Protein AF-0000000073469372 (afdb_homodimer)

InterPro domains:
  IPR003814 Formylmethanofuran dehydrogenase, subunit E domain [PF02663] (22-157)
  IPR026328 Formylmethanofuran dehydrogenase, subunit E [PIRSF006578] (5-205)
  IPR053194 S-adenosyl-L-methionine-binding protein AF_0433 [PTHR39418] (11-203)

Nearest PDB structures (foldseek):
  2gvi-assembly1_A  TM=7.669E-01  e=9.117E-14  Thermoplasma acidophilum
  2glz-assembly1_B  TM=8.021E-01  e=1.774E-10  Desulfitobacterium hafniense DCB-2
  3d00-assembly1_A-2  TM=6.981E-01  e=3.861E-08  Syntrophus aciditrophicus SB
  2gvi-assembly1_A  TM=7.668E-01  e=1.411E-13  Thermoplasma acidophilum
  2glz-assembly1_B  TM=8.148E-01  e=1.664E-10  Desulfitobacterium hafniense DCB-2

Organism: Methanocorpusculum labreanum (strain ATCC 43576 / DSM 4855 / Z) (NCBI:txid410358)

Foldseek 3Di:
DPPPPPPPPVVQWDDLVQLCVQLVHDFQLSLLLLLVLVVCCVVVVAAADPAQQKAKEFQAPDSSVSNCCRGRVHDPPRQRYHYHHNVFGKMKMAGPVPGDIKMKGFDPVLPDDDPLLVVLVVCVVVVNDDPVSVVVNVVSRVVSSVVSNPDNSCNGIDIGHDDDDDDDGDDDFDWDAAPPPRDIDGPVQFDADPNGTHHPVRVVD/DPPPDPPPPVVQWDDLVQLCVQLVHDFQLSLLLLLVLVVCCVVVVAAADPAQQKAKEAQAPDSSVSNCCRGRVHDPPRQRYHYHHNVFGKMKMAGPVPGDIKMKGFDPVLPDDDPLLVVLVVCVVVVNDDPVSVVVNVVSRVVSSVVSNPDNSCNGIDIGHDDDDRDDGDDDFDWDAAPPPRDIDGPVQFDADPNGTHHPVRVVD

Structure (mmCIF, N/CA/C/O backbone):
data_AF-0000000073469372-model_v1
#
loop_
_entity.id
_entity.type
_entity.pdbx_description
1 polymer 'Formylmethanofuran dehydrogenase, subunit E region'
#
loop_
_atom_site.group_PDB
_atom_site.id
_atom_site.type_symbol
_atom_site.label_atom_id
_atom_site.label_alt_id
_atom_site.label_comp_id
_atom_site.label_asym_id
_atom_site.label_entity_id
_atom_site.label_seq_id
_atom_site.pdbx_PDB_ins_code
_atom_site.Cartn_x
_atom_site.Cartn_y
_atom_site.Cartn_z
_atom_site.occupancy
_atom_site.B_iso_or_equiv
_atom_site.auth_seq_id
_atom_site.auth_comp_id
_atom_site.auth_asym_id
_atom_site.auth_atom_id
_atom_site.pdbx_PDB_model_num
ATOM 1 N N . MET A 1 1 ? -26.547 -15.867 -37.781 1 22.36 1 MET A N 1
ATOM 2 C CA . MET A 1 1 ? -25.219 -16.234 -37.312 1 22.36 1 MET A CA 1
ATOM 3 C C . MET A 1 1 ? -24.719 -15.258 -36.25 1 22.36 1 MET A C 1
ATOM 5 O O . MET A 1 1 ? -24.281 -14.156 -36.594 1 22.36 1 MET A O 1
ATOM 9 N N . ILE A 1 2 ? -25.312 -14.969 -35.062 1 24.33 2 ILE A N 1
ATOM 10 C CA . ILE A 1 2 ? -25.156 -13.875 -34.094 1 24.33 2 ILE A CA 1
ATOM 11 C C . ILE A 1 2 ? -23.766 -13.961 -33.469 1 24.33 2 ILE A C 1
ATOM 13 O O . ILE A 1 2 ? -23.391 -14.992 -32.906 1 24.33 2 ILE A O 1
ATOM 17 N N . ILE A 1 3 ? -22.766 -13.234 -33.906 1 29.8 3 ILE A N 1
ATOM 18 C CA . ILE A 1 3 ? -21.391 -13.172 -33.438 1 29.8 3 ILE A CA 1
ATOM 19 C C . ILE A 1 3 ? -21.375 -13.016 -31.922 1 29.8 3 ILE A C 1
ATOM 21 O O . ILE A 1 3 ? -22.141 -12.219 -31.375 1 29.8 3 ILE A O 1
ATOM 25 N N . ILE A 1 4 ? -21.125 -13.977 -31.141 1 31.56 4 ILE A N 1
ATOM 26 C CA . ILE A 1 4 ? -21 -14.133 -29.703 1 31.56 4 ILE A CA 1
ATOM 27 C C . ILE A 1 4 ? -20.141 -13.008 -29.125 1 31.56 4 ILE A C 1
ATOM 29 O O . ILE A 1 4 ? -18.953 -12.922 -29.422 1 31.56 4 ILE A O 1
ATOM 33 N N . SER A 1 5 ? -20.578 -11.734 -29 1 31.14 5 SER A N 1
ATOM 34 C CA . SER A 1 5 ? -20.375 -10.32 -28.719 1 31.14 5 SER A CA 1
ATOM 35 C C . SER A 1 5 ? -19.656 -10.133 -27.375 1 31.14 5 SER A C 1
ATOM 37 O O . SER A 1 5 ? -18.828 -9.227 -27.234 1 31.14 5 SER A O 1
ATOM 39 N N . ASP A 1 6 ? -20.125 -10.742 -26.156 1 30.8 6 ASP A N 1
ATOM 40 C CA . ASP A 1 6 ? -20.406 -10.07 -24.891 1 30.8 6 ASP A CA 1
ATOM 41 C C . ASP A 1 6 ? -19.141 -10 -24.031 1 30.8 6 ASP A C 1
ATOM 43 O O . ASP A 1 6 ? -19.031 -10.727 -23.047 1 30.8 6 ASP A O 1
ATOM 47 N N . LYS A 1 7 ? -18.031 -10.188 -24.406 1 36.12 7 LYS A N 1
ATOM 48 C CA . LYS A 1 7 ? -17 -9.82 -23.438 1 36.12 7 LYS A CA 1
ATOM 49 C C . LYS A 1 7 ? -17.359 -8.523 -22.719 1 36.12 7 LYS A C 1
ATOM 51 O O . LYS A 1 7 ? -17.266 -7.441 -23.297 1 36.12 7 LYS A O 1
ATOM 56 N N . ALA A 1 8 ? -18.234 -8.508 -21.766 1 35 8 ALA A N 1
ATOM 57 C CA . ALA A 1 8 ? -18.625 -7.402 -20.906 1 35 8 ALA A CA 1
ATOM 58 C C . ALA A 1 8 ? -17.406 -6.727 -20.297 1 35 8 ALA A C 1
ATOM 60 O O . ALA A 1 8 ? -16.859 -7.195 -19.281 1 35 8 ALA A O 1
ATOM 61 N N . TYR A 1 9 ? -16.328 -6.426 -20.922 1 46.25 9 TYR A N 1
ATOM 62 C CA . TYR A 1 9 ? -15.383 -5.449 -20.391 1 46.25 9 TYR A CA 1
ATOM 63 C C . TYR A 1 9 ? -16.094 -4.379 -19.578 1 46.25 9 TYR A C 1
ATOM 65 O O . TYR A 1 9 ? -17.078 -3.789 -20.031 1 46.25 9 TYR A O 1
ATOM 73 N N . ASN A 1 10 ? -16.234 -4.648 -18.328 1 52.06 10 ASN A N 1
ATOM 74 C CA . ASN A 1 10 ? -16.781 -3.564 -17.531 1 52.06 10 ASN A CA 1
ATOM 75 C C . ASN A 1 10 ? -16.219 -2.209 -17.938 1 52.06 10 ASN A C 1
ATOM 77 O O . ASN A 1 10 ? -15.016 -1.966 -17.812 1 52.06 10 ASN A O 1
ATOM 81 N N . ILE A 1 11 ? -16.75 -1.482 -18.984 1 55.84 11 ILE A N 1
ATOM 82 C CA . ILE A 1 11 ? -16.453 -0.198 -19.594 1 55.84 11 ILE A CA 1
ATOM 83 C C . ILE A 1 11 ? -15.812 0.735 -18.562 1 55.84 11 ILE A C 1
ATOM 85 O O . ILE A 1 11 ? -14.969 1.562 -18.906 1 55.84 11 ILE A O 1
ATOM 89 N N . ASN A 1 12 ? -15.953 0.415 -17.234 1 76.81 12 ASN A N 1
ATOM 90 C CA . ASN A 1 12 ? -15.508 1.462 -16.312 1 76.81 12 ASN A CA 1
ATOM 91 C C . ASN A 1 12 ? -14.289 1.025 -15.508 1 76.81 12 ASN A C 1
ATOM 93 O O . ASN A 1 12 ? -13.82 1.755 -14.633 1 76.81 12 ASN A O 1
ATOM 97 N N . MET A 1 13 ? -13.633 -0.166 -15.992 1 90.81 13 MET A N 1
ATOM 98 C CA . MET A 1 13 ? -12.453 -0.628 -15.266 1 90.81 13 MET A CA 1
ATOM 99 C C . MET A 1 13 ? -11.172 -0.114 -15.906 1 90.81 13 MET A C 1
ATOM 101 O O . MET A 1 13 ? -11.055 -0.106 -17.141 1 90.81 13 MET A O 1
ATOM 105 N N . LYS A 1 14 ? -10.227 0.303 -15.133 1 96 14 LYS A N 1
ATOM 106 C CA . LYS A 1 14 ? -8.945 0.786 -15.633 1 96 14 LYS A CA 1
ATOM 107 C C . LYS A 1 14 ? -8.227 -0.297 -16.438 1 96 14 LYS A C 1
ATOM 109 O O . LYS A 1 14 ? -8.336 -1.484 -16.125 1 96 14 LYS A O 1
ATOM 114 N N . ASP A 1 15 ? -7.457 0.13 -17.391 1 96.75 15 ASP A N 1
ATOM 115 C CA . ASP A 1 15 ? -6.688 -0.78 -18.234 1 96.75 15 ASP A CA 1
ATOM 116 C C . ASP A 1 15 ? -5.547 -1.424 -17.453 1 96.75 15 ASP A C 1
ATOM 118 O O . ASP A 1 15 ? -4.941 -0.786 -16.594 1 96.75 15 ASP A O 1
ATOM 122 N N . PHE A 1 16 ? -5.273 -2.676 -17.891 1 97.88 16 PHE A N 1
ATOM 123 C CA . PHE A 1 16 ? -4.184 -3.41 -17.266 1 97.88 16 PHE A CA 1
ATOM 124 C C . PHE A 1 16 ? -2.889 -2.609 -17.312 1 97.88 16 PHE A C 1
ATOM 126 O O . PHE A 1 16 ? -2.092 -2.643 -16.375 1 97.88 16 PHE A O 1
ATOM 133 N N . ASN A 1 17 ? -2.672 -1.831 -18.344 1 97.88 17 ASN A N 1
ATOM 134 C CA . ASN A 1 17 ? -1.448 -1.06 -18.531 1 97.88 17 ASN A CA 1
ATOM 135 C C . ASN A 1 17 ? -1.296 0.02 -17.469 1 97.88 17 ASN A C 1
ATOM 137 O O . ASN A 1 17 ? -0.178 0.431 -17.141 1 97.88 17 ASN A O 1
ATOM 141 N N . GLU A 1 18 ? -2.357 0.509 -16.922 1 98.06 18 GLU A N 1
ATOM 142 C CA . GLU A 1 18 ? -2.273 1.472 -15.828 1 98.06 18 GLU A CA 1
ATOM 143 C C . GLU A 1 18 ? -1.677 0.833 -14.578 1 98.06 18 GLU A C 1
ATOM 145 O O . GLU A 1 18 ? -0.912 1.473 -13.852 1 98.06 18 GLU A O 1
ATOM 150 N N . ALA A 1 19 ? -2.057 -0.463 -14.352 1 98.38 19 ALA A N 1
ATOM 151 C CA . ALA A 1 19 ? -1.463 -1.199 -13.242 1 98.38 19 ALA A CA 1
ATOM 152 C C . ALA A 1 19 ? 0.025 -1.443 -13.477 1 98.38 19 ALA A C 1
ATOM 154 O O . ALA A 1 19 ? 0.832 -1.348 -12.555 1 98.38 19 ALA A O 1
ATOM 155 N N . VAL A 1 20 ? 0.378 -1.722 -14.711 1 98.25 20 VAL A N 1
ATOM 156 C CA . VAL A 1 20 ? 1.772 -1.962 -15.062 1 98.25 20 VAL A CA 1
ATOM 157 C C . VAL A 1 20 ? 2.594 -0.697 -14.828 1 98.25 20 VAL A C 1
ATOM 159 O O . VAL A 1 20 ? 3.682 -0.757 -14.25 1 98.25 20 VAL A O 1
ATOM 162 N N . ALA A 1 21 ? 2.096 0.437 -15.234 1 97.75 21 ALA A N 1
ATOM 163 C CA . ALA A 1 21 ? 2.793 1.71 -15.07 1 97.75 21 ALA A CA 1
ATOM 164 C C . ALA A 1 21 ? 3.025 2.023 -13.594 1 97.75 21 ALA A C 1
ATOM 166 O O . ALA A 1 21 ? 4.09 2.52 -13.219 1 97.75 21 ALA A O 1
ATOM 167 N N . PHE A 1 22 ? 2.1 1.714 -12.82 1 98.44 22 PHE A N 1
ATOM 168 C CA . PHE A 1 22 ? 2.189 1.95 -11.383 1 98.44 22 PHE A CA 1
ATOM 169 C C . PHE A 1 22 ? 3.16 0.97 -10.734 1 98.44 22 PHE A C 1
ATOM 171 O O . PHE A 1 22 ? 4.023 1.37 -9.945 1 98.44 22 PHE A O 1
ATOM 178 N N . HIS A 1 23 ? 3.037 -0.298 -11.055 1 98.31 23 HIS A N 1
ATOM 179 C CA . HIS A 1 23 ? 3.836 -1.369 -10.469 1 98.31 23 HIS A CA 1
ATOM 180 C C . HIS A 1 23 ? 5.277 -1.314 -10.961 1 98.31 23 HIS A C 1
ATOM 182 O O . HIS A 1 23 ? 6.199 -1.712 -10.242 1 98.31 23 HIS A O 1
ATOM 188 N N . GLY A 1 24 ? 5.438 -0.924 -12.211 1 97.12 24 GLY A N 1
ATOM 189 C CA . GLY A 1 24 ? 6.777 -0.751 -12.75 1 97.12 24 GLY A CA 1
ATOM 190 C C . GLY A 1 24 ? 7.168 -1.842 -13.727 1 97.12 24 GLY A C 1
ATOM 191 O O . GLY A 1 24 ? 8.102 -1.669 -14.516 1 97.12 24 GLY A O 1
ATOM 192 N N . HIS A 1 25 ? 6.488 -3.008 -13.75 1 95.62 25 HIS A N 1
ATOM 193 C CA . HIS A 1 25 ? 6.77 -4.09 -14.68 1 95.62 25 HIS A CA 1
ATOM 194 C C . HIS A 1 25 ? 5.562 -5.012 -14.836 1 95.62 25 HIS A C 1
ATOM 196 O O . HIS A 1 25 ? 4.656 -5.004 -14 1 95.62 25 HIS A O 1
ATOM 202 N N . THR A 1 26 ? 5.562 -5.711 -15.961 1 95.81 26 THR A N 1
ATOM 203 C CA . THR A 1 26 ? 4.523 -6.707 -16.188 1 95.81 26 THR A CA 1
ATOM 204 C C . THR A 1 26 ? 4.91 -8.047 -15.57 1 95.81 26 THR A C 1
ATOM 206 O O . THR A 1 26 ? 6.059 -8.477 -15.688 1 95.81 26 THR A O 1
ATOM 209 N N . CYS A 1 27 ? 3.99 -8.656 -14.844 1 94.25 27 CYS A N 1
ATOM 210 C CA . CYS A 1 27 ? 4.254 -9.961 -14.242 1 94.25 27 CYS A CA 1
ATOM 211 C C . CYS A 1 27 ? 2.955 -10.719 -13.992 1 94.25 27 CYS A C 1
ATOM 213 O O . CYS A 1 27 ? 1.869 -10.141 -14.07 1 94.25 27 CYS A O 1
ATOM 215 N N . GLY A 1 28 ? 3.035 -11.977 -13.742 1 93.5 28 GLY A N 1
ATOM 216 C CA . GLY A 1 28 ? 1.872 -12.812 -13.5 1 93.5 28 GLY A CA 1
ATOM 217 C C . GLY A 1 28 ? 1.071 -12.398 -12.281 1 93.5 28 GLY A C 1
ATOM 218 O O . GLY A 1 28 ? -0.161 -12.422 -12.305 1 93.5 28 GLY A O 1
ATOM 219 N N . GLY A 1 29 ? 1.746 -12.023 -11.188 1 95 29 GLY A N 1
ATOM 220 C CA . GLY A 1 29 ? 1.057 -11.562 -9.992 1 95 29 GLY A CA 1
ATOM 221 C C . GLY A 1 29 ? 0.155 -10.367 -10.242 1 95 29 GLY A C 1
ATOM 222 O O . GLY A 1 29 ? -0.988 -10.344 -9.781 1 95 29 GLY A O 1
ATOM 223 N N . LEU A 1 30 ? 0.723 -9.445 -10.977 1 98.06 30 LEU A N 1
ATOM 224 C CA . LEU A 1 30 ? -0.065 -8.266 -11.32 1 98.06 30 LEU A CA 1
ATOM 225 C C . LEU A 1 30 ? -1.291 -8.656 -12.141 1 98.06 30 LEU A C 1
ATOM 227 O O . LEU A 1 30 ? -2.393 -8.156 -11.891 1 98.06 30 LEU A O 1
ATOM 231 N N . ALA A 1 31 ? -1.098 -9.523 -13.102 1 97.44 31 ALA A N 1
ATOM 232 C CA . ALA A 1 31 ? -2.199 -9.992 -13.938 1 97.44 31 ALA A CA 1
ATOM 233 C C . ALA A 1 31 ? -3.264 -10.695 -13.094 1 97.44 31 ALA A C 1
ATOM 235 O O . ALA A 1 31 ? -4.461 -10.477 -13.289 1 97.44 31 ALA A O 1
ATOM 236 N N . MET A 1 32 ? -2.846 -11.469 -12.188 1 96.88 32 MET A N 1
ATOM 237 C CA . MET A 1 32 ? -3.783 -12.164 -11.312 1 96.88 32 MET A CA 1
ATOM 238 C C . MET A 1 32 ? -4.59 -11.172 -10.484 1 96.88 32 MET A C 1
ATOM 240 O O . MET A 1 32 ? -5.809 -11.312 -10.344 1 96.88 32 MET A O 1
ATOM 244 N N . GLY A 1 33 ? -3.891 -10.211 -9.93 1 98.44 33 GLY A N 1
ATOM 245 C CA . GLY A 1 33 ? -4.594 -9.172 -9.195 1 98.44 33 GLY A CA 1
ATOM 246 C C . GLY A 1 33 ? -5.641 -8.453 -10.023 1 98.44 33 GLY A C 1
ATOM 247 O O . GLY A 1 33 ? -6.719 -8.125 -9.531 1 98.44 33 GLY A O 1
ATOM 248 N N . TYR A 1 34 ? -5.27 -8.188 -11.227 1 98.5 34 TYR A N 1
ATOM 249 C CA . TYR A 1 34 ? -6.191 -7.531 -12.148 1 98.5 34 TYR A CA 1
ATOM 250 C C . TYR A 1 34 ? -7.449 -8.367 -12.344 1 98.5 34 TYR A C 1
ATOM 252 O O . TYR A 1 34 ? -8.562 -7.832 -12.336 1 98.5 34 TYR A O 1
ATOM 260 N N . LYS A 1 35 ? -7.297 -9.625 -12.492 1 97.81 35 LYS A N 1
ATOM 261 C CA . LYS A 1 35 ? -8.422 -10.539 -12.664 1 97.81 35 LYS A CA 1
ATOM 262 C C . LYS A 1 35 ? -9.266 -10.617 -11.391 1 97.81 35 LYS A C 1
ATOM 264 O O . LYS A 1 35 ? -10.484 -10.758 -11.461 1 97.81 35 LYS A O 1
ATOM 269 N N . ALA A 1 36 ? -8.617 -10.609 -10.242 1 98.31 36 ALA A N 1
ATOM 270 C CA . ALA A 1 36 ? -9.367 -10.547 -8.992 1 98.31 36 ALA A CA 1
ATOM 271 C C . ALA A 1 36 ? -10.289 -9.336 -8.961 1 98.31 36 ALA A C 1
ATOM 273 O O . ALA A 1 36 ? -11.445 -9.438 -8.539 1 98.31 36 ALA A O 1
ATOM 274 N N . CYS A 1 37 ? -9.781 -8.188 -9.383 1 98.5 37 CYS A N 1
ATOM 275 C CA . CYS A 1 37 ? -10.578 -6.969 -9.438 1 98.5 37 CYS A CA 1
ATOM 276 C C . CYS A 1 37 ? -11.766 -7.137 -10.375 1 98.5 37 CYS A C 1
ATOM 278 O O . CYS A 1 37 ? -12.883 -6.727 -10.039 1 98.5 37 CYS A O 1
ATOM 280 N N . GLU A 1 38 ? -11.492 -7.754 -11.516 1 97.75 38 GLU A N 1
ATOM 281 C CA . GLU A 1 38 ? -12.57 -8 -12.469 1 97.75 38 GLU A CA 1
ATOM 282 C C . GLU A 1 38 ? -13.711 -8.781 -11.828 1 97.75 38 GLU A C 1
ATOM 284 O O . GLU A 1 38 ? -14.875 -8.398 -11.953 1 97.75 38 GLU A O 1
ATOM 289 N N . LEU A 1 39 ? -13.375 -9.789 -11.156 1 97.94 39 LEU A N 1
ATOM 290 C CA . LEU A 1 39 ? -14.391 -10.633 -10.531 1 97.94 39 LEU A CA 1
ATOM 291 C C . LEU A 1 39 ? -15.094 -9.891 -9.398 1 97.94 39 LEU A C 1
ATOM 293 O O . LEU A 1 39 ? -16.312 -9.977 -9.266 1 97.94 39 LEU A O 1
ATOM 297 N N . ALA A 1 40 ? -14.328 -9.203 -8.578 1 97.88 40 ALA A N 1
ATOM 298 C CA . ALA A 1 40 ? -14.906 -8.43 -7.484 1 97.88 40 ALA A CA 1
ATOM 299 C C . ALA A 1 40 ? -15.914 -7.406 -8.008 1 97.88 40 ALA A C 1
ATOM 301 O O . ALA A 1 40 ? -16.984 -7.223 -7.426 1 97.88 40 ALA A O 1
ATOM 302 N N . ILE A 1 41 ? -15.57 -6.707 -9.047 1 97.38 41 ILE A N 1
ATOM 303 C CA . ILE A 1 41 ? -16.453 -5.723 -9.672 1 97.38 41 ILE A CA 1
ATOM 304 C C . ILE A 1 41 ? -17.734 -6.402 -10.148 1 97.38 41 ILE A C 1
ATOM 306 O O . ILE A 1 41 ? -18.828 -5.898 -9.914 1 97.38 41 ILE A O 1
ATOM 310 N N . GLU A 1 42 ? -17.562 -7.52 -10.781 1 95.88 42 GLU A N 1
ATOM 311 C CA . GLU A 1 42 ? -18.703 -8.258 -11.305 1 95.88 42 GLU A CA 1
ATOM 312 C C . GLU A 1 42 ? -19.625 -8.719 -10.188 1 95.88 42 GLU A C 1
ATOM 314 O O . GLU A 1 42 ? -20.844 -8.547 -10.273 1 95.88 42 GLU A O 1
ATOM 319 N N . LYS A 1 43 ? -19.094 -9.18 -9.148 1 96.62 43 LYS A N 1
ATOM 320 C CA . LYS A 1 43 ? -19.891 -9.836 -8.109 1 96.62 43 LYS A CA 1
ATOM 321 C C . LYS A 1 43 ? -20.484 -8.812 -7.145 1 96.62 43 LYS A C 1
ATOM 323 O O . LYS A 1 43 ? -21.594 -9 -6.637 1 96.62 43 LYS A O 1
ATOM 328 N N . LEU A 1 44 ? -19.766 -7.703 -6.887 1 96.06 44 LEU A N 1
ATOM 329 C CA . LEU A 1 44 ? -20.188 -6.762 -5.859 1 96.06 44 LEU A CA 1
ATOM 330 C C . LEU A 1 44 ? -20.641 -5.445 -6.48 1 96.06 44 LEU A C 1
ATOM 332 O O . LEU A 1 44 ? -21.141 -4.562 -5.777 1 96.06 44 LEU A O 1
ATOM 336 N N . GLY A 1 45 ? -20.438 -5.289 -7.793 1 94.31 45 GLY A N 1
ATOM 337 C CA . GLY A 1 45 ? -20.781 -4.027 -8.43 1 94.31 45 GLY A CA 1
ATOM 338 C C . GLY A 1 45 ? -19.891 -2.877 -7.98 1 94.31 45 GLY A C 1
ATOM 339 O O . GLY A 1 45 ? -20.391 -1.78 -7.711 1 94.31 45 GLY A O 1
ATOM 340 N N . LEU A 1 46 ? -18.625 -3.201 -7.867 1 94.12 46 LEU A N 1
ATOM 341 C CA . LEU A 1 46 ? -17.703 -2.203 -7.332 1 94.12 46 LEU A CA 1
ATOM 342 C C . LEU A 1 46 ? -17.375 -1.152 -8.383 1 94.12 46 LEU A C 1
ATOM 344 O O . LEU A 1 46 ? -17.375 -1.445 -9.586 1 94.12 46 LEU A O 1
ATOM 348 N N . SER A 1 47 ? -17.125 0.04 -7.953 1 92.25 47 SER A N 1
ATOM 349 C CA . SER A 1 47 ? -16.484 1.123 -8.695 1 92.25 47 SER A CA 1
ATOM 350 C C . SER A 1 47 ? -15.242 1.634 -7.984 1 92.25 47 SER A C 1
ATOM 352 O O . SER A 1 47 ? -14.961 1.237 -6.852 1 92.25 47 SER A O 1
ATOM 354 N N . PHE A 1 48 ? -14.484 2.398 -8.711 1 94.5 48 PHE A N 1
ATOM 355 C CA . PHE A 1 48 ? -13.297 2.992 -8.117 1 94.5 48 PHE A CA 1
ATOM 356 C C . PHE A 1 48 ? -13.648 3.742 -6.836 1 94.5 48 PHE A C 1
ATOM 358 O O . PHE A 1 48 ? -14.602 4.52 -6.805 1 94.5 48 PHE A O 1
ATOM 365 N N . SER A 1 49 ? -12.875 3.539 -5.809 1 93.62 49 SER A N 1
ATOM 366 C CA . SER A 1 49 ? -13.117 4.133 -4.5 1 93.62 49 SER A CA 1
ATOM 367 C C . SER A 1 49 ? -12.43 5.488 -4.371 1 93.62 49 SER A C 1
ATOM 369 O O . SER A 1 49 ? -11.227 5.555 -4.121 1 93.62 49 SER A O 1
ATOM 371 N N . GLU A 1 50 ? -13.133 6.578 -4.371 1 92.75 50 GLU A N 1
ATOM 372 C CA . GLU A 1 50 ? -12.562 7.918 -4.25 1 92.75 50 GLU A CA 1
ATOM 373 C C . GLU A 1 50 ? -12.109 8.195 -2.822 1 92.75 50 GLU A C 1
ATOM 375 O O . GLU A 1 50 ? -11.18 8.977 -2.604 1 92.75 50 GLU A O 1
ATOM 380 N N . ASP A 1 51 ? -12.797 7.629 -1.943 1 92.5 51 ASP A N 1
ATOM 381 C CA . ASP A 1 51 ? -12.445 7.68 -0.527 1 92.5 51 ASP A CA 1
ATOM 382 C C . ASP A 1 51 ? -12.422 6.281 0.084 1 92.5 51 ASP A C 1
ATOM 384 O O . ASP A 1 51 ? -11.633 5.426 -0.328 1 92.5 51 ASP A O 1
ATOM 388 N N . GLU A 1 52 ? -13.281 5.953 1.035 1 94.19 52 GLU A N 1
ATOM 389 C CA . GLU A 1 52 ? -13.211 4.66 1.714 1 94.19 52 GLU A CA 1
ATOM 390 C C . GLU A 1 52 ? -14.469 3.838 1.469 1 94.19 52 GLU A C 1
ATOM 392 O O . GLU A 1 52 ? -14.883 3.059 2.328 1 94.19 52 GLU A O 1
ATOM 397 N N . GLU A 1 53 ? -15.078 3.957 0.257 1 95.06 53 GLU A N 1
ATOM 398 C CA . GLU A 1 53 ? -16.328 3.262 -0.065 1 95.06 53 GLU A CA 1
ATOM 399 C C . GLU A 1 53 ? -16.094 1.761 -0.213 1 95.06 53 GLU A C 1
ATOM 401 O O . GLU A 1 53 ? -16.953 0.956 0.152 1 95.06 53 GLU A O 1
ATOM 406 N N . VAL A 1 54 ? -15.016 1.39 -0.805 1 97.62 54 VAL A N 1
ATOM 407 C CA . VAL A 1 54 ? -14.602 0.002 -0.985 1 97.62 54 VAL A CA 1
ATOM 408 C C . VAL A 1 54 ? -13.398 -0.299 -0.09 1 97.62 54 VAL A C 1
ATOM 410 O O . VAL A 1 54 ? -12.477 0.51 0.01 1 97.62 54 VAL A O 1
ATOM 413 N N . VAL A 1 55 ? -13.453 -1.377 0.63 1 98.44 55 VAL A N 1
ATOM 414 C CA . VAL A 1 55 ? -12.352 -1.817 1.485 1 98.44 55 VAL A CA 1
ATOM 415 C C . VAL A 1 55 ? -11.836 -3.172 1.007 1 98.44 55 VAL A C 1
ATOM 417 O O . VAL A 1 55 ? -12.625 -4.043 0.62 1 98.44 55 VAL A O 1
ATOM 420 N N . CYS A 1 56 ? -10.555 -3.334 1.004 1 98.75 56 CYS A N 1
ATOM 421 C CA . CYS A 1 56 ? -9.945 -4.617 0.67 1 98.75 56 CYS A CA 1
ATOM 422 C C . CYS A 1 56 ? -9.023 -5.09 1.788 1 98.75 56 CYS A C 1
ATOM 424 O O . CYS A 1 56 ? -8.211 -4.316 2.295 1 98.75 56 CYS A O 1
ATOM 426 N N . ILE A 1 57 ? -9.172 -6.289 2.199 1 98.75 57 ILE A N 1
ATOM 427 C CA . ILE A 1 57 ? -8.242 -7 3.072 1 98.75 57 ILE A CA 1
ATOM 428 C C . ILE A 1 57 ? -7.527 -8.094 2.281 1 98.75 57 ILE A C 1
ATOM 430 O O . ILE A 1 57 ? -8.164 -9.031 1.796 1 98.75 57 ILE A O 1
ATOM 434 N N . THR A 1 58 ? -6.27 -7.977 2.162 1 98.69 58 THR A N 1
ATOM 435 C CA . THR A 1 58 ? -5.512 -8.977 1.413 1 98.69 58 THR A CA 1
ATOM 436 C C . THR A 1 58 ? -4.84 -9.969 2.359 1 98.69 58 THR A C 1
ATOM 438 O O . THR A 1 58 ? -4.562 -9.641 3.516 1 98.69 58 THR A O 1
ATOM 441 N N . GLU A 1 59 ? -4.57 -11.102 1.848 1 98.38 59 GLU A N 1
ATOM 442 C CA . GLU A 1 59 ? -3.883 -12.133 2.615 1 98.38 59 GLU A CA 1
ATOM 443 C C . GLU A 1 59 ? -2.496 -12.422 2.043 1 98.38 59 GLU A C 1
ATOM 445 O O . GLU A 1 59 ? -1.97 -13.523 2.193 1 98.38 59 GLU A O 1
ATOM 450 N N . THR A 1 60 ? -1.947 -11.422 1.305 1 97.38 60 THR A N 1
ATOM 451 C CA . THR A 1 60 ? -0.618 -11.422 0.703 1 97.38 60 THR A CA 1
ATOM 452 C C . THR A 1 60 ? -0.136 -9.992 0.463 1 97.38 60 THR A C 1
ATOM 454 O O . THR A 1 60 ? -0.929 -9.047 0.499 1 97.38 60 THR A O 1
ATOM 457 N N . ASP A 1 61 ? 1.109 -9.828 0.328 1 97.19 61 ASP A N 1
ATOM 458 C CA . ASP A 1 61 ? 1.685 -8.547 -0.076 1 97.19 61 ASP A CA 1
ATOM 459 C C . ASP A 1 61 ? 2.299 -8.633 -1.472 1 97.19 61 ASP A C 1
ATOM 461 O O . ASP A 1 61 ? 3.246 -7.91 -1.786 1 97.19 61 ASP A O 1
ATOM 465 N N . SER A 1 62 ? 1.812 -9.539 -2.289 1 96.06 62 SER A N 1
ATOM 466 C CA . SER A 1 62 ? 2.332 -9.789 -3.629 1 96.06 62 SER A CA 1
ATOM 467 C C . SER A 1 62 ? 1.932 -8.68 -4.598 1 96.06 62 SER A C 1
ATOM 469 O O . SER A 1 62 ? 1.195 -7.766 -4.227 1 96.06 62 SER A O 1
ATOM 471 N N . CYS A 1 63 ? 2.385 -8.828 -5.812 1 97.44 63 CYS A N 1
ATOM 472 C CA . CYS A 1 63 ? 2.123 -7.895 -6.902 1 97.44 63 CYS A CA 1
ATOM 473 C C . CYS A 1 63 ? 0.625 -7.727 -7.129 1 97.44 63 CYS A C 1
ATOM 475 O O . CYS A 1 63 ? 0.19 -6.738 -7.723 1 97.44 63 CYS A O 1
ATOM 477 N N . THR A 1 64 ? -0.2 -8.688 -6.691 1 98.5 64 THR A N 1
ATOM 478 C CA . THR A 1 64 ? -1.646 -8.602 -6.855 1 98.5 64 THR A CA 1
ATOM 479 C C . THR A 1 64 ? -2.193 -7.344 -6.191 1 98.5 64 THR A C 1
ATOM 481 O O . THR A 1 64 ? -3.131 -6.723 -6.703 1 98.5 64 THR A O 1
ATOM 484 N N . VAL A 1 65 ? -1.585 -6.957 -5.129 1 98.81 65 VAL A N 1
ATOM 485 C CA . VAL A 1 65 ? -2.031 -5.832 -4.312 1 98.81 65 VAL A CA 1
ATOM 486 C C . VAL A 1 65 ? -1.98 -4.543 -5.129 1 98.81 65 VAL A C 1
ATOM 488 O O . VAL A 1 65 ? -2.861 -3.689 -5.004 1 98.81 65 VAL A O 1
ATOM 491 N N . ASP A 1 66 ? -0.969 -4.445 -5.957 1 98.88 66 ASP A N 1
ATOM 492 C CA . ASP A 1 66 ? -0.817 -3.219 -6.734 1 98.88 66 ASP A CA 1
ATOM 493 C C . ASP A 1 66 ? -1.92 -3.092 -7.781 1 98.88 66 ASP A C 1
ATOM 495 O O . ASP A 1 66 ? -2.375 -1.987 -8.078 1 98.88 66 ASP A O 1
ATOM 499 N N . ALA A 1 67 ? -2.371 -4.184 -8.383 1 98.81 67 ALA A N 1
ATOM 500 C CA . ALA A 1 67 ? -3.52 -4.137 -9.281 1 98.81 67 ALA A CA 1
ATOM 501 C C . ALA A 1 67 ? -4.773 -3.668 -8.555 1 98.81 67 ALA A C 1
ATOM 503 O O . ALA A 1 67 ? -5.535 -2.848 -9.07 1 98.81 67 ALA A O 1
ATOM 504 N N . ILE A 1 68 ? -4.973 -4.129 -7.367 1 98.81 68 ILE A N 1
ATOM 505 C CA . ILE A 1 68 ? -6.137 -3.791 -6.562 1 98.81 68 ILE A CA 1
ATOM 506 C C . ILE A 1 68 ? -6.125 -2.303 -6.227 1 98.81 68 ILE A C 1
ATOM 508 O O . ILE A 1 68 ? -7.156 -1.63 -6.312 1 98.81 68 ILE A O 1
ATOM 512 N N . GLN A 1 69 ? -4.957 -1.825 -5.852 1 98.88 69 GLN A N 1
ATOM 513 C CA . GLN A 1 69 ? -4.848 -0.402 -5.547 1 98.88 69 GLN A CA 1
ATOM 514 C C . GLN A 1 69 ? -5.262 0.448 -6.746 1 98.88 69 GLN A C 1
ATOM 516 O O . GLN A 1 69 ? -6.055 1.382 -6.605 1 98.88 69 GLN A O 1
ATOM 521 N N . VAL A 1 70 ? -4.75 0.109 -7.93 1 98.75 70 VAL A N 1
ATOM 522 C CA . VAL A 1 70 ? -4.949 0.927 -9.117 1 98.75 70 VAL A CA 1
ATOM 523 C C . VAL A 1 70 ? -6.391 0.802 -9.594 1 98.75 70 VAL A C 1
ATOM 525 O O . VAL A 1 70 ? -7.047 1.808 -9.883 1 98.75 70 VAL A O 1
ATOM 528 N N . VAL A 1 71 ? -6.926 -0.358 -9.633 1 98.5 71 VAL A N 1
ATOM 529 C CA . VAL A 1 71 ? -8.203 -0.617 -10.289 1 98.5 71 VAL A CA 1
ATOM 530 C C . VAL A 1 71 ? -9.352 -0.204 -9.367 1 98.5 71 VAL A C 1
ATOM 532 O O . VAL A 1 71 ? -10.328 0.398 -9.82 1 98.5 71 VAL A O 1
ATOM 535 N N . LEU A 1 72 ? -9.211 -0.482 -8.078 1 98.44 72 LEU A N 1
ATOM 536 C CA . LEU A 1 72 ? -10.359 -0.323 -7.195 1 98.44 72 LEU A CA 1
ATOM 537 C C . LEU A 1 72 ? -10.195 0.897 -6.297 1 98.44 72 LEU A C 1
ATOM 539 O O . LEU A 1 72 ? -11.133 1.303 -5.609 1 98.44 72 LEU A O 1
ATOM 543 N N . GLY A 1 73 ? -9.008 1.456 -6.238 1 98.25 73 GLY A N 1
ATOM 544 C CA . GLY A 1 73 ? -8.781 2.623 -5.402 1 98.25 73 GLY A CA 1
ATOM 545 C C . GLY A 1 73 ? -8.656 2.285 -3.928 1 98.25 73 GLY A C 1
ATOM 546 O O . GLY A 1 73 ? -8.891 3.137 -3.068 1 98.25 73 GLY A O 1
ATOM 547 N N . CYS A 1 74 ? -8.469 1.024 -3.635 1 98.56 74 CYS A N 1
ATOM 548 C CA . CYS A 1 74 ? -8.055 0.642 -2.291 1 98.56 74 CYS A CA 1
ATOM 549 C C . CYS A 1 74 ? -6.547 0.782 -2.125 1 98.56 74 CYS A C 1
ATOM 551 O O . CYS A 1 74 ? -5.785 -0.092 -2.549 1 98.56 74 CYS A O 1
ATOM 553 N N . THR A 1 75 ? -6.145 1.848 -1.459 1 98.62 75 THR A N 1
ATOM 554 C CA . THR A 1 75 ? -4.719 2.156 -1.463 1 98.62 75 THR A CA 1
ATOM 555 C C . THR A 1 75 ? -4.152 2.107 -0.047 1 98.62 75 THR A C 1
ATOM 557 O O . THR A 1 75 ? -4.891 2.229 0.93 1 98.62 75 THR A O 1
ATOM 560 N N . ALA A 1 76 ? -2.857 1.946 0.024 1 98.25 76 ALA A N 1
ATOM 561 C CA . ALA A 1 76 ? -2.168 1.792 1.304 1 98.25 76 ALA A CA 1
ATOM 562 C C . ALA A 1 76 ? -2.207 3.09 2.107 1 98.25 76 ALA A C 1
ATOM 564 O O . ALA A 1 76 ? -2.102 3.07 3.334 1 98.25 76 ALA A O 1
ATOM 565 N N . GLY A 1 77 ? -2.441 4.191 1.479 1 97.81 77 GLY A N 1
ATOM 566 C CA . GLY A 1 77 ? -2.393 5.477 2.158 1 97.81 77 GLY A CA 1
ATOM 567 C C . GLY A 1 77 ? -3.766 6.07 2.414 1 97.81 77 GLY A C 1
ATOM 568 O O . GLY A 1 77 ? -3.881 7.207 2.877 1 97.81 77 GLY A O 1
ATOM 569 N N . LYS A 1 78 ? -4.828 5.371 2.168 1 96.5 78 LYS A N 1
ATOM 570 C CA . LYS A 1 78 ? -6.164 5.957 2.221 1 96.5 78 LYS A CA 1
ATOM 571 C C . LYS A 1 78 ? -6.996 5.336 3.338 1 96.5 78 LYS A C 1
ATOM 573 O O . LYS A 1 78 ? -8.133 5.738 3.57 1 96.5 78 LYS A O 1
ATOM 578 N N . GLY A 1 79 ? -6.516 4.262 3.936 1 95.25 79 GLY A N 1
ATOM 579 C CA . GLY A 1 79 ? -7.219 3.643 5.047 1 95.25 79 GLY A CA 1
ATOM 580 C C . GLY A 1 79 ? -8.211 2.584 4.609 1 95.25 79 GLY A C 1
ATOM 581 O O . GLY A 1 79 ? -9.062 2.16 5.395 1 95.25 79 GLY A O 1
ATOM 582 N N . ASN A 1 80 ? -8.188 2.188 3.357 1 97.88 80 ASN A N 1
ATOM 583 C CA . ASN A 1 80 ? -9.164 1.208 2.885 1 97.88 80 ASN A CA 1
ATOM 584 C C . ASN A 1 80 ? -8.477 -0.014 2.277 1 97.88 80 ASN A C 1
ATOM 586 O O . ASN A 1 80 ? -9.117 -0.793 1.564 1 97.88 80 ASN A O 1
ATOM 590 N N . LEU A 1 81 ? -7.195 -0.194 2.451 1 98.44 81 LEU A N 1
ATOM 591 C CA . LEU A 1 81 ? -6.43 -1.395 2.131 1 98.44 81 LEU A CA 1
ATOM 592 C C . LEU A 1 81 ? -5.711 -1.927 3.365 1 98.44 81 LEU A C 1
ATOM 594 O O . LEU A 1 81 ? -4.945 -1.2 4.004 1 98.44 81 LEU A O 1
ATOM 598 N N . PHE A 1 82 ? -5.953 -3.127 3.65 1 97.88 82 PHE A N 1
ATOM 599 C CA . PHE A 1 82 ? -5.324 -3.805 4.777 1 97.88 82 PHE A CA 1
ATOM 600 C C . PHE A 1 82 ? -4.598 -5.062 4.316 1 97.88 82 PHE A C 1
ATOM 602 O O . PHE A 1 82 ? -5.211 -5.965 3.742 1 97.88 82 PHE A O 1
ATOM 609 N N . ILE A 1 83 ? -3.312 -5.098 4.609 1 97.94 83 ILE A N 1
ATOM 610 C CA . ILE A 1 83 ? -2.488 -6.172 4.062 1 97.94 83 ILE A CA 1
ATOM 611 C C . ILE A 1 83 ? -2.062 -7.117 5.184 1 97.94 83 ILE A C 1
ATOM 613 O O . ILE A 1 83 ? -1.372 -6.711 6.121 1 97.94 83 ILE A O 1
ATOM 617 N N . ASN A 1 84 ? -2.49 -8.305 5.098 1 96.69 84 ASN A N 1
ATOM 618 C CA . ASN A 1 84 ? -2 -9.406 5.922 1 96.69 84 ASN A CA 1
ATOM 619 C C . ASN A 1 84 ? -1.078 -10.328 5.129 1 96.69 84 ASN A C 1
ATOM 621 O O . ASN A 1 84 ? -1.517 -10.992 4.191 1 96.69 84 ASN A O 1
ATOM 625 N N . ASN A 1 85 ? 0.118 -10.359 5.523 1 95.75 85 ASN A N 1
ATOM 626 C CA . ASN A 1 85 ? 1.062 -11.211 4.805 1 95.75 85 ASN A CA 1
ATOM 627 C C . ASN A 1 85 ? 0.991 -12.656 5.285 1 95.75 85 ASN A C 1
ATOM 629 O O . ASN A 1 85 ? 1.953 -13.172 5.855 1 95.75 85 ASN A O 1
ATOM 633 N N . TRP A 1 86 ? -0.079 -13.32 4.91 1 97.12 86 TRP A N 1
ATOM 634 C CA . TRP A 1 86 ? -0.321 -14.695 5.336 1 97.12 86 TRP A CA 1
ATOM 635 C C . TRP A 1 86 ? 0.078 -15.68 4.238 1 97.12 86 TRP A C 1
ATOM 637 O O . TRP A 1 86 ? -0.096 -16.891 4.395 1 97.12 86 TRP A O 1
ATOM 647 N N . GLY A 1 87 ? 0.54 -15.195 3.135 1 96.5 87 GLY A N 1
ATOM 648 C CA . GLY A 1 87 ? 1.05 -16.047 2.07 1 96.5 87 GLY A CA 1
ATOM 649 C C . GLY A 1 87 ? -0.044 -16.641 1.206 1 96.5 87 GLY A C 1
ATOM 650 O O . GLY A 1 87 ? 0.182 -17.625 0.5 1 96.5 87 GLY A O 1
ATOM 651 N N . LYS A 1 88 ? -1.203 -16.125 1.28 1 97.19 88 LYS A N 1
ATOM 652 C CA . LYS A 1 88 ? -2.338 -16.641 0.526 1 97.19 88 LYS A CA 1
ATOM 653 C C . LYS A 1 88 ? -2.771 -15.664 -0.562 1 97.19 88 LYS A C 1
ATOM 655 O O . LYS A 1 88 ? -2.965 -14.477 -0.296 1 97.19 88 LYS A O 1
ATOM 660 N N . ASN A 1 89 ? -2.891 -16.172 -1.769 1 96.5 89 ASN A N 1
ATOM 661 C CA . ASN A 1 89 ? -3.49 -15.359 -2.82 1 96.5 89 ASN A CA 1
ATOM 662 C C . ASN A 1 89 ? -5.004 -15.266 -2.66 1 96.5 89 ASN A C 1
ATOM 664 O O . ASN A 1 89 ? -5.75 -15.945 -3.363 1 96.5 89 ASN A O 1
ATOM 668 N N . ALA A 1 90 ? -5.375 -14.445 -1.757 1 98.5 90 ALA A N 1
ATOM 669 C CA . ALA A 1 90 ? -6.781 -14.273 -1.398 1 98.5 90 ALA A CA 1
ATOM 670 C C . ALA A 1 90 ? -7.07 -12.844 -0.955 1 98.5 90 ALA A C 1
ATOM 672 O O . ALA A 1 90 ? -6.188 -12.164 -0.421 1 98.5 90 ALA A O 1
ATOM 673 N N . PHE A 1 91 ? -8.297 -12.43 -1.12 1 98.69 91 PHE A N 1
ATOM 674 C CA . PHE A 1 91 ? -8.703 -11.047 -0.91 1 98.69 91 PHE A CA 1
ATOM 675 C C . PHE A 1 91 ? -10.164 -10.969 -0.477 1 98.69 91 PHE A C 1
ATOM 677 O O . PHE A 1 91 ? -11.023 -11.625 -1.064 1 98.69 91 PHE A O 1
ATOM 684 N N . SER A 1 92 ? -10.375 -10.164 0.493 1 98.81 92 SER A N 1
ATOM 685 C CA . SER A 1 92 ? -11.75 -9.836 0.858 1 98.81 92 SER A CA 1
ATOM 686 C C . SER A 1 92 ? -12.109 -8.406 0.467 1 98.81 92 SER A C 1
ATOM 688 O O . SER A 1 92 ? -11.352 -7.477 0.745 1 98.81 92 SER A O 1
ATOM 690 N N . PHE A 1 93 ? -13.203 -8.289 -0.176 1 98.75 93 PHE A N 1
ATOM 691 C CA . PHE A 1 93 ? -13.703 -6.992 -0.607 1 98.75 93 PHE A CA 1
ATOM 692 C C . PHE A 1 93 ? -15 -6.645 0.106 1 98.75 93 PHE A C 1
ATOM 694 O O . PHE A 1 93 ? -15.867 -7.504 0.286 1 98.75 93 PHE A O 1
ATOM 701 N N . TYR A 1 94 ? -15.07 -5.398 0.517 1 98.19 94 TYR A N 1
ATOM 702 C CA . TYR A 1 94 ? -16.234 -4.91 1.232 1 98.19 94 TYR A CA 1
ATOM 703 C C . TYR A 1 94 ? -16.766 -3.631 0.598 1 98.19 94 TYR A C 1
ATOM 705 O O . TYR A 1 94 ? -15.992 -2.76 0.195 1 98.19 94 TYR A O 1
ATOM 713 N N . ARG A 1 95 ? -18.062 -3.543 0.55 1 95.81 95 ARG A N 1
ATOM 714 C CA . ARG A 1 95 ? -18.75 -2.289 0.25 1 95.81 95 ARG A CA 1
ATOM 715 C C . ARG A 1 95 ? -19.328 -1.666 1.516 1 95.81 95 ARG A C 1
ATOM 717 O O . ARG A 1 95 ? -20.141 -2.293 2.209 1 95.81 95 ARG A O 1
ATOM 724 N N . ARG A 1 96 ? -18.938 -0.44 1.732 1 94.19 96 ARG A N 1
ATOM 725 C CA . ARG A 1 96 ? -19.406 0.198 2.959 1 94.19 96 ARG A CA 1
ATOM 726 C C . ARG A 1 96 ? -20.859 0.669 2.816 1 94.19 96 ARG A C 1
ATOM 728 O O . ARG A 1 96 ? -21.594 0.739 3.803 1 94.19 96 ARG A O 1
ATOM 735 N N . ASP A 1 97 ? -21.344 0.958 1.659 1 91.12 97 ASP A N 1
ATOM 736 C CA . ASP A 1 97 ? -22.641 1.599 1.467 1 91.12 97 ASP A CA 1
ATOM 737 C C . ASP A 1 97 ? -23.781 0.589 1.604 1 91.12 97 ASP A C 1
ATOM 739 O O . ASP A 1 97 ? -24.922 0.961 1.908 1 91.12 97 ASP A O 1
ATOM 743 N N . ASN A 1 98 ? -23.5 -0.766 1.378 1 92.06 98 ASN A N 1
ATOM 744 C CA . ASN A 1 98 ? -24.594 -1.715 1.458 1 92.06 98 ASN A CA 1
ATOM 745 C C . ASN A 1 98 ? -24.203 -2.973 2.225 1 92.06 98 ASN A C 1
ATOM 747 O O . ASN A 1 98 ? -24.875 -4.004 2.125 1 92.06 98 ASN A O 1
ATOM 751 N N . ASP A 1 99 ? -23.062 -3.035 2.822 1 91.38 99 ASP A N 1
ATOM 752 C CA . ASP A 1 99 ? -22.594 -4.055 3.76 1 91.38 99 ASP A CA 1
ATOM 753 C C . ASP A 1 99 ? -22.438 -5.406 3.062 1 91.38 99 ASP A C 1
ATOM 755 O O . ASP A 1 99 ? -22.594 -6.453 3.688 1 91.38 99 ASP A O 1
ATOM 759 N N . THR A 1 100 ? -22.266 -5.422 1.771 1 96.5 100 THR A N 1
ATOM 760 C CA . THR A 1 100 ? -21.953 -6.66 1.071 1 96.5 100 THR A CA 1
ATOM 761 C C . THR A 1 100 ? -20.438 -6.883 1.009 1 96.5 100 THR A C 1
ATOM 763 O O . THR A 1 100 ? -19.672 -5.93 1.085 1 96.5 100 THR A O 1
ATOM 766 N N . SER A 1 101 ? -20.141 -8.133 0.984 1 98.31 101 SER A N 1
ATOM 767 C CA . SER A 1 101 ? -18.719 -8.508 0.926 1 98.31 101 SER A CA 1
ATOM 768 C C . SER A 1 101 ? -18.547 -9.875 0.289 1 98.31 101 SER A C 1
ATOM 770 O O . SER A 1 101 ? -19.484 -10.672 0.22 1 98.31 101 SER A O 1
ATOM 772 N N . ILE A 1 102 ? -17.344 -10.125 -0.252 1 98.44 102 ILE A N 1
ATOM 773 C CA . ILE A 1 102 ? -16.953 -11.438 -0.77 1 98.44 102 ILE A CA 1
ATOM 774 C C . ILE A 1 102 ? -15.461 -11.672 -0.503 1 98.44 102 ILE A C 1
ATOM 776 O O . ILE A 1 102 ? -14.695 -10.727 -0.311 1 98.44 102 ILE A O 1
ATOM 780 N N . ARG A 1 103 ? -15.102 -12.875 -0.386 1 98.69 103 ARG A N 1
ATOM 781 C CA . ARG A 1 103 ? -13.711 -13.312 -0.372 1 98.69 103 ARG A CA 1
ATOM 782 C C . ARG A 1 103 ? -13.375 -14.102 -1.632 1 98.69 103 ARG A C 1
ATOM 784 O O . ARG A 1 103 ? -14.109 -15.016 -2.016 1 98.69 103 ARG A O 1
ATOM 791 N N . LEU A 1 104 ? -12.367 -13.703 -2.318 1 98.69 104 LEU A N 1
ATOM 792 C CA . LEU A 1 104 ? -11.844 -14.422 -3.475 1 98.69 104 LEU A CA 1
ATOM 793 C C . LEU A 1 104 ? -10.57 -15.18 -3.117 1 98.69 104 LEU A C 1
ATOM 795 O O . LEU A 1 104 ? -9.641 -14.609 -2.543 1 98.69 104 LEU A O 1
ATOM 799 N N . VAL A 1 105 ? -10.5 -16.422 -3.445 1 98.12 105 VAL A N 1
ATOM 800 C CA . VAL A 1 105 ? -9.344 -17.266 -3.195 1 98.12 105 VAL A CA 1
ATOM 801 C C . VAL A 1 105 ? -8.867 -17.891 -4.508 1 98.12 105 VAL A C 1
ATOM 803 O O . VAL A 1 105 ? -9.672 -18.422 -5.273 1 98.12 105 VAL A O 1
ATOM 806 N N . ALA A 1 106 ? -7.547 -17.75 -4.738 1 96.06 106 ALA A N 1
ATOM 807 C CA . ALA A 1 106 ? -7.012 -18.344 -5.957 1 96.06 106 ALA A CA 1
ATOM 808 C C . ALA A 1 106 ? -7.336 -19.844 -6.027 1 96.06 106 ALA A C 1
ATOM 810 O O . ALA A 1 106 ? -7.199 -20.562 -5.035 1 96.06 106 ALA A O 1
ATOM 811 N N . ASN A 1 107 ? -7.777 -20.203 -7.199 1 94.25 107 ASN A N 1
ATOM 812 C CA . ASN A 1 107 ? -8.102 -21.594 -7.465 1 94.25 107 ASN A CA 1
ATOM 813 C C . ASN A 1 107 ? -6.844 -22.453 -7.625 1 94.25 107 ASN A C 1
ATOM 815 O O . ASN A 1 107 ? -6.07 -22.25 -8.562 1 94.25 107 ASN A O 1
ATOM 819 N N . PRO A 1 108 ? -6.641 -23.406 -6.742 1 88.31 108 PRO A N 1
ATOM 820 C CA . PRO A 1 108 ? -5.426 -24.219 -6.828 1 88.31 108 PRO A CA 1
ATOM 821 C C . PRO A 1 108 ? -5.281 -24.938 -8.172 1 88.31 108 PRO A C 1
ATOM 823 O O . PRO A 1 108 ? -4.164 -25.234 -8.602 1 88.31 108 PRO A O 1
ATOM 826 N N . GLU A 1 109 ? -6.273 -25.188 -8.844 1 84.19 109 GLU A N 1
ATOM 827 C CA . GLU A 1 109 ? -6.25 -25.891 -10.125 1 84.19 109 GLU A CA 1
ATOM 828 C C . GLU A 1 109 ? -5.609 -25.031 -11.211 1 84.19 109 GLU A C 1
ATOM 830 O O . GLU A 1 109 ? -5.105 -25.562 -12.211 1 84.19 109 GLU A O 1
ATOM 835 N N . PHE A 1 110 ? -5.582 -23.766 -10.945 1 79.75 110 PHE A N 1
ATOM 836 C CA . PHE A 1 110 ? -5.082 -22.859 -11.969 1 79.75 110 PHE A CA 1
ATOM 837 C C . PHE A 1 110 ? -3.723 -22.297 -11.578 1 79.75 110 PHE A C 1
ATOM 839 O O . PHE A 1 110 ? -3.078 -21.609 -12.367 1 79.75 110 PHE A O 1
ATOM 846 N N . MET A 1 111 ? -3.326 -22.516 -10.453 1 72.75 111 MET A N 1
ATOM 847 C CA . MET A 1 111 ? -2.072 -21.938 -9.977 1 72.75 111 MET A CA 1
ATOM 848 C C . MET A 1 111 ? -0.893 -22.844 -10.32 1 72.75 111 MET A C 1
ATOM 850 O O . MET A 1 111 ? 0.232 -22.594 -9.883 1 72.75 111 MET A O 1
ATOM 854 N N . ASN A 1 112 ? -1.108 -23.578 -11.266 1 68.81 112 ASN A N 1
ATOM 855 C CA . ASN A 1 112 ? -0.002 -24.469 -11.609 1 68.81 112 ASN A CA 1
ATOM 856 C C . ASN A 1 112 ? 1.088 -23.734 -12.383 1 68.81 112 ASN A C 1
ATOM 858 O O . ASN A 1 112 ? 0.811 -23.094 -13.398 1 68.81 112 ASN A O 1
ATOM 862 N N . VAL A 1 113 ? 2.182 -23.734 -11.766 1 69.75 113 VAL A N 1
ATOM 863 C CA . VAL A 1 113 ? 3.342 -23.078 -12.367 1 69.75 113 VAL A CA 1
ATOM 864 C C . VAL A 1 113 ? 3.934 -24 -13.445 1 69.75 113 VAL A C 1
ATOM 866 O O . VAL A 1 113 ? 4.023 -25.203 -13.258 1 69.75 113 VAL A O 1
ATOM 869 N N . ASN A 1 114 ? 4.215 -23.312 -14.555 1 80.81 114 ASN A N 1
ATOM 870 C CA . ASN A 1 114 ? 4.98 -24.016 -15.57 1 80.81 114 ASN A CA 1
ATOM 871 C C . ASN A 1 114 ? 6.309 -24.531 -15.023 1 80.81 114 ASN A C 1
ATOM 873 O O . ASN A 1 114 ? 7.117 -23.75 -14.516 1 80.81 114 ASN A O 1
ATOM 877 N N . PRO A 1 115 ? 6.504 -25.859 -15.078 1 84.88 115 PRO A N 1
ATOM 878 C CA . PRO A 1 115 ? 7.723 -26.422 -14.492 1 84.88 115 PRO A CA 1
ATOM 879 C C . PRO A 1 115 ? 8.992 -25.781 -15.047 1 84.88 115 PRO A C 1
ATOM 881 O O . PRO A 1 115 ? 9.977 -25.625 -14.32 1 84.88 115 PRO A O 1
ATOM 884 N N . GLU A 1 116 ? 8.945 -25.5 -16.312 1 90.81 116 GLU A N 1
ATOM 885 C CA . GLU A 1 116 ? 10.117 -24.859 -16.906 1 90.81 116 GLU A CA 1
ATOM 886 C C . GLU A 1 116 ? 10.375 -23.484 -16.281 1 90.81 116 GLU A C 1
ATOM 888 O O . GLU A 1 116 ? 11.523 -23.125 -16.016 1 90.81 116 GLU A O 1
ATOM 893 N N . MET A 1 117 ? 9.344 -22.797 -16.031 1 87.19 117 MET A N 1
ATOM 894 C CA . MET A 1 117 ? 9.477 -21.484 -15.406 1 87.19 117 MET A CA 1
ATOM 895 C C . MET A 1 117 ? 10.008 -21.609 -13.984 1 87.19 117 MET A C 1
ATOM 897 O O . MET A 1 117 ? 10.844 -20.828 -13.555 1 87.19 117 MET A O 1
ATOM 901 N N . ALA A 1 118 ? 9.508 -22.594 -13.352 1 82.56 118 ALA A N 1
ATOM 902 C CA . ALA A 1 118 ? 9.922 -22.828 -11.969 1 82.56 118 ALA A CA 1
ATOM 903 C C . ALA A 1 118 ? 11.414 -23.125 -11.891 1 82.56 118 ALA A C 1
ATOM 905 O O . ALA A 1 118 ? 12.078 -22.719 -10.93 1 82.56 118 ALA A O 1
ATOM 906 N N . GLU A 1 119 ? 11.898 -23.75 -12.852 1 87.94 119 GLU A N 1
ATOM 907 C CA . GLU A 1 119 ? 13.312 -24.109 -12.891 1 87.94 119 GLU A CA 1
ATOM 908 C C . GLU A 1 119 ? 14.172 -22.906 -13.266 1 87.94 119 GLU A C 1
ATOM 910 O O . GLU A 1 119 ? 15.281 -22.75 -12.742 1 87.94 119 GLU A O 1
ATOM 915 N N . LEU A 1 120 ? 13.695 -22.109 -14.117 1 91.56 120 LEU A N 1
ATOM 916 C CA . LEU A 1 120 ? 14.469 -21 -14.656 1 91.56 120 LEU A CA 1
ATOM 917 C C . LEU A 1 120 ? 14.477 -19.828 -13.695 1 91.56 120 LEU A C 1
ATOM 919 O O . LEU A 1 120 ? 15.43 -19.047 -13.664 1 91.56 120 LEU A O 1
ATOM 923 N N . ARG A 1 121 ? 13.453 -19.703 -12.883 1 86.12 121 ARG A N 1
ATOM 924 C CA . ARG A 1 121 ? 13.227 -18.516 -12.062 1 86.12 121 ARG A CA 1
ATOM 925 C C . ARG A 1 121 ? 14.398 -18.266 -11.125 1 86.12 121 ARG A C 1
ATOM 927 O O . ARG A 1 121 ? 14.977 -17.172 -11.125 1 86.12 121 ARG A O 1
ATOM 934 N N . PRO A 1 122 ? 14.828 -19.25 -10.359 1 84.06 122 PRO A N 1
ATOM 935 C CA . PRO A 1 122 ? 15.953 -19 -9.461 1 84.06 122 PRO A CA 1
ATOM 936 C C . PRO A 1 122 ? 17.234 -18.609 -10.203 1 84.06 122 PRO A C 1
ATOM 938 O O . PRO A 1 122 ? 18.016 -17.812 -9.711 1 84.06 122 PRO A O 1
ATOM 941 N N . LYS A 1 123 ? 17.438 -19.125 -11.359 1 90.12 123 LYS A N 1
ATOM 942 C CA . LYS A 1 123 ? 18.609 -18.797 -12.156 1 90.12 123 LYS A CA 1
ATOM 943 C C . LYS A 1 123 ? 18.578 -17.359 -12.641 1 90.12 123 LYS A C 1
ATOM 945 O O . LYS A 1 123 ? 19.578 -16.641 -12.586 1 90.12 123 LYS A O 1
ATOM 950 N N . VAL A 1 124 ? 17.469 -17 -13.078 1 88.38 124 VAL A N 1
ATOM 951 C CA . VAL A 1 124 ? 17.281 -15.656 -13.633 1 88.38 124 VAL A CA 1
ATOM 952 C C . VAL A 1 124 ? 17.406 -14.617 -12.516 1 88.38 124 VAL A C 1
ATOM 954 O O . VAL A 1 124 ? 18.109 -13.617 -12.672 1 88.38 124 VAL A O 1
ATOM 957 N N . PHE A 1 125 ? 16.859 -14.875 -11.344 1 81.31 125 PHE A N 1
ATOM 958 C CA . PHE A 1 125 ? 16.797 -13.891 -10.266 1 81.31 125 PHE A CA 1
ATOM 959 C C . PHE A 1 125 ? 18.125 -13.82 -9.516 1 81.31 125 PHE A C 1
ATOM 961 O O . PHE A 1 125 ? 18.469 -12.789 -8.93 1 81.31 125 PHE A O 1
ATOM 968 N N . SER A 1 126 ? 18.891 -14.875 -9.641 1 83.31 126 SER A N 1
ATOM 969 C CA . SER A 1 126 ? 20.203 -14.875 -9 1 83.31 126 SER A CA 1
ATOM 970 C C . SER A 1 126 ? 21.266 -14.258 -9.906 1 83.31 126 SER A C 1
ATOM 972 O O . SER A 1 126 ? 22.391 -13.984 -9.469 1 83.31 126 SER A O 1
ATOM 974 N N . GLY A 1 127 ? 20.875 -14.086 -11.141 1 86.62 127 GLY A N 1
ATOM 975 C CA . GLY A 1 127 ? 21.828 -13.555 -12.094 1 86.62 127 GLY A CA 1
ATOM 976 C C . GLY A 1 127 ? 22.703 -14.633 -12.719 1 86.62 127 GLY A C 1
ATOM 977 O O . GLY A 1 127 ? 23.625 -14.328 -13.469 1 86.62 127 GLY A O 1
ATOM 978 N N . ALA A 1 128 ? 22.406 -15.836 -12.469 1 91.44 128 ALA A N 1
ATOM 979 C CA . ALA A 1 128 ? 23.234 -16.953 -12.93 1 91.44 128 ALA A CA 1
ATOM 980 C C . ALA A 1 128 ? 22.75 -17.453 -14.289 1 91.44 128 ALA A C 1
ATOM 982 O O . ALA A 1 128 ? 23.391 -18.312 -14.906 1 91.44 128 ALA A O 1
ATOM 983 N N . ALA A 1 129 ? 21.703 -17 -14.781 1 94.5 129 ALA A N 1
ATOM 984 C CA . ALA A 1 129 ? 21.109 -17.5 -16.016 1 94.5 129 ALA A CA 1
ATOM 985 C C . ALA A 1 129 ? 21.875 -17.016 -17.234 1 94.5 129 ALA A C 1
ATOM 987 O O . ALA A 1 129 ? 22.438 -15.922 -17.234 1 94.5 129 ALA A O 1
ATOM 988 N N . THR A 1 130 ? 21.906 -17.891 -18.234 1 95.81 130 THR A N 1
ATOM 989 C CA . THR A 1 130 ? 22.391 -17.469 -19.531 1 95.81 130 THR A CA 1
ATOM 990 C C . THR A 1 130 ? 21.391 -16.531 -20.203 1 95.81 130 THR A C 1
ATOM 992 O O . THR A 1 130 ? 20.234 -16.453 -19.797 1 95.81 130 THR A O 1
ATOM 995 N N . GLN A 1 131 ? 21.922 -15.867 -21.203 1 95.25 131 GLN A N 1
ATOM 996 C CA . GLN A 1 131 ? 21.016 -15 -21.953 1 95.25 131 GLN A CA 1
ATOM 997 C C . GLN A 1 131 ? 19.875 -15.797 -22.562 1 95.25 131 GLN A C 1
ATOM 999 O O . GLN A 1 131 ? 18.734 -15.336 -22.594 1 95.25 131 GLN A O 1
ATOM 1004 N N . GLU A 1 132 ? 20.203 -16.938 -23 1 96.44 132 GLU A N 1
ATOM 1005 C CA . GLU A 1 132 ? 19.172 -17.797 -23.578 1 96.44 132 GLU A CA 1
ATOM 1006 C C . GLU A 1 132 ? 18.125 -18.172 -22.547 1 96.44 132 GLU A C 1
ATOM 1008 O O . GLU A 1 132 ? 16.938 -18.188 -22.844 1 96.44 132 GLU A O 1
ATOM 1013 N N . GLU A 1 133 ? 18.562 -18.469 -21.359 1 95.44 133 GLU A N 1
ATOM 1014 C CA . GLU A 1 133 ? 17.656 -18.828 -20.266 1 95.44 133 GLU A CA 1
ATOM 1015 C C . GLU A 1 133 ? 16.797 -17.625 -19.859 1 95.44 133 GLU A C 1
ATOM 1017 O O . GLU A 1 133 ? 15.617 -17.781 -19.562 1 95.44 133 GLU A O 1
ATOM 1022 N N . ILE A 1 134 ? 17.391 -16.531 -19.859 1 94.31 134 ILE A N 1
ATOM 1023 C CA . ILE A 1 134 ? 16.672 -15.297 -19.516 1 94.31 134 ILE A CA 1
ATOM 1024 C C . ILE A 1 134 ? 15.586 -15.039 -20.547 1 94.31 134 ILE A C 1
ATOM 1026 O O . ILE A 1 134 ? 14.438 -14.758 -20.188 1 94.31 134 ILE A O 1
ATOM 1030 N N . ASP A 1 135 ? 15.961 -15.18 -21.766 1 95.44 135 ASP A N 1
ATOM 1031 C CA . ASP A 1 135 ? 15.008 -14.961 -22.859 1 95.44 135 ASP A CA 1
ATOM 1032 C C . ASP A 1 135 ? 13.859 -15.961 -22.781 1 95.44 135 ASP A C 1
ATOM 1034 O O . ASP A 1 135 ? 12.695 -15.602 -23 1 95.44 135 ASP A O 1
ATOM 1038 N N . ARG A 1 136 ? 14.242 -17.172 -22.547 1 95.12 136 ARG A N 1
ATOM 1039 C CA . ARG A 1 136 ? 13.227 -18.219 -22.438 1 95.12 136 ARG A CA 1
ATOM 1040 C C . ARG A 1 136 ? 12.289 -17.938 -21.266 1 95.12 136 ARG A C 1
ATOM 1042 O O . ARG A 1 136 ? 11.07 -18.078 -21.391 1 95.12 136 ARG A O 1
ATOM 1049 N N . PHE A 1 137 ? 12.828 -17.547 -20.188 1 93.56 137 PHE A N 1
ATOM 1050 C CA . PHE A 1 137 ? 12.039 -17.203 -19.016 1 93.56 137 PHE A CA 1
ATOM 1051 C C . PHE A 1 137 ? 11.07 -16.078 -19.328 1 93.56 137 PHE A C 1
ATOM 1053 O O . PHE A 1 137 ? 9.898 -16.125 -18.953 1 93.56 137 PHE A O 1
ATOM 1060 N N . HIS A 1 138 ? 11.555 -15.047 -20 1 93.12 138 HIS A N 1
ATOM 1061 C CA . HIS A 1 138 ? 10.719 -13.906 -20.375 1 93.12 138 HIS A CA 1
ATOM 1062 C C . HIS A 1 138 ? 9.586 -14.336 -21.297 1 93.12 138 HIS A C 1
ATOM 1064 O O . HIS A 1 138 ? 8.453 -13.867 -21.156 1 93.12 138 HIS A O 1
ATOM 1070 N N . THR A 1 139 ? 9.93 -15.195 -22.203 1 95.06 139 THR A N 1
ATOM 1071 C CA . THR A 1 139 ? 8.914 -15.703 -23.125 1 95.06 139 THR A CA 1
ATOM 1072 C C . THR A 1 139 ? 7.828 -16.469 -22.375 1 95.06 139 THR A C 1
ATOM 1074 O O . THR A 1 139 ? 6.637 -16.219 -22.578 1 95.06 139 THR A O 1
ATOM 1077 N N . LEU A 1 140 ? 8.234 -17.344 -21.531 1 93.75 140 LEU A N 1
ATOM 1078 C CA . LEU A 1 140 ? 7.285 -18.125 -20.75 1 93.75 140 LEU A CA 1
ATOM 1079 C C . LEU A 1 140 ? 6.453 -17.234 -19.844 1 93.75 140 LEU A C 1
ATOM 1081 O O . LEU A 1 140 ? 5.25 -17.453 -19.688 1 93.75 140 LEU A O 1
ATOM 1085 N N . SER A 1 141 ? 7.09 -16.266 -19.297 1 92.38 141 SER A N 1
ATOM 1086 C CA . SER A 1 141 ? 6.41 -15.32 -18.422 1 92.38 141 SER A CA 1
ATOM 1087 C C . SER A 1 141 ? 5.332 -14.547 -19.172 1 92.38 141 SER A C 1
ATOM 1089 O O . SER A 1 141 ? 4.211 -14.398 -18.688 1 92.38 141 SER A O 1
ATOM 1091 N N . HIS A 1 142 ? 5.652 -14.109 -20.328 1 94.62 142 HIS A N 1
ATOM 1092 C CA . HIS A 1 142 ? 4.699 -13.359 -21.156 1 94.62 142 HIS A CA 1
ATOM 1093 C C . HIS A 1 142 ? 3.525 -14.234 -21.562 1 94.62 142 HIS A C 1
ATOM 1095 O O . HIS A 1 142 ? 2.379 -13.781 -21.578 1 94.62 142 HIS A O 1
ATOM 1101 N N . MET A 1 143 ? 3.834 -15.43 -21.891 1 94.06 143 MET A N 1
ATOM 1102 C CA . MET A 1 143 ? 2.775 -16.375 -22.25 1 94.06 143 MET A CA 1
ATOM 1103 C C . MET A 1 143 ? 1.83 -16.609 -21.078 1 94.06 143 MET A C 1
ATOM 1105 O O . MET A 1 143 ? 0.612 -16.641 -21.266 1 94.06 143 MET A O 1
ATOM 1109 N N . TRP A 1 144 ? 2.424 -16.719 -19.938 1 92.25 144 TRP A N 1
ATOM 1110 C CA . TRP A 1 144 ? 1.623 -16.938 -18.75 1 92.25 144 TRP A CA 1
ATOM 1111 C C . TRP A 1 144 ? 0.728 -15.734 -18.469 1 92.25 144 TRP A C 1
ATOM 1113 O O . TRP A 1 144 ? -0.457 -15.891 -18.156 1 92.25 144 TRP A O 1
ATOM 1123 N N . ILE A 1 145 ? 1.278 -14.586 -18.578 1 95.19 145 ILE A N 1
ATOM 1124 C CA . ILE A 1 145 ? 0.54 -13.344 -18.359 1 95.19 145 ILE A CA 1
ATOM 1125 C C . ILE A 1 145 ? -0.628 -13.258 -19.344 1 95.19 145 ILE A C 1
ATOM 1127 O O . ILE A 1 145 ? -1.754 -12.945 -18.953 1 95.19 145 ILE A O 1
ATOM 1131 N N . ASP A 1 146 ? -0.372 -13.57 -20.578 1 95.5 146 ASP A N 1
ATOM 1132 C CA . ASP A 1 146 ? -1.413 -13.555 -21.609 1 95.5 146 ASP A CA 1
ATOM 1133 C C . ASP A 1 146 ? -2.512 -14.57 -21.281 1 95.5 146 ASP A C 1
ATOM 1135 O O . ASP A 1 146 ? -3.697 -14.281 -21.453 1 95.5 146 ASP A O 1
ATOM 1139 N N . GLU A 1 147 ? -2.125 -15.688 -20.859 1 93.69 147 GLU A N 1
ATOM 1140 C CA . GLU A 1 147 ? -3.09 -16.719 -20.484 1 93.69 147 GLU A CA 1
ATOM 1141 C C . GLU A 1 147 ? -3.986 -16.234 -19.344 1 93.69 147 GLU A C 1
ATOM 1143 O O . GLU A 1 147 ? -5.207 -16.391 -19.406 1 93.69 147 GLU A O 1
ATOM 1148 N N . ILE A 1 148 ? -3.373 -15.641 -18.344 1 95 148 ILE A N 1
ATOM 1149 C CA . ILE A 1 148 ? -4.125 -15.125 -17.203 1 95 148 ILE A CA 1
ATOM 1150 C C . ILE A 1 148 ? -5.133 -14.078 -17.672 1 95 148 ILE A C 1
ATOM 1152 O O . ILE A 1 148 ? -6.32 -14.164 -17.359 1 95 148 ILE A O 1
ATOM 1156 N N . LEU A 1 149 ? -4.641 -13.141 -18.5 1 96.38 149 LEU A N 1
ATOM 1157 C CA . LEU A 1 149 ? -5.461 -12 -18.891 1 96.38 149 LEU A CA 1
ATOM 1158 C C . LEU A 1 149 ? -6.617 -12.453 -19.781 1 96.38 149 LEU A C 1
ATOM 1160 O O . LEU A 1 149 ? -7.648 -11.773 -19.859 1 96.38 149 LEU A O 1
ATOM 1164 N N . ASN A 1 150 ? -6.488 -13.609 -20.375 1 95.25 150 ASN A N 1
ATOM 1165 C CA . ASN A 1 150 ? -7.52 -14.094 -21.281 1 95.25 150 ASN A CA 1
ATOM 1166 C C . ASN A 1 150 ? -8.406 -15.141 -20.609 1 95.25 150 ASN A C 1
ATOM 1168 O O . ASN A 1 150 ? -9.406 -15.578 -21.188 1 95.25 150 ASN A O 1
ATOM 1172 N N . MET A 1 151 ? -8.094 -15.547 -19.5 1 93.88 151 MET A N 1
ATOM 1173 C CA . MET A 1 151 ? -8.883 -16.516 -18.734 1 93.88 151 MET A CA 1
ATOM 1174 C C . MET A 1 151 ? -10.039 -15.828 -18.016 1 93.88 151 MET A C 1
ATOM 1176 O O . MET A 1 151 ? -9.875 -14.727 -17.484 1 93.88 151 MET A O 1
ATOM 1180 N N . PRO A 1 152 ? -11.266 -16.484 -18.031 1 95.56 152 PRO A N 1
ATOM 1181 C CA . PRO A 1 152 ? -12.344 -15.938 -17.203 1 95.56 152 PRO A CA 1
ATOM 1182 C C . PRO A 1 152 ? -11.977 -15.875 -15.727 1 95.56 152 PRO A C 1
ATOM 1184 O O . PRO A 1 152 ? -11.43 -16.828 -15.18 1 95.56 152 PRO A O 1
ATOM 1187 N N . ALA A 1 153 ? -12.242 -14.773 -15.078 1 96.12 153 ALA A N 1
ATOM 1188 C CA . ALA A 1 153 ? -11.883 -14.539 -13.68 1 96.12 153 ALA A CA 1
ATOM 1189 C C . ALA A 1 153 ? -12.484 -15.609 -12.773 1 96.12 153 ALA A C 1
ATOM 1191 O O . ALA A 1 153 ? -11.875 -16 -11.781 1 96.12 153 ALA A O 1
ATOM 1192 N N . GLU A 1 154 ? -13.625 -16.141 -13.156 1 95.88 154 GLU A N 1
ATOM 1193 C CA . GLU A 1 154 ? -14.344 -17.125 -12.352 1 95.88 154 GLU A CA 1
ATOM 1194 C C . GLU A 1 154 ? -13.594 -18.453 -12.305 1 95.88 154 GLU A C 1
ATOM 1196 O O . GLU A 1 154 ? -13.805 -19.266 -11.406 1 95.88 154 GLU A O 1
ATOM 1201 N N . LYS A 1 155 ? -12.812 -18.656 -13.312 1 94.62 155 LYS A N 1
ATOM 1202 C CA . LYS A 1 155 ? -12 -19.859 -13.328 1 94.62 155 LYS A CA 1
ATOM 1203 C C . LYS A 1 155 ? -10.773 -19.719 -12.43 1 94.62 155 LYS A C 1
ATOM 1205 O O . LYS A 1 155 ? -10.289 -20.688 -11.867 1 94.62 155 LYS A O 1
ATOM 1210 N N . MET A 1 156 ? -10.367 -18.562 -12.203 1 95.25 156 MET A N 1
ATOM 1211 C CA . MET A 1 156 ? -9.117 -18.297 -11.5 1 95.25 156 MET A CA 1
ATOM 1212 C C . MET A 1 156 ? -9.352 -18.188 -9.992 1 95.25 156 MET A C 1
ATOM 1214 O O . MET A 1 156 ? -8.461 -18.5 -9.203 1 95.25 156 MET A O 1
ATOM 1218 N N . TYR A 1 157 ? -10.547 -17.734 -9.672 1 97.56 157 TYR A N 1
ATOM 1219 C CA . TYR A 1 157 ? -10.797 -17.484 -8.258 1 97.56 157 TYR A CA 1
ATOM 1220 C C . TYR A 1 157 ? -12.078 -18.188 -7.805 1 97.56 157 TYR A C 1
ATOM 1222 O O . TYR A 1 157 ? -13.07 -18.203 -8.539 1 97.56 157 TYR A O 1
ATOM 1230 N N . LEU A 1 158 ? -12 -18.688 -6.652 1 97.56 158 LEU A N 1
ATOM 1231 C CA . LEU A 1 158 ? -13.188 -19.172 -5.957 1 97.56 158 LEU A CA 1
ATOM 1232 C C . LEU A 1 158 ? -13.828 -18.062 -5.133 1 97.56 158 LEU A C 1
ATOM 1234 O O . LEU A 1 158 ? -13.117 -17.297 -4.473 1 97.56 158 LEU A O 1
ATOM 1238 N N . VAL A 1 159 ? -15.148 -18 -5.18 1 98.19 159 VAL A N 1
ATOM 1239 C CA . VAL A 1 159 ? -15.891 -17.016 -4.406 1 98.19 159 VAL A CA 1
ATOM 1240 C C . VAL A 1 159 ? -16.344 -17.625 -3.08 1 98.19 159 VAL A C 1
ATOM 1242 O O . VAL A 1 159 ? -17 -18.672 -3.061 1 98.19 159 VAL A O 1
ATOM 1245 N N . LYS A 1 160 ? -15.914 -16.969 -2.059 1 97.94 160 LYS A N 1
ATOM 1246 C CA . LYS A 1 160 ? -16.266 -17.422 -0.713 1 97.94 160 LYS A CA 1
ATOM 1247 C C . LYS A 1 160 ? -16.812 -16.266 0.119 1 97.94 160 LYS A C 1
ATOM 1249 O O . LYS A 1 160 ? -16.797 -15.109 -0.326 1 97.94 160 LYS A O 1
ATOM 1254 N N . GLU A 1 161 ? -17.359 -16.625 1.32 1 96.88 161 GLU A N 1
ATOM 1255 C CA . GLU A 1 161 ? -17.812 -15.602 2.256 1 96.88 161 GLU A CA 1
ATOM 1256 C C . GLU A 1 161 ? -16.625 -14.93 2.945 1 96.88 161 GLU A C 1
ATOM 1258 O O . GLU A 1 161 ? -15.672 -15.602 3.363 1 96.88 161 GLU A O 1
ATOM 1263 N N . ALA A 1 162 ? -16.703 -13.555 2.982 1 97.06 162 ALA A N 1
ATOM 1264 C CA . ALA A 1 162 ? -15.68 -12.836 3.744 1 97.06 162 ALA A CA 1
ATOM 1265 C C . ALA A 1 162 ? -15.859 -13.055 5.242 1 97.06 162 ALA A C 1
ATOM 1267 O O . ALA A 1 162 ? -16.969 -12.93 5.766 1 97.06 162 ALA A O 1
ATOM 1268 N N . THR A 1 163 ? -14.75 -13.375 5.906 1 92.25 163 THR A N 1
ATOM 1269 C CA . THR A 1 163 ? -14.875 -13.727 7.316 1 92.25 163 THR A CA 1
ATOM 1270 C C . THR A 1 163 ? -14.266 -12.641 8.203 1 92.25 163 THR A C 1
ATOM 1272 O O . THR A 1 163 ? -14.617 -12.523 9.375 1 92.25 163 THR A O 1
ATOM 1275 N N . GLU A 1 164 ? -13.336 -11.859 7.738 1 94.19 164 GLU A N 1
ATOM 1276 C CA . GLU A 1 164 ? -12.75 -10.773 8.516 1 94.19 164 GLU A CA 1
ATOM 1277 C C . GLU A 1 164 ? -13.758 -9.648 8.742 1 94.19 164 GLU A C 1
ATOM 1279 O O . GLU A 1 164 ? -14.523 -9.312 7.836 1 94.19 164 GLU A O 1
ATOM 1284 N N . PRO A 1 165 ? -13.773 -9.133 9.906 1 93.88 165 PRO A N 1
ATOM 1285 C CA . PRO A 1 165 ? -14.656 -7.98 10.117 1 93.88 165 PRO A CA 1
ATOM 1286 C C . PRO A 1 165 ? -14.234 -6.754 9.312 1 93.88 165 PRO A C 1
ATOM 1288 O O . PRO A 1 165 ? -13.039 -6.52 9.125 1 93.88 165 PRO A O 1
ATOM 1291 N N . LEU A 1 166 ? -15.242 -6.035 8.828 1 94.19 166 LEU A N 1
ATOM 1292 C CA . LEU A 1 166 ? -14.969 -4.77 8.156 1 94.19 166 LEU A CA 1
ATOM 1293 C C . LEU A 1 166 ? -14.273 -3.793 9.094 1 94.19 166 LEU A C 1
ATOM 1295 O O . LEU A 1 166 ? -14.805 -3.461 10.156 1 94.19 166 LEU A O 1
ATOM 1299 N N . PRO A 1 167 ? -13.094 -3.355 8.734 1 93.06 167 PRO A N 1
ATOM 1300 C CA . PRO A 1 167 ? -12.414 -2.381 9.586 1 93.06 167 PRO A CA 1
ATOM 1301 C C . PRO A 1 167 ? -13.141 -1.041 9.656 1 93.06 167 PRO A C 1
ATOM 1303 O O . PRO A 1 167 ? -13.852 -0.672 8.719 1 93.06 167 PRO A O 1
ATOM 1306 N N . GLY A 1 168 ? -12.961 -0.36 10.789 1 90.19 168 GLY A N 1
ATOM 1307 C CA . GLY A 1 168 ? -13.492 0.986 10.898 1 90.19 168 GLY A CA 1
ATOM 1308 C C . GLY A 1 168 ? -12.797 1.984 9.992 1 90.19 168 GLY A C 1
ATOM 1309 O O . GLY A 1 168 ? -11.82 1.644 9.32 1 90.19 168 GLY A O 1
ATOM 1310 N N . HIS A 1 169 ? -13.383 3.215 9.898 1 87.44 169 HIS A N 1
ATOM 1311 C CA . HIS A 1 169 ? -12.742 4.285 9.141 1 87.44 169 HIS A CA 1
ATOM 1312 C C . HIS A 1 169 ? -11.438 4.715 9.797 1 87.44 169 HIS A C 1
ATOM 1314 O O . HIS A 1 169 ? -11.25 4.523 11 1 87.44 169 HIS A O 1
ATOM 1320 N N . ALA A 1 170 ? -10.617 5.277 8.984 1 81.12 170 ALA A N 1
ATOM 1321 C CA . ALA A 1 170 ? -9.367 5.816 9.508 1 81.12 170 ALA A CA 1
ATOM 1322 C C . ALA A 1 170 ? -9.625 6.898 10.555 1 81.12 170 ALA A C 1
ATOM 1324 O O . ALA A 1 170 ? -10.516 7.734 10.383 1 81.12 170 ALA A O 1
ATOM 1325 N N . ARG A 1 171 ? -8.859 6.785 11.602 1 79.38 171 ARG A N 1
ATOM 1326 C CA . ARG A 1 171 ? -8.984 7.77 12.672 1 79.38 171 ARG A CA 1
ATOM 1327 C C . ARG A 1 171 ? -8.031 8.938 12.453 1 79.38 171 ARG A C 1
ATOM 1329 O O . ARG A 1 171 ? -6.891 8.742 12.016 1 79.38 171 ARG A O 1
ATOM 1336 N N . ILE A 1 172 ? -8.555 10.039 12.734 1 79.38 172 ILE A N 1
ATOM 1337 C CA . ILE A 1 172 ? -7.73 11.242 12.664 1 79.38 172 ILE A CA 1
ATOM 1338 C C . ILE A 1 172 ? -7.32 11.672 14.07 1 79.38 172 ILE A C 1
ATOM 1340 O O . ILE A 1 172 ? -8.164 11.766 14.969 1 79.38 172 ILE A O 1
ATOM 1344 N N . TYR A 1 173 ? -6.027 11.836 14.25 1 83.69 173 TYR A N 1
ATOM 1345 C CA . TYR A 1 173 ? -5.496 12.219 15.547 1 83.69 173 TYR A CA 1
ATOM 1346 C C . TYR A 1 173 ? -4.852 13.602 15.484 1 83.69 173 TYR A C 1
ATOM 1348 O O . TYR A 1 173 ? -4.328 14 14.445 1 83.69 173 TYR A O 1
ATOM 1356 N N . ASN A 1 174 ? -4.965 14.227 16.641 1 84.12 174 ASN A N 1
ATOM 1357 C CA . ASN A 1 174 ? -4.09 15.383 16.812 1 84.12 174 ASN A CA 1
ATOM 1358 C C . ASN A 1 174 ? -2.631 14.961 16.969 1 84.12 174 ASN A C 1
ATOM 1360 O O . ASN A 1 174 ? -2.346 13.812 17.297 1 84.12 174 ASN A O 1
ATOM 1364 N N . ASN A 1 175 ? -1.798 15.914 16.641 1 90.25 175 ASN A N 1
ATOM 1365 C CA . ASN A 1 175 ? -0.378 15.641 16.828 1 90.25 175 ASN A CA 1
ATOM 1366 C C . ASN A 1 175 ? 0.115 16.156 18.172 1 90.25 175 ASN A C 1
ATOM 1368 O O . ASN A 1 175 ? -0.339 17.203 18.656 1 90.25 175 ASN A O 1
ATOM 1372 N N . VAL A 1 176 ? 0.956 15.438 18.766 1 93.62 176 VAL A N 1
ATOM 1373 C CA . VAL A 1 176 ? 1.673 15.836 19.969 1 93.62 176 VAL A CA 1
ATOM 1374 C C . VAL A 1 176 ? 3.176 15.68 19.75 1 93.62 176 VAL A C 1
ATOM 1376 O O . VAL A 1 176 ? 3.611 15.156 18.719 1 93.62 176 VAL A O 1
ATOM 1379 N N . THR A 1 177 ? 3.92 16.219 20.734 1 94.81 177 THR A N 1
ATOM 1380 C CA . THR A 1 177 ? 5.375 16.141 20.641 1 94.81 177 THR A CA 1
ATOM 1381 C C . THR A 1 177 ? 5.914 15.016 21.531 1 94.81 177 THR A C 1
ATOM 1383 O O . THR A 1 177 ? 5.566 14.93 22.703 1 94.81 177 THR A O 1
ATOM 1386 N N . CYS A 1 178 ? 6.664 14.125 20.969 1 97.19 178 CYS A N 1
ATOM 1387 C CA . CYS A 1 178 ? 7.336 13.094 21.75 1 97.19 178 CYS A CA 1
ATOM 1388 C C . CYS A 1 178 ? 8.336 13.711 22.719 1 97.19 178 CYS A C 1
ATOM 1390 O O . CYS A 1 178 ? 9.188 14.5 22.312 1 97.19 178 CYS A O 1
ATOM 1392 N N . SER A 1 179 ? 8.336 13.328 23.938 1 97.44 179 SER A N 1
ATOM 1393 C CA . SER A 1 179 ? 9.164 13.945 24.969 1 97.44 179 SER A CA 1
ATOM 1394 C C . SER A 1 179 ? 10.609 13.469 24.875 1 97.44 179 SER A C 1
ATOM 1396 O O . SER A 1 179 ? 11.5 14.047 25.484 1 97.44 179 SER A O 1
ATOM 1398 N N . VAL A 1 180 ? 10.898 12.484 24.062 1 97.19 180 VAL A N 1
ATOM 1399 C CA . VAL A 1 180 ? 12.234 11.906 23.969 1 97.19 180 VAL A CA 1
ATOM 1400 C C . VAL A 1 180 ? 12.938 12.453 22.734 1 97.19 180 VAL A C 1
ATOM 1402 O O . VAL A 1 180 ? 13.977 13.117 22.828 1 97.19 180 VAL A O 1
ATOM 1405 N N . CYS A 1 181 ? 12.336 12.352 21.594 1 96.19 181 CYS A N 1
ATOM 1406 C CA . CYS A 1 181 ? 13.031 12.727 20.359 1 96.19 181 CYS A CA 1
ATOM 1407 C C . CYS A 1 181 ? 12.625 14.117 19.906 1 96.19 181 CYS A C 1
ATOM 1409 O O . CYS A 1 181 ? 13.258 14.703 19.016 1 96.19 181 CYS A O 1
ATOM 1411 N N . GLY A 1 182 ? 11.484 14.617 20.359 1 95.19 182 GLY A N 1
ATOM 1412 C CA . GLY A 1 182 ? 11.039 15.953 20 1 95.19 182 GLY A CA 1
ATOM 1413 C C . GLY A 1 182 ? 10.266 16 18.703 1 95.19 182 GLY A C 1
ATOM 1414 O O . GLY A 1 182 ? 9.891 17.078 18.234 1 95.19 182 GLY A O 1
ATOM 1415 N N . GLU A 1 183 ? 10 14.898 18.125 1 95.69 183 GLU A N 1
ATOM 1416 C CA . GLU A 1 183 ? 9.266 14.852 16.859 1 95.69 183 GLU A CA 1
ATOM 1417 C C . GLU A 1 183 ? 7.758 14.781 17.109 1 95.69 183 GLU A C 1
ATOM 1419 O O . GLU A 1 183 ? 7.32 14.367 18.188 1 95.69 183 GLU A O 1
ATOM 1424 N N . GLN A 1 184 ? 7.016 15.188 16.047 1 94.5 184 GLN A N 1
ATOM 1425 C CA . GLN A 1 184 ? 5.562 15.094 16.156 1 94.5 184 GLN A CA 1
ATOM 1426 C C . GLN A 1 184 ? 5.09 13.656 15.945 1 94.5 184 GLN A C 1
ATOM 1428 O O . GLN A 1 184 ? 5.652 12.922 15.125 1 94.5 184 GLN A O 1
ATOM 1433 N N . VAL A 1 185 ? 4.047 13.305 16.703 1 96.19 185 VAL A N 1
ATOM 1434 C CA . VAL A 1 185 ? 3.453 11.977 16.641 1 96.19 185 VAL A CA 1
ATOM 1435 C C . VAL A 1 185 ? 1.955 12.062 16.922 1 96.19 185 VAL A C 1
ATOM 1437 O O . VAL A 1 185 ? 1.512 12.891 17.719 1 96.19 185 VAL A O 1
ATOM 1440 N N . ALA A 1 186 ? 1.221 11.234 16.172 1 94.38 186 ALA A N 1
ATOM 1441 C CA . ALA A 1 186 ? -0.214 11.172 16.438 1 94.38 186 ALA A CA 1
ATOM 1442 C C . ALA A 1 186 ? -0.484 10.797 17.891 1 94.38 186 ALA A C 1
ATOM 1444 O O . ALA A 1 186 ? 0.037 9.797 18.391 1 94.38 186 ALA A O 1
ATOM 1445 N N . GLU A 1 187 ? -1.345 11.578 18.5 1 94.31 187 GLU A N 1
ATOM 1446 C CA . GLU A 1 187 ? -1.617 11.438 19.922 1 94.31 187 GLU A CA 1
ATOM 1447 C C . GLU A 1 187 ? -2.137 10.039 20.25 1 94.31 187 GLU A C 1
ATOM 1449 O O . GLU A 1 187 ? -1.724 9.43 21.234 1 94.31 187 GLU A O 1
ATOM 1454 N N . GLY A 1 188 ? -2.965 9.477 19.391 1 94.56 188 GLY A N 1
ATOM 1455 C CA . GLY A 1 188 ? -3.584 8.18 19.625 1 94.56 188 GLY A CA 1
ATOM 1456 C C . GLY A 1 188 ? -2.607 7.027 19.5 1 94.56 188 GLY A C 1
ATOM 1457 O O . GLY A 1 188 ? -2.918 5.902 19.891 1 94.56 188 GLY A O 1
ATOM 1458 N N . LEU A 1 189 ? -1.415 7.301 19.047 1 95.88 189 LEU A N 1
ATOM 1459 C CA . LEU A 1 189 ? -0.409 6.262 18.844 1 95.88 189 LEU A CA 1
ATOM 1460 C C . LEU A 1 189 ? 0.82 6.527 19.703 1 95.88 189 LEU A C 1
ATOM 1462 O O . LEU A 1 189 ? 1.866 5.906 19.516 1 95.88 189 LEU A O 1
ATOM 1466 N N . ALA A 1 190 ? 0.68 7.488 20.625 1 97.38 190 ALA A N 1
ATOM 1467 C CA . ALA A 1 190 ? 1.756 7.832 21.547 1 97.38 190 ALA A CA 1
ATOM 1468 C C . ALA A 1 190 ? 1.346 7.562 22.984 1 97.38 190 ALA A C 1
ATOM 1470 O O . ALA A 1 190 ? 0.582 8.336 23.578 1 97.38 190 ALA A O 1
ATOM 1471 N N . PRO A 1 191 ? 1.881 6.488 23.547 1 96.69 191 PRO A N 1
ATOM 1472 C CA . PRO A 1 191 ? 1.579 6.254 24.953 1 96.69 191 PRO A CA 1
ATOM 1473 C C . PRO A 1 191 ? 2.084 7.375 25.859 1 96.69 191 PRO A C 1
ATOM 1475 O O . PRO A 1 191 ? 3.002 8.109 25.484 1 96.69 191 PRO A O 1
ATOM 1478 N N . VAL A 1 192 ? 1.425 7.492 27.016 1 96.94 192 VAL A N 1
ATOM 1479 C CA . VAL A 1 192 ? 1.836 8.469 28.016 1 96.94 192 VAL A CA 1
ATOM 1480 C C . VAL A 1 192 ? 2.633 7.773 29.125 1 96.94 192 VAL A C 1
ATOM 1482 O O . VAL A 1 192 ? 2.129 6.859 29.781 1 96.94 192 VAL A O 1
ATOM 1485 N N . ILE A 1 193 ? 3.865 8.164 29.266 1 95.75 193 ILE A N 1
ATOM 1486 C CA . ILE A 1 193 ? 4.762 7.672 30.297 1 95.75 193 ILE A CA 1
ATOM 1487 C C . ILE A 1 193 ? 5.16 8.82 31.219 1 95.75 193 ILE A C 1
ATOM 1489 O O . ILE A 1 193 ? 5.762 9.805 30.781 1 95.75 193 ILE A O 1
ATOM 1493 N N . ASP A 1 194 ? 4.777 8.633 32.594 1 95.69 194 ASP A N 1
ATOM 1494 C CA . ASP A 1 194 ? 5.074 9.68 33.562 1 95.69 194 ASP A CA 1
ATOM 1495 C C . ASP A 1 194 ? 4.5 11.023 33.125 1 95.69 194 ASP A C 1
ATOM 1497 O O . ASP A 1 194 ? 5.199 12.039 33.125 1 95.69 194 ASP A O 1
ATOM 1501 N N . GLY A 1 195 ? 3.398 11 32.469 1 96.88 195 GLY A N 1
ATOM 1502 C CA . GLY A 1 195 ? 2.652 12.195 32.094 1 96.88 195 GLY A CA 1
ATOM 1503 C C . GLY A 1 195 ? 3.104 12.797 30.797 1 96.88 195 GLY A C 1
ATOM 1504 O O . GLY A 1 195 ? 2.611 13.859 30.391 1 96.88 195 GLY A O 1
ATOM 1505 N N . LYS A 1 196 ? 4.004 12.133 30.156 1 98 196 LYS A N 1
ATOM 1506 C CA . LYS A 1 196 ? 4.535 12.664 28.906 1 98 196 LYS A CA 1
ATOM 1507 C C . LYS A 1 196 ? 4.301 11.695 27.75 1 98 196 LYS A C 1
ATOM 1509 O O . LYS A 1 196 ? 4.41 10.477 27.922 1 98 196 LYS A O 1
ATOM 1514 N N . HIS A 1 197 ? 4.027 12.242 26.547 1 97.88 197 HIS A N 1
ATOM 1515 C CA . HIS A 1 197 ? 3.842 11.414 25.359 1 97.88 197 HIS A CA 1
ATOM 1516 C C . HIS A 1 197 ? 5.176 10.898 24.844 1 97.88 197 HIS A C 1
ATOM 1518 O O . HIS A 1 197 ? 6.137 11.664 24.719 1 97.88 197 HIS A O 1
ATOM 1524 N N . VAL A 1 198 ? 5.184 9.609 24.484 1 98.25 198 VAL A N 1
ATOM 1525 C CA . VAL A 1 198 ? 6.383 8.977 23.938 1 98.25 198 VAL A CA 1
ATOM 1526 C C . VAL A 1 198 ? 6.016 8.156 22.703 1 98.25 198 VAL A C 1
ATOM 1528 O O . VAL A 1 198 ? 5.09 7.344 22.75 1 98.25 198 VAL A O 1
ATOM 1531 N N . CYS A 1 199 ? 6.715 8.414 21.609 1 97.81 199 CYS A N 1
ATOM 1532 C CA . CYS A 1 199 ? 6.414 7.676 20.391 1 97.81 199 CYS A CA 1
ATOM 1533 C C . CYS A 1 199 ? 6.883 6.227 20.5 1 97.81 199 CYS A C 1
ATOM 1535 O O . CYS A 1 199 ? 7.73 5.906 21.328 1 97.81 199 CYS A O 1
ATOM 1537 N N . ILE A 1 200 ? 6.379 5.367 19.625 1 96.94 200 ILE A N 1
ATOM 1538 C CA . ILE A 1 200 ? 6.613 3.926 19.672 1 96.94 200 ILE A CA 1
ATOM 1539 C C . ILE A 1 200 ? 8.094 3.639 19.453 1 96.94 200 ILE A C 1
ATOM 1541 O O . ILE A 1 200 ? 8.703 2.879 20.203 1 96.94 200 ILE A O 1
ATOM 1545 N N . PRO A 1 201 ? 8.734 4.266 18.438 1 96.19 201 PRO A N 1
ATOM 1546 C CA . PRO A 1 201 ? 10.164 3.973 18.266 1 96.19 201 PRO A CA 1
ATOM 1547 C C . PRO A 1 201 ? 10.992 4.332 19.5 1 96.19 201 PRO A C 1
ATOM 1549 O O . PRO A 1 201 ? 11.938 3.617 19.844 1 96.19 201 PRO A O 1
ATOM 1552 N N . CYS A 1 202 ? 10.664 5.418 20.188 1 97 202 CYS A N 1
ATOM 1553 C CA . CYS A 1 202 ? 11.406 5.832 21.359 1 97 202 CYS A CA 1
ATOM 1554 C C . CYS A 1 202 ? 11.109 4.906 22.547 1 97 202 CYS A C 1
ATOM 1556 O O . CYS A 1 202 ? 11.969 4.703 23.406 1 97 202 CYS A O 1
ATOM 1558 N N . LEU A 1 203 ? 9.906 4.316 22.578 1 95.38 203 LEU A N 1
ATOM 1559 C CA . LEU A 1 203 ? 9.547 3.363 23.625 1 95.38 203 LEU A CA 1
ATOM 1560 C C . LEU A 1 203 ? 10.359 2.078 23.484 1 95.38 203 LEU A C 1
ATOM 1562 O O . LEU A 1 203 ? 10.633 1.404 24.484 1 95.38 203 LEU A O 1
ATOM 1566 N N . ARG A 1 204 ? 10.703 1.67 22.312 1 91.94 204 ARG A N 1
ATOM 1567 C CA . ARG A 1 204 ? 11.391 0.413 22.031 1 91.94 204 ARG A CA 1
ATOM 1568 C C . ARG A 1 204 ? 12.891 0.542 22.266 1 91.94 204 ARG A C 1
ATOM 1570 O O . ARG A 1 204 ? 13.617 -0.45 22.219 1 91.94 204 ARG A O 1
ATOM 1577 N N . LYS A 1 205 ? 13.445 1.688 22.438 1 85.12 205 LYS A N 1
ATOM 1578 C CA . LYS A 1 205 ? 14.852 1.9 22.766 1 85.12 205 LYS A CA 1
ATOM 1579 C C . LYS A 1 205 ? 15.109 1.658 24.25 1 85.12 205 LYS A C 1
ATOM 1581 O O . LYS A 1 205 ? 14.242 1.913 25.078 1 85.12 205 LYS A O 1
ATOM 1586 N N . MET B 1 1 ? 18.562 42.656 -16.188 1 21.69 1 MET B N 1
ATOM 1587 C CA . MET B 1 1 ? 17.281 42.219 -15.633 1 21.69 1 MET B CA 1
ATOM 1588 C C . MET B 1 1 ? 17.219 40.719 -15.477 1 21.69 1 MET B C 1
ATOM 1590 O O . MET B 1 1 ? 17.109 40 -16.453 1 21.69 1 MET B O 1
ATOM 1594 N N . ILE B 1 2 ? 17.984 39.938 -14.688 1 23.55 2 ILE B N 1
ATOM 1595 C CA . ILE B 1 2 ? 18.344 38.531 -14.641 1 23.55 2 ILE B CA 1
ATOM 1596 C C . ILE B 1 2 ? 17.109 37.688 -14.273 1 23.55 2 ILE B C 1
ATOM 1598 O O . ILE B 1 2 ? 16.469 37.969 -13.25 1 23.55 2 ILE B O 1
ATOM 1602 N N . ILE B 1 3 ? 16.359 37.062 -15.242 1 28.5 3 ILE B N 1
ATOM 1603 C CA . ILE B 1 3 ? 15.125 36.312 -15.047 1 28.5 3 ILE B CA 1
ATOM 1604 C C . ILE B 1 3 ? 15.312 35.281 -13.93 1 28.5 3 ILE B C 1
ATOM 1606 O O . ILE B 1 3 ? 16.312 34.562 -13.914 1 28.5 3 ILE B O 1
ATOM 1610 N N . ILE B 1 4 ? 15.039 35.469 -12.773 1 32.06 4 ILE B N 1
ATOM 1611 C CA . ILE B 1 4 ? 15.094 34.625 -11.594 1 32.06 4 ILE B CA 1
ATOM 1612 C C . ILE B 1 4 ? 14.594 33.219 -11.945 1 32.06 4 ILE B C 1
ATOM 1614 O O . ILE B 1 4 ? 13.414 33.031 -12.266 1 32.06 4 ILE B O 1
ATOM 1618 N N . SER B 1 5 ? 15.32 32.281 -12.711 1 30.16 5 SER B N 1
ATOM 1619 C CA . SER B 1 5 ? 15.336 31.109 -13.578 1 30.16 5 SER B CA 1
ATOM 1620 C C . SER B 1 5 ? 14.711 29.906 -12.891 1 30.16 5 SER B C 1
ATOM 1622 O O . SER B 1 5 ? 13.836 29.234 -13.453 1 30.16 5 SER B O 1
ATOM 1624 N N . ASP B 1 6 ? 15.445 29.125 -11.844 1 29.52 6 ASP B N 1
ATOM 1625 C CA . ASP B 1 6 ? 15.812 27.719 -11.758 1 29.52 6 ASP B CA 1
ATOM 1626 C C . ASP B 1 6 ? 14.789 26.938 -10.938 1 29.52 6 ASP B C 1
ATOM 1628 O O . ASP B 1 6 ? 15.008 26.672 -9.758 1 29.52 6 ASP B O 1
ATOM 1632 N N . LYS B 1 7 ? 13.688 27.219 -10.688 1 34.78 7 LYS B N 1
ATOM 1633 C CA . LYS B 1 7 ? 12.844 26.188 -10.094 1 34.78 7 LYS B CA 1
ATOM 1634 C C . LYS B 1 7 ? 13.117 24.812 -10.727 1 34.78 7 LYS B C 1
ATOM 1636 O O . LYS B 1 7 ? 12.805 24.594 -11.898 1 34.78 7 LYS B O 1
ATOM 1641 N N . ALA B 1 8 ? 14.141 24.125 -10.383 1 34.97 8 ALA B N 1
ATOM 1642 C CA . ALA B 1 8 ? 14.578 22.797 -10.82 1 34.97 8 ALA B CA 1
ATOM 1643 C C . ALA B 1 8 ? 13.438 21.781 -10.727 1 34.97 8 ALA B C 1
ATOM 1645 O O . ALA B 1 8 ? 13.164 21.25 -9.656 1 34.97 8 ALA B O 1
ATOM 1646 N N . TYR B 1 9 ? 12.227 22 -11.102 1 45.69 9 TYR B N 1
ATOM 1647 C CA . TYR B 1 9 ? 11.289 20.906 -11.352 1 45.69 9 TYR B CA 1
ATOM 1648 C C . TYR B 1 9 ? 12.008 19.672 -11.883 1 45.69 9 TYR B C 1
ATOM 1650 O O . TYR B 1 9 ? 12.789 19.766 -12.836 1 45.69 9 TYR B O 1
ATOM 1658 N N . ASN B 1 10 ? 12.477 18.875 -10.984 1 51.75 10 ASN B N 1
ATOM 1659 C CA . ASN B 1 10 ? 13.031 17.641 -11.5 1 51.75 10 ASN B CA 1
ATOM 1660 C C . ASN B 1 10 ? 12.211 17.078 -12.656 1 51.75 10 ASN B C 1
ATOM 1662 O O . ASN B 1 10 ? 11.055 16.703 -12.477 1 51.75 10 ASN B O 1
ATOM 1666 N N . ILE B 1 11 ? 12.367 17.531 -13.953 1 55.62 11 ILE B N 1
ATOM 1667 C CA . ILE B 1 11 ? 11.766 17.188 -15.234 1 55.62 11 ILE B CA 1
ATOM 1668 C C . ILE B 1 11 ? 11.281 15.75 -15.227 1 55.62 11 ILE B C 1
ATOM 1670 O O . ILE B 1 11 ? 10.281 15.414 -15.867 1 55.62 11 ILE B O 1
ATOM 1674 N N . ASN B 1 12 ? 11.766 14.914 -14.234 1 76.81 12 ASN B N 1
ATOM 1675 C CA . ASN B 1 12 ? 11.422 13.508 -14.414 1 76.81 12 ASN B CA 1
ATOM 1676 C C . ASN B 1 12 ? 10.484 13.008 -13.32 1 76.81 12 ASN B C 1
ATOM 1678 O O . ASN B 1 12 ? 10.156 11.828 -13.273 1 76.81 12 ASN B O 1
ATOM 1682 N N . MET B 1 13 ? 9.898 14.055 -12.508 1 90.94 13 MET B N 1
ATOM 1683 C CA . MET B 1 13 ? 8.992 13.625 -11.438 1 90.94 13 MET B CA 1
ATOM 1684 C C . MET B 1 13 ? 7.539 13.664 -11.906 1 90.94 13 MET B C 1
ATOM 1686 O O . MET B 1 13 ? 7.133 14.602 -12.602 1 90.94 13 MET B O 1
ATOM 1690 N N . LYS B 1 14 ? 6.762 12.703 -11.547 1 96.06 14 LYS B N 1
ATOM 1691 C CA . LYS B 1 14 ? 5.348 12.641 -11.906 1 96.06 14 LYS B CA 1
ATOM 1692 C C . LYS B 1 14 ? 4.59 13.844 -11.352 1 96.06 14 LYS B C 1
ATOM 1694 O O . LYS B 1 14 ? 4.914 14.352 -10.273 1 96.06 14 LYS B O 1
ATOM 1699 N N . ASP B 1 15 ? 3.576 14.25 -12.055 1 96.81 15 ASP B N 1
ATOM 1700 C CA . ASP B 1 15 ? 2.744 15.375 -11.656 1 96.81 15 ASP B CA 1
ATOM 1701 C C . ASP B 1 15 ? 1.901 15.031 -10.43 1 96.81 15 ASP B C 1
ATOM 1703 O O . ASP B 1 15 ? 1.45 13.891 -10.281 1 96.81 15 ASP B O 1
ATOM 1707 N N . PHE B 1 16 ? 1.682 16.094 -9.641 1 97.88 16 PHE B N 1
ATOM 1708 C CA . PHE B 1 16 ? 0.866 15.93 -8.445 1 97.88 16 PHE B CA 1
ATOM 1709 C C . PHE B 1 16 ? -0.492 15.336 -8.789 1 97.88 16 PHE B C 1
ATOM 1711 O O . PHE B 1 16 ? -1.035 14.531 -8.031 1 97.88 16 PHE B O 1
ATOM 1718 N N . ASN B 1 17 ? -1.034 15.641 -9.945 1 97.88 17 ASN B N 1
ATOM 1719 C CA . ASN B 1 17 ? -2.352 15.172 -10.367 1 97.88 17 ASN B CA 1
ATOM 1720 C C . ASN B 1 17 ? -2.373 13.656 -10.555 1 97.88 17 ASN B C 1
ATOM 1722 O O . ASN B 1 17 ? -3.424 13.023 -10.43 1 97.88 17 ASN B O 1
ATOM 1726 N N . GLU B 1 18 ? -1.279 13.055 -10.875 1 98.06 18 GLU B N 1
ATOM 1727 C CA . GLU B 1 18 ? -1.213 11.602 -10.977 1 98.06 18 GLU B CA 1
ATOM 1728 C C . GLU B 1 18 ? -1.414 10.945 -9.609 1 98.06 18 GLU B C 1
ATOM 1730 O O . GLU B 1 18 ? -2.055 9.898 -9.508 1 98.06 18 GLU B O 1
ATOM 1735 N N . ALA B 1 19 ? -0.84 11.609 -8.562 1 98.38 19 ALA B N 1
ATOM 1736 C CA . ALA B 1 19 ? -1.062 11.117 -7.203 1 98.38 19 ALA B CA 1
ATOM 1737 C C . ALA B 1 19 ? -2.523 11.273 -6.793 1 98.38 19 ALA B C 1
ATOM 1739 O O . ALA B 1 1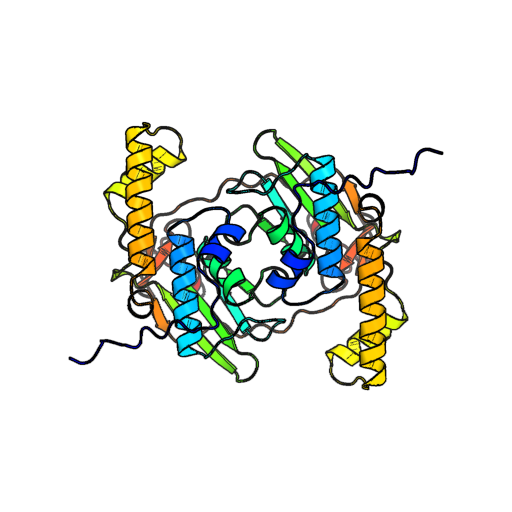9 ? -3.092 10.398 -6.141 1 98.38 19 ALA B O 1
ATOM 1740 N N . VAL B 1 20 ? -3.125 12.375 -7.203 1 98.25 20 VAL B N 1
ATOM 1741 C CA . VAL B 1 20 ? -4.523 12.641 -6.887 1 98.25 20 VAL B CA 1
ATOM 1742 C C . VAL B 1 20 ? -5.406 11.578 -7.539 1 98.25 20 VAL B C 1
ATOM 1744 O O . VAL B 1 20 ? -6.312 11.031 -6.902 1 98.25 20 VAL B O 1
ATOM 1747 N N . ALA B 1 21 ? -5.16 11.258 -8.781 1 97.75 21 ALA B N 1
ATOM 1748 C CA . ALA B 1 21 ? -5.941 10.266 -9.516 1 97.75 21 ALA B CA 1
ATOM 1749 C C . ALA B 1 21 ? -5.848 8.891 -8.852 1 97.75 21 ALA B C 1
ATOM 1751 O O . ALA B 1 21 ? -6.84 8.164 -8.773 1 97.75 21 ALA B O 1
ATOM 1752 N N . PHE B 1 22 ? -4.73 8.578 -8.375 1 98.44 22 PHE B N 1
ATOM 1753 C CA . PHE B 1 22 ? -4.504 7.305 -7.707 1 98.44 22 PHE B CA 1
ATOM 1754 C C . PHE B 1 22 ? -5.168 7.285 -6.336 1 98.44 22 PHE B C 1
ATOM 1756 O O . PHE B 1 22 ? -5.859 6.324 -5.988 1 98.44 22 PHE B O 1
ATOM 1763 N N . HIS B 1 23 ? -4.977 8.32 -5.566 1 98.31 23 HIS B N 1
ATOM 1764 C CA . HIS B 1 23 ? -5.48 8.43 -4.203 1 98.31 23 HIS B CA 1
ATOM 1765 C C . HIS B 1 23 ? -6.996 8.609 -4.188 1 98.31 23 HIS B C 1
ATOM 1767 O O . HIS B 1 23 ? -7.664 8.188 -3.242 1 98.31 23 HIS B O 1
ATOM 1773 N N . GLY B 1 24 ? -7.492 9.328 -5.168 1 97.12 24 GLY B N 1
ATOM 1774 C CA . GLY B 1 24 ? -8.93 9.484 -5.297 1 97.12 24 GLY B CA 1
ATOM 1775 C C . GLY B 1 24 ? -9.414 10.867 -4.922 1 97.12 24 GLY B C 1
ATOM 1776 O O . GLY B 1 24 ? -10.523 11.266 -5.289 1 97.12 24 GLY B O 1
ATOM 1777 N N . HIS B 1 25 ? -8.633 11.688 -4.184 1 95.62 25 HIS B N 1
ATOM 1778 C CA . HIS B 1 25 ? -9 13.047 -3.811 1 95.62 25 HIS B CA 1
ATOM 1779 C C . HIS B 1 25 ? -7.766 13.875 -3.465 1 95.62 25 HIS B C 1
ATOM 1781 O O . HIS B 1 25 ? -6.691 13.32 -3.211 1 95.62 25 HIS B O 1
ATOM 1787 N N . THR B 1 26 ? -7.949 15.18 -3.564 1 95.75 26 THR B N 1
ATOM 1788 C CA . THR B 1 26 ? -6.887 16.094 -3.166 1 95.75 26 THR B CA 1
ATOM 1789 C C . THR B 1 26 ? -6.953 16.391 -1.669 1 95.75 26 THR B C 1
ATOM 1791 O O . THR B 1 26 ? -8.039 16.594 -1.117 1 95.75 26 THR B O 1
ATOM 1794 N N . CYS B 1 27 ? -5.816 16.312 -0.995 1 94.25 27 CYS B N 1
ATOM 1795 C CA . CYS B 1 27 ? -5.773 16.609 0.433 1 94.25 27 CYS B CA 1
ATOM 1796 C C . CYS B 1 27 ? -4.371 17.031 0.858 1 94.25 27 CYS B C 1
ATOM 1798 O O . CYS B 1 27 ? -3.414 16.875 0.1 1 94.25 27 CYS B O 1
ATOM 1800 N N . GLY B 1 28 ? -4.246 17.594 2.002 1 93.5 28 GLY B N 1
ATOM 1801 C CA . GLY B 1 28 ? -2.969 18.062 2.516 1 93.5 28 GLY B CA 1
ATOM 1802 C C . GLY B 1 28 ? -1.955 16.953 2.699 1 93.5 28 GLY B C 1
ATOM 1803 O O . GLY B 1 28 ? -0.77 17.125 2.408 1 93.5 28 GLY B O 1
ATOM 1804 N N . GLY B 1 29 ? -2.383 15.781 3.201 1 94.94 29 GLY B N 1
ATOM 1805 C CA . GLY B 1 29 ? -1.487 14.648 3.369 1 94.94 29 GLY B CA 1
ATOM 1806 C C . GLY B 1 29 ? -0.819 14.219 2.076 1 94.94 29 GLY B C 1
ATOM 1807 O O . GLY B 1 29 ? 0.39 13.977 2.047 1 94.94 29 GLY B O 1
ATOM 1808 N N . LEU B 1 30 ? -1.646 14.148 1.07 1 98.06 30 LEU B N 1
ATOM 1809 C CA . LEU B 1 30 ? -1.107 13.781 -0.235 1 98.06 30 LEU B CA 1
ATOM 1810 C C . LEU B 1 30 ? -0.077 14.805 -0.703 1 98.06 30 LEU B C 1
ATOM 1812 O O . LEU B 1 30 ? 0.985 14.438 -1.209 1 98.06 30 LEU B O 1
ATOM 1816 N N . ALA B 1 31 ? -0.39 16.078 -0.531 1 97.44 31 ALA B N 1
ATOM 1817 C CA . ALA B 1 31 ? 0.528 17.141 -0.908 1 97.44 31 ALA B CA 1
ATOM 1818 C C . ALA B 1 31 ? 1.838 17.047 -0.131 1 97.44 31 ALA B C 1
ATOM 1820 O O . ALA B 1 31 ? 2.918 17.219 -0.702 1 97.44 31 ALA B O 1
ATOM 1821 N N . MET B 1 32 ? 1.741 16.766 1.099 1 96.94 32 MET B N 1
ATOM 1822 C CA . MET B 1 32 ? 2.938 16.625 1.922 1 96.94 32 MET B CA 1
ATOM 1823 C C . MET B 1 32 ? 3.795 15.461 1.43 1 96.94 32 MET B C 1
ATOM 1825 O O . MET B 1 32 ? 5.016 15.586 1.333 1 96.94 32 MET B O 1
ATOM 1829 N N . GLY B 1 33 ? 3.137 14.352 1.161 1 98.44 33 GLY B N 1
ATOM 1830 C CA . GLY B 1 33 ? 3.867 13.227 0.608 1 98.44 33 GLY B CA 1
ATOM 1831 C C . GLY B 1 33 ? 4.594 13.555 -0.682 1 98.44 33 GLY B C 1
ATOM 1832 O O . GLY B 1 33 ? 5.711 13.094 -0.908 1 98.44 33 GLY B O 1
ATOM 1833 N N . TYR B 1 34 ? 3.916 14.281 -1.488 1 98.5 34 TYR B N 1
ATOM 1834 C CA . TYR B 1 34 ? 4.508 14.711 -2.752 1 98.5 34 TYR B CA 1
ATOM 1835 C C . TYR B 1 34 ? 5.773 15.523 -2.516 1 98.5 34 TYR B C 1
ATOM 1837 O O . TYR B 1 34 ? 6.785 15.32 -3.191 1 98.5 34 TYR B O 1
ATOM 1845 N N . LYS B 1 35 ? 5.746 16.391 -1.58 1 97.81 35 LYS B N 1
ATOM 1846 C CA . LYS B 1 35 ? 6.898 17.219 -1.239 1 97.81 35 LYS B CA 1
ATOM 1847 C C . LYS B 1 35 ? 8.023 16.375 -0.641 1 97.81 35 LYS B C 1
ATOM 1849 O O . LYS B 1 35 ? 9.203 16.656 -0.864 1 97.81 35 LYS B O 1
ATOM 1854 N N . ALA B 1 36 ? 7.672 15.391 0.167 1 98.38 36 ALA B N 1
ATOM 1855 C CA . ALA B 1 36 ? 8.68 14.469 0.667 1 98.38 36 ALA B CA 1
ATOM 1856 C C . ALA B 1 36 ? 9.438 13.805 -0.484 1 98.38 36 ALA B C 1
ATOM 1858 O O . ALA B 1 36 ? 10.664 13.68 -0.438 1 98.38 36 ALA B O 1
ATOM 1859 N N . CYS B 1 37 ? 8.695 13.383 -1.501 1 98.5 37 CYS B N 1
ATOM 1860 C CA . CYS B 1 37 ? 9.312 12.766 -2.676 1 98.5 37 CYS B CA 1
ATOM 1861 C C . CYS B 1 37 ? 10.258 13.742 -3.365 1 98.5 37 CYS B C 1
ATOM 1863 O O . CYS B 1 37 ? 11.367 13.359 -3.76 1 98.5 37 CYS B O 1
ATOM 1865 N N . GLU B 1 38 ? 9.797 14.977 -3.484 1 97.75 38 GLU B N 1
ATOM 1866 C CA . GLU B 1 38 ? 10.641 16 -4.098 1 97.75 38 GLU B CA 1
ATOM 1867 C C . GLU B 1 38 ? 11.984 16.109 -3.391 1 97.75 38 GLU B C 1
ATOM 1869 O O . GLU B 1 38 ? 13.031 16.109 -4.039 1 97.75 38 GLU B O 1
ATOM 1874 N N . LEU B 1 39 ? 11.93 16.172 -2.133 1 98 39 LEU B N 1
ATOM 1875 C CA . LEU B 1 39 ? 13.156 16.312 -1.356 1 98 39 LEU B CA 1
ATOM 1876 C C . LEU B 1 39 ? 14.023 15.062 -1.453 1 98 39 LEU B C 1
ATOM 1878 O O . LEU B 1 39 ? 15.242 15.156 -1.592 1 98 39 LEU B O 1
ATOM 1882 N N . ALA B 1 40 ? 13.398 13.906 -1.337 1 97.94 40 ALA B N 1
ATOM 1883 C CA . ALA B 1 40 ? 14.133 12.648 -1.445 1 97.94 40 ALA B CA 1
ATOM 1884 C C . ALA B 1 40 ? 14.852 12.555 -2.787 1 97.94 40 ALA B C 1
ATOM 1886 O O . ALA B 1 40 ? 16 12.117 -2.848 1 97.94 40 ALA B O 1
ATOM 1887 N N . ILE B 1 41 ? 14.18 12.891 -3.848 1 97.38 41 ILE B N 1
ATOM 1888 C CA . ILE B 1 41 ? 14.758 12.875 -5.188 1 97.38 41 ILE B CA 1
ATOM 1889 C C . ILE B 1 41 ? 15.961 13.82 -5.238 1 97.38 41 ILE B C 1
ATOM 1891 O O . ILE B 1 41 ? 17.016 13.461 -5.758 1 97.38 41 ILE B O 1
ATOM 1895 N N . GLU B 1 42 ? 15.781 14.984 -4.684 1 95.94 42 GLU B N 1
ATOM 1896 C CA . GLU B 1 42 ? 16.844 15.984 -4.684 1 95.94 42 GLU B CA 1
ATOM 1897 C C . GLU B 1 42 ? 18.062 15.5 -3.904 1 95.94 42 GLU B C 1
ATOM 1899 O O . GLU B 1 42 ? 19.188 15.617 -4.379 1 95.94 42 GLU B O 1
ATOM 1904 N N . LYS B 1 43 ? 17.859 14.914 -2.818 1 96.69 43 LYS B N 1
ATOM 1905 C CA . LYS B 1 43 ? 18.953 14.594 -1.9 1 96.69 43 LYS B CA 1
ATOM 1906 C C . LYS B 1 43 ? 19.641 13.289 -2.287 1 96.69 43 LYS B C 1
ATOM 1908 O O . LYS B 1 43 ? 20.844 13.141 -2.109 1 96.69 43 LYS B O 1
ATOM 1913 N N . LEU B 1 44 ? 18.859 12.32 -2.826 1 96.12 44 LEU B N 1
ATOM 1914 C CA . LEU B 1 44 ? 19.406 10.992 -3.07 1 96.12 44 LEU B CA 1
ATOM 1915 C C . LEU B 1 44 ? 19.547 10.727 -4.566 1 96.12 44 LEU B C 1
ATOM 1917 O O . LEU B 1 44 ? 20.078 9.695 -4.973 1 96.12 44 LEU B O 1
ATOM 1921 N N . GLY B 1 45 ? 19 11.625 -5.402 1 94.38 45 GLY B N 1
ATOM 1922 C CA . GLY B 1 45 ? 19.031 11.391 -6.836 1 94.38 45 GLY B CA 1
ATOM 1923 C C . GLY B 1 45 ? 18.156 10.227 -7.266 1 94.38 45 GLY B C 1
ATOM 1924 O O . GLY B 1 45 ? 18.562 9.406 -8.086 1 94.38 45 GLY B O 1
ATOM 1925 N N . LEU B 1 46 ? 17 10.18 -6.648 1 94.25 46 LEU B N 1
ATOM 1926 C CA . LEU B 1 46 ? 16.125 9.039 -6.898 1 94.25 46 LEU B CA 1
ATOM 1927 C C . LEU B 1 46 ? 15.43 9.172 -8.25 1 94.25 46 LEU B C 1
ATOM 1929 O O . LEU B 1 46 ? 15.172 10.289 -8.711 1 94.25 46 LEU B O 1
ATOM 1933 N N . SER B 1 47 ? 15.156 8.07 -8.867 1 92.25 47 SER B N 1
ATOM 1934 C CA . SER B 1 47 ? 14.242 7.91 -9.992 1 92.25 47 SER B CA 1
ATOM 1935 C C . SER B 1 47 ? 13.148 6.898 -9.672 1 92.25 47 SER B C 1
ATOM 1937 O O . SER B 1 47 ? 13.188 6.23 -8.641 1 92.25 47 SER B O 1
ATOM 1939 N N . PHE B 1 48 ? 12.156 6.91 -10.516 1 94.69 48 PHE B N 1
ATOM 1940 C CA . PHE B 1 48 ? 11.078 5.945 -10.352 1 94.69 48 PHE B CA 1
ATOM 1941 C C . PHE B 1 48 ? 11.625 4.523 -10.273 1 94.69 48 PHE B C 1
ATOM 1943 O O . PHE B 1 48 ? 12.469 4.137 -11.094 1 94.69 48 PHE B O 1
ATOM 1950 N N . SER B 1 49 ? 11.141 3.756 -9.336 1 93.81 49 SER B N 1
ATOM 1951 C CA . SER B 1 49 ? 11.625 2.396 -9.102 1 93.81 49 SER B CA 1
ATOM 1952 C C . SER B 1 49 ? 10.828 1.383 -9.914 1 93.81 49 SER B C 1
ATOM 1954 O O . SER B 1 49 ? 9.719 1.008 -9.531 1 93.81 49 SER B O 1
ATOM 1956 N N . GLU B 1 50 ? 11.375 0.79 -10.938 1 92.88 50 GLU B N 1
ATOM 1957 C CA . GLU B 1 50 ? 10.695 -0.192 -11.781 1 92.88 50 GLU B CA 1
ATOM 1958 C C . GLU B 1 50 ? 10.57 -1.535 -11.07 1 92.88 50 GLU B C 1
ATOM 1960 O O . GLU B 1 50 ? 9.641 -2.301 -11.336 1 92.88 50 GLU B O 1
ATOM 1965 N N . ASP B 1 51 ? 11.5 -1.797 -10.273 1 92.56 51 ASP B N 1
ATOM 1966 C CA . ASP B 1 51 ? 11.492 -2.977 -9.406 1 92.56 51 ASP B CA 1
ATOM 1967 C C . ASP B 1 51 ? 11.773 -2.598 -7.957 1 92.56 51 ASP B C 1
ATOM 1969 O O . ASP B 1 51 ? 11 -1.869 -7.336 1 92.56 51 ASP B O 1
ATOM 1973 N N . GLU B 1 52 ? 12.883 -3.029 -7.367 1 94.25 52 GLU B N 1
ATOM 1974 C CA . GLU B 1 52 ? 13.125 -2.775 -5.953 1 94.25 52 GLU B CA 1
ATOM 1975 C C . GLU B 1 52 ? 14.383 -1.927 -5.754 1 94.25 52 GLU B C 1
ATOM 1977 O O . GLU B 1 52 ? 15.078 -2.066 -4.746 1 94.25 52 GLU B O 1
ATOM 1982 N N . GLU B 1 53 ? 14.656 -0.979 -6.684 1 95.06 53 GLU B N 1
ATOM 1983 C CA . GLU B 1 53 ? 15.859 -0.154 -6.625 1 95.06 53 GLU B CA 1
ATOM 1984 C C . GLU B 1 53 ? 15.781 0.855 -5.484 1 95.06 53 GLU B C 1
ATOM 1986 O O . GLU B 1 53 ? 16.797 1.17 -4.855 1 95.06 53 GLU B O 1
ATOM 1991 N N . VAL B 1 54 ? 14.648 1.414 -5.273 1 97.62 54 VAL B N 1
ATOM 1992 C CA . VAL B 1 54 ? 14.367 2.357 -4.195 1 97.62 54 VAL B CA 1
ATOM 1993 C C . VAL B 1 54 ? 13.469 1.703 -3.154 1 97.62 54 VAL B C 1
ATOM 1995 O O . VAL B 1 54 ? 12.5 1.017 -3.504 1 97.62 54 VAL B O 1
ATOM 1998 N N . VAL B 1 55 ? 13.82 1.818 -1.908 1 98.44 55 VAL B N 1
ATOM 1999 C CA . VAL B 1 55 ? 13.023 1.293 -0.806 1 98.44 55 VAL B CA 1
ATOM 2000 C C . VAL B 1 55 ? 12.57 2.438 0.097 1 98.44 55 VAL B C 1
ATOM 2002 O O . VAL B 1 55 ? 13.336 3.367 0.365 1 98.44 55 VAL B O 1
ATOM 2005 N N . CYS B 1 56 ? 11.352 2.383 0.516 1 98.81 56 CYS B N 1
ATOM 2006 C CA . CYS B 1 56 ? 10.836 3.357 1.47 1 98.81 56 CYS B CA 1
ATOM 2007 C C . CYS B 1 56 ? 10.273 2.668 2.705 1 98.81 56 CYS B C 1
ATOM 2009 O O . CYS B 1 56 ? 9.508 1.706 2.59 1 98.81 56 CYS B O 1
ATOM 2011 N N . ILE B 1 57 ? 10.664 3.1 3.846 1 98.75 57 ILE B N 1
ATOM 2012 C CA . ILE B 1 57 ? 10.055 2.748 5.125 1 98.75 57 ILE B CA 1
ATOM 2013 C C . ILE B 1 57 ? 9.305 3.951 5.691 1 98.75 57 ILE B C 1
ATOM 2015 O O . ILE B 1 57 ? 9.914 4.984 5.988 1 98.75 57 ILE B O 1
ATOM 2019 N N . THR B 1 58 ? 8.055 3.822 5.832 1 98.69 58 THR B N 1
ATOM 2020 C CA . THR B 1 58 ? 7.262 4.93 6.359 1 98.69 58 THR B CA 1
ATOM 2021 C C . THR B 1 58 ? 6.957 4.719 7.84 1 98.69 58 THR B C 1
ATOM 2023 O O . THR B 1 58 ? 6.93 3.582 8.32 1 98.69 58 THR B O 1
ATOM 2026 N N . GLU B 1 59 ? 6.723 5.789 8.5 1 98.38 59 GLU B N 1
ATOM 2027 C CA . GLU B 1 59 ? 6.367 5.742 9.914 1 98.38 59 GLU B CA 1
ATOM 2028 C C . GLU B 1 59 ? 4.926 6.195 10.133 1 98.38 59 GLU B C 1
ATOM 2030 O O . GLU B 1 59 ? 4.586 6.691 11.211 1 98.38 59 GLU B O 1
ATOM 2035 N N . THR B 1 60 ? 4.094 6.094 9.062 1 97.38 60 THR B N 1
ATOM 2036 C CA . THR B 1 60 ? 2.666 6.402 9.039 1 97.38 60 THR B CA 1
ATOM 2037 C C . THR B 1 60 ? 1.973 5.656 7.902 1 97.38 60 THR B C 1
ATOM 2039 O O . THR B 1 60 ? 2.631 5.141 6.996 1 97.38 60 THR B O 1
ATOM 2042 N N . ASP B 1 61 ? 0.726 5.508 7.992 1 97.12 61 ASP B N 1
ATOM 2043 C CA . ASP B 1 61 ? -0.079 4.973 6.898 1 97.12 61 ASP B CA 1
ATOM 2044 C C . ASP B 1 61 ? -0.993 6.043 6.309 1 97.12 61 ASP B C 1
ATOM 2046 O O . ASP B 1 61 ? -2.07 5.734 5.797 1 97.12 61 ASP B O 1
ATOM 2050 N N . SER B 1 62 ? -0.609 7.297 6.422 1 96.12 62 SER B N 1
ATOM 2051 C CA . SER B 1 62 ? -1.399 8.438 5.969 1 96.12 62 SER B CA 1
ATOM 2052 C C . SER B 1 62 ? -1.375 8.555 4.449 1 96.12 62 SER B C 1
ATOM 2054 O O . SER B 1 62 ? -0.69 7.789 3.771 1 96.12 62 SER B O 1
ATOM 2056 N N . CYS B 1 63 ? -2.084 9.547 3.963 1 97.44 63 CYS B N 1
ATOM 2057 C CA . CYS B 1 63 ? -2.205 9.852 2.543 1 97.44 63 CYS B CA 1
ATOM 2058 C C . CYS B 1 63 ? -0.836 10.102 1.921 1 97.44 63 CYS B C 1
ATOM 2060 O O . CYS B 1 63 ? -0.677 10.016 0.703 1 97.44 63 CYS B O 1
ATOM 2062 N N . THR B 1 64 ? 0.171 10.453 2.736 1 98.5 64 THR B N 1
ATOM 2063 C CA . THR B 1 64 ? 1.515 10.703 2.229 1 98.5 64 THR B CA 1
ATOM 2064 C C . THR B 1 64 ? 2.053 9.477 1.495 1 98.5 64 THR B C 1
ATOM 2066 O O . THR B 1 64 ? 2.76 9.609 0.494 1 98.5 64 THR B O 1
ATOM 2069 N N . VAL B 1 65 ? 1.679 8.344 1.942 1 98.81 65 VAL B N 1
ATOM 2070 C CA . VAL B 1 65 ? 2.174 7.066 1.435 1 98.81 65 VAL B CA 1
ATOM 2071 C C . VAL B 1 65 ? 1.777 6.906 -0.031 1 98.81 65 VAL B C 1
ATOM 2073 O O . VAL B 1 65 ? 2.555 6.387 -0.837 1 98.81 65 VAL B O 1
ATOM 2076 N N . ASP B 1 66 ? 0.591 7.371 -0.34 1 98.88 66 ASP B N 1
ATOM 2077 C CA . ASP B 1 66 ? 0.114 7.203 -1.709 1 98.88 66 ASP B CA 1
ATOM 2078 C C . ASP B 1 66 ? 0.911 8.07 -2.678 1 98.88 66 ASP B C 1
ATOM 2080 O O . ASP B 1 66 ? 1.146 7.684 -3.822 1 98.88 66 ASP B O 1
ATOM 2084 N N . ALA B 1 67 ? 1.329 9.266 -2.283 1 98.81 67 ALA B N 1
ATOM 2085 C CA . ALA B 1 67 ? 2.215 10.078 -3.117 1 98.81 67 ALA B CA 1
ATOM 2086 C C . ALA B 1 67 ? 3.543 9.367 -3.357 1 98.81 67 ALA B C 1
ATOM 2088 O O . ALA B 1 67 ? 4.055 9.352 -4.48 1 98.81 67 ALA B O 1
ATOM 2089 N N . ILE B 1 68 ? 4.074 8.75 -2.361 1 98.81 68 ILE B N 1
ATOM 2090 C CA . ILE B 1 68 ? 5.355 8.055 -2.436 1 98.81 68 ILE B CA 1
ATOM 2091 C C . ILE B 1 68 ? 5.246 6.875 -3.402 1 98.81 68 ILE B C 1
ATOM 2093 O O . ILE B 1 68 ? 6.141 6.648 -4.223 1 98.81 68 ILE B O 1
ATOM 2097 N N . GLN B 1 69 ? 4.148 6.148 -3.275 1 98.88 69 GLN B N 1
ATOM 2098 C CA . GLN B 1 69 ? 3.947 5.023 -4.184 1 98.88 69 GLN B CA 1
ATOM 2099 C C . GLN B 1 69 ? 3.961 5.484 -5.641 1 98.88 69 GLN B C 1
ATOM 2101 O O . GLN B 1 69 ? 4.648 4.895 -6.477 1 98.88 69 GLN B O 1
ATOM 2106 N N . VAL B 1 70 ? 3.223 6.555 -5.938 1 98.75 70 VAL B N 1
ATOM 2107 C CA . VAL B 1 70 ? 3.033 7.004 -7.312 1 98.75 70 VAL B CA 1
ATOM 2108 C C . VAL B 1 70 ? 4.328 7.621 -7.84 1 98.75 70 VAL B C 1
ATOM 2110 O O . VAL B 1 70 ? 4.773 7.301 -8.945 1 98.75 70 VAL B O 1
ATOM 2113 N N . VAL B 1 71 ? 4.969 8.438 -7.078 1 98.5 71 VAL B N 1
ATOM 2114 C CA . VAL B 1 71 ? 6.074 9.258 -7.562 1 98.5 71 VAL B CA 1
ATOM 2115 C C . VAL B 1 71 ? 7.348 8.422 -7.629 1 98.5 71 VAL B C 1
ATOM 2117 O O . VAL B 1 71 ? 8.109 8.516 -8.594 1 98.5 71 VAL B O 1
ATOM 2120 N N . LEU B 1 72 ? 7.562 7.566 -6.633 1 98.44 72 LEU B N 1
ATOM 2121 C CA . LEU B 1 72 ? 8.867 6.918 -6.52 1 98.44 72 LEU B CA 1
ATOM 2122 C C . LEU B 1 72 ? 8.773 5.445 -6.918 1 98.44 72 LEU B C 1
ATOM 2124 O O . LEU B 1 72 ? 9.797 4.773 -7.055 1 98.44 72 LEU B O 1
ATOM 2128 N N . GLY B 1 73 ? 7.574 4.922 -7.043 1 98.25 73 GLY B N 1
ATOM 2129 C CA . GLY B 1 73 ? 7.422 3.525 -7.418 1 98.25 73 GLY B CA 1
ATOM 21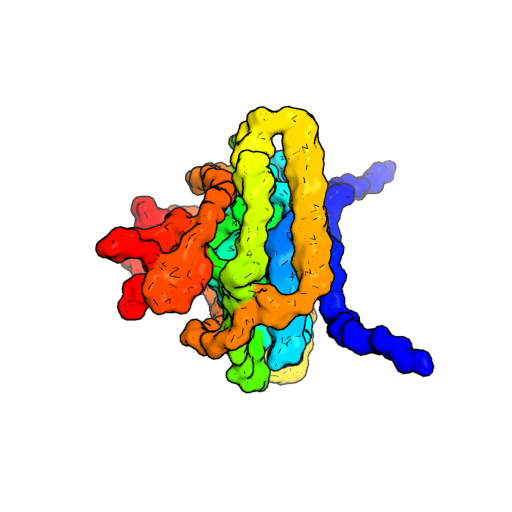30 C C . GLY B 1 73 ? 7.691 2.566 -6.273 1 98.25 73 GLY B C 1
ATOM 2131 O O . GLY B 1 73 ? 8.023 1.401 -6.496 1 98.25 73 GLY B O 1
ATOM 2132 N N . CYS B 1 74 ? 7.727 3.084 -5.074 1 98.56 74 CYS B N 1
ATOM 2133 C CA . CYS B 1 74 ? 7.695 2.219 -3.898 1 98.56 74 CYS B CA 1
ATOM 2134 C C . CYS B 1 74 ? 6.266 1.825 -3.551 1 98.56 74 CYS B C 1
ATOM 2136 O O . CYS B 1 74 ? 5.539 2.602 -2.926 1 98.56 74 CYS B O 1
ATOM 2138 N N . THR B 1 75 ? 5.91 0.61 -3.91 1 98.62 75 THR B N 1
ATOM 2139 C CA . THR B 1 75 ? 4.5 0.257 -3.811 1 98.62 75 THR B CA 1
ATOM 2140 C C . THR B 1 75 ? 4.297 -0.883 -2.816 1 98.62 75 THR B C 1
ATOM 2142 O O . THR B 1 75 ? 5.23 -1.634 -2.525 1 98.62 75 THR B O 1
ATOM 2145 N N . ALA B 1 76 ? 3.082 -0.99 -2.342 1 98.25 76 ALA B N 1
ATOM 2146 C CA . ALA B 1 76 ? 2.744 -1.975 -1.317 1 98.25 76 ALA B CA 1
ATOM 2147 C C . ALA B 1 76 ? 2.812 -3.393 -1.876 1 98.25 76 ALA B C 1
ATOM 2149 O O . ALA B 1 76 ? 2.99 -4.355 -1.125 1 98.25 76 ALA B O 1
ATOM 2150 N N . GLY B 1 77 ? 2.76 -3.555 -3.146 1 97.81 77 GLY B N 1
ATOM 2151 C CA . GLY B 1 77 ? 2.719 -4.879 -3.748 1 97.81 77 GLY B CA 1
ATOM 2152 C C . GLY B 1 77 ? 4.031 -5.281 -4.391 1 97.81 77 GLY B C 1
ATOM 2153 O O . GLY B 1 77 ? 4.113 -6.324 -5.047 1 97.81 77 GLY B O 1
ATOM 2154 N N . LYS B 1 78 ? 5.086 -4.547 -4.234 1 96.5 78 LYS B N 1
ATOM 2155 C CA . LYS B 1 78 ? 6.316 -4.793 -4.984 1 96.5 78 LYS B CA 1
ATOM 2156 C C . LYS B 1 78 ? 7.457 -5.184 -4.051 1 96.5 78 LYS B C 1
ATOM 2158 O O . LYS B 1 78 ? 8.57 -5.465 -4.504 1 96.5 78 LYS B O 1
ATOM 2163 N N . GLY B 1 79 ? 7.266 -5.047 -2.758 1 95.25 79 GLY B N 1
ATOM 2164 C CA . GLY B 1 79 ? 8.281 -5.449 -1.8 1 9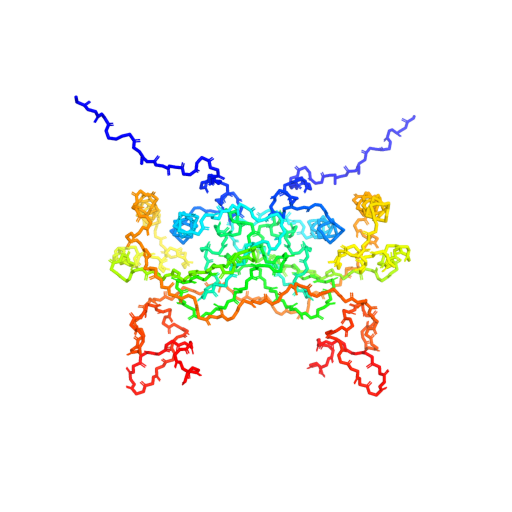5.25 79 GLY B CA 1
ATOM 2165 C C . GLY B 1 79 ? 9.258 -4.336 -1.466 1 95.25 79 GLY B C 1
ATOM 2166 O O . GLY B 1 79 ? 10.32 -4.586 -0.883 1 95.25 79 GLY B O 1
ATOM 2167 N N . ASN B 1 80 ? 8.969 -3.119 -1.87 1 97.88 80 ASN B N 1
ATOM 2168 C CA . ASN B 1 80 ? 9.914 -2.035 -1.614 1 97.88 80 ASN B CA 1
ATOM 2169 C C . ASN B 1 80 ? 9.258 -0.89 -0.848 1 97.88 80 ASN B C 1
ATOM 2171 O O . ASN B 1 80 ? 9.789 0.219 -0.802 1 97.88 80 ASN B O 1
ATOM 2175 N N . LEU B 1 81 ? 8.086 -1.072 -0.302 1 98.44 81 LEU B N 1
ATOM 2176 C CA . LEU B 1 81 ? 7.418 -0.176 0.634 1 98.44 81 LEU B CA 1
ATOM 2177 C C . LEU B 1 81 ? 7.082 -0.898 1.935 1 98.44 81 LEU B C 1
ATOM 2179 O O . LEU B 1 81 ? 6.414 -1.935 1.92 1 98.44 81 LEU B O 1
ATOM 2183 N N . PHE B 1 82 ? 7.535 -0.355 2.98 1 97.88 82 PHE B N 1
ATOM 2184 C CA . PHE B 1 82 ? 7.281 -0.897 4.309 1 97.88 82 PHE B CA 1
ATOM 2185 C C . PHE B 1 82 ? 6.621 0.146 5.203 1 97.88 82 PHE B C 1
ATOM 2187 O O . PHE B 1 82 ? 7.18 1.222 5.43 1 97.88 82 PHE B O 1
ATOM 2194 N N . ILE B 1 83 ? 5.457 -0.219 5.707 1 97.88 83 ILE B N 1
ATOM 2195 C CA . ILE B 1 83 ? 4.66 0.76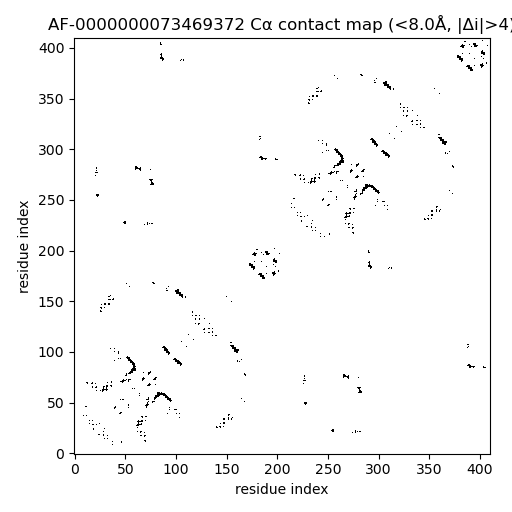8 6.426 1 97.88 83 ILE B CA 1
ATOM 2196 C C . ILE B 1 83 ? 4.633 0.427 7.914 1 97.88 83 ILE B C 1
ATOM 2198 O O . ILE B 1 83 ? 4.145 -0.635 8.305 1 97.88 83 ILE B O 1
ATOM 2202 N N . ASN B 1 84 ? 5.176 1.283 8.688 1 96.69 84 ASN B N 1
ATOM 2203 C CA . ASN B 1 84 ? 5.027 1.265 10.141 1 96.69 84 ASN B CA 1
ATOM 2204 C C . ASN B 1 84 ? 4.047 2.33 10.617 1 96.69 84 ASN B C 1
ATOM 2206 O O . ASN B 1 84 ? 4.297 3.527 10.461 1 96.69 84 ASN B O 1
ATOM 2210 N N . ASN B 1 85 ? 3.002 1.891 11.18 1 95.75 85 ASN B N 1
ATOM 2211 C CA . ASN B 1 85 ? 2.014 2.854 11.656 1 95.75 85 ASN B CA 1
ATOM 2212 C C . ASN B 1 85 ? 2.369 3.385 13.039 1 95.75 85 ASN B C 1
ATOM 2214 O O . ASN B 1 85 ? 1.643 3.145 14.008 1 95.75 85 ASN B O 1
ATOM 2218 N N . TRP B 1 86 ? 3.387 4.219 13.086 1 97.12 86 TRP B N 1
ATOM 2219 C CA . TRP B 1 86 ? 3.887 4.762 14.344 1 97.12 86 TRP B CA 1
ATOM 2220 C C . TRP B 1 86 ? 3.357 6.172 14.578 1 97.12 86 TRP B C 1
ATOM 2222 O O . TRP B 1 86 ? 3.711 6.82 15.562 1 97.12 86 TRP B O 1
ATOM 2232 N N . GLY B 1 87 ? 2.582 6.688 13.672 1 96.56 87 GLY B N 1
ATOM 2233 C CA . GLY B 1 87 ? 1.935 7.977 13.844 1 96.56 87 GLY B CA 1
ATOM 2234 C C . GLY B 1 87 ? 2.852 9.148 13.539 1 96.56 87 GLY B C 1
ATOM 2235 O O . GLY B 1 87 ? 2.58 10.281 13.953 1 96.56 87 GLY B O 1
ATOM 2236 N N . LYS B 1 88 ? 3.932 8.906 12.898 1 97.19 88 LYS B N 1
ATOM 2237 C CA . LYS B 1 88 ? 4.906 9.945 12.602 1 97.19 88 LYS B CA 1
ATOM 2238 C C . LYS B 1 88 ? 4.949 10.25 11.102 1 97.19 88 LYS B C 1
ATOM 2240 O O . LYS B 1 88 ? 5.047 9.336 10.281 1 97.19 88 LYS B O 1
ATOM 2245 N N . ASN B 1 89 ? 4.836 11.523 10.766 1 96.5 89 ASN B N 1
ATOM 2246 C CA . ASN B 1 89 ? 5.066 11.922 9.383 1 96.5 89 ASN B CA 1
ATOM 2247 C C . ASN B 1 89 ? 6.555 11.914 9.039 1 96.5 89 ASN B C 1
ATOM 2249 O O . ASN B 1 89 ? 7.184 12.969 8.984 1 96.5 89 ASN B O 1
ATOM 2253 N N . ALA B 1 90 ? 7.02 10.742 8.836 1 98.5 90 ALA B N 1
ATOM 2254 C CA . ALA B 1 90 ? 8.445 10.523 8.578 1 98.5 90 ALA B CA 1
ATOM 2255 C C . ALA B 1 90 ? 8.656 9.336 7.645 1 98.5 90 ALA B C 1
ATOM 2257 O O . ALA B 1 90 ? 7.859 8.398 7.637 1 98.5 90 ALA B O 1
ATOM 2258 N N . PHE B 1 91 ? 9.75 9.352 6.938 1 98.69 91 PHE B N 1
ATOM 2259 C CA . PHE B 1 91 ? 10.023 8.391 5.879 1 98.69 91 PHE B CA 1
ATOM 2260 C C . PHE B 1 91 ? 11.523 8.18 5.715 1 98.69 91 PHE B C 1
ATOM 2262 O O . PHE B 1 91 ? 12.289 9.141 5.68 1 98.69 91 PHE B O 1
ATOM 2269 N N . SER B 1 92 ? 11.867 6.969 5.582 1 98.81 92 SER B N 1
ATOM 2270 C CA . SER B 1 92 ? 13.242 6.648 5.211 1 98.81 92 SER B CA 1
ATOM 2271 C C . SER B 1 92 ? 13.32 6.117 3.785 1 98.81 92 SER B C 1
ATOM 2273 O O . SER B 1 92 ? 12.555 5.234 3.402 1 98.81 92 SER B O 1
ATOM 2275 N N . PHE B 1 93 ? 14.211 6.668 3.066 1 98.75 93 PHE B N 1
ATOM 2276 C CA . PHE B 1 93 ? 14.438 6.266 1.685 1 98.75 93 PHE B CA 1
ATOM 2277 C C . PHE B 1 93 ? 15.82 5.648 1.518 1 98.75 93 PHE B C 1
ATOM 2279 O O . PHE B 1 93 ? 16.797 6.141 2.086 1 98.75 93 PHE B O 1
ATOM 2286 N N . TYR B 1 94 ? 15.828 4.562 0.773 1 98.19 94 TYR B N 1
ATOM 2287 C CA . TYR B 1 94 ? 17.078 3.842 0.523 1 98.19 94 TYR B CA 1
ATOM 2288 C C . TYR B 1 94 ? 17.281 3.615 -0.97 1 98.19 94 TYR B C 1
ATOM 2290 O O . TYR B 1 94 ? 16.328 3.305 -1.695 1 98.19 94 TYR B O 1
ATOM 2298 N N . ARG B 1 95 ? 18.5 3.758 -1.376 1 95.88 95 ARG B N 1
ATOM 2299 C CA . ARG B 1 95 ? 18.938 3.301 -2.691 1 95.88 95 ARG B CA 1
ATOM 2300 C C . ARG B 1 95 ? 19.719 1.998 -2.584 1 95.88 95 ARG B C 1
ATOM 2302 O O . ARG B 1 95 ? 20.734 1.936 -1.891 1 95.88 95 ARG B O 1
ATOM 2309 N N . ARG B 1 96 ? 19.25 1.023 -3.32 1 94.12 96 ARG B N 1
ATOM 2310 C CA . ARG B 1 96 ? 19.922 -0.27 -3.221 1 94.12 96 ARG B CA 1
ATOM 2311 C C . ARG B 1 96 ? 21.219 -0.278 -4.016 1 94.12 96 ARG B C 1
ATOM 2313 O O . ARG B 1 96 ? 22.156 -1.003 -3.676 1 94.12 96 ARG B O 1
ATOM 2320 N N . ASP B 1 97 ? 21.391 0.5 -5.02 1 91.06 97 ASP B N 1
ATOM 2321 C CA . ASP B 1 97 ? 22.516 0.408 -5.945 1 91.06 97 ASP B CA 1
ATOM 2322 C C . ASP B 1 97 ? 23.766 1.057 -5.352 1 91.06 97 ASP B C 1
ATOM 2324 O O . ASP B 1 97 ? 24.891 0.73 -5.746 1 91.06 97 ASP B O 1
ATOM 2328 N N . ASN B 1 98 ? 23.594 2.029 -4.359 1 92.12 98 ASN B N 1
ATOM 2329 C CA . ASN B 1 98 ? 24.797 2.678 -3.838 1 92.12 98 ASN B CA 1
ATOM 2330 C C . ASN B 1 98 ? 24.75 2.807 -2.318 1 92.12 98 ASN B C 1
ATOM 2332 O O . ASN B 1 98 ? 25.5 3.594 -1.734 1 92.12 98 ASN B O 1
ATOM 2336 N N . ASP B 1 99 ? 23.797 2.25 -1.659 1 91.38 99 ASP B N 1
ATOM 2337 C CA . ASP B 1 99 ? 23.703 2.094 -0.211 1 91.38 99 ASP B CA 1
ATOM 2338 C C . ASP B 1 99 ? 23.531 3.447 0.478 1 91.38 99 ASP B C 1
ATOM 2340 O O . ASP B 1 99 ? 23.969 3.627 1.617 1 91.38 99 ASP B O 1
ATOM 2344 N N . THR B 1 100 ? 23.062 4.445 -0.205 1 96.56 100 THR B N 1
ATOM 2345 C CA . THR B 1 100 ? 22.734 5.715 0.434 1 96.56 100 THR B CA 1
ATOM 2346 C C . THR B 1 100 ? 21.297 5.727 0.931 1 96.56 100 THR B C 1
ATOM 2348 O O . THR B 1 100 ? 20.453 5 0.409 1 96.56 100 THR B O 1
ATOM 2351 N N . SER B 1 101 ? 21.156 6.477 1.968 1 98.38 101 SER B N 1
ATOM 2352 C CA . SER B 1 101 ? 19.812 6.586 2.559 1 98.38 101 SER B CA 1
ATOM 2353 C C . SER B 1 101 ? 19.656 7.902 3.307 1 98.38 101 SER B C 1
ATOM 2355 O O . SER B 1 101 ? 20.641 8.547 3.664 1 98.38 101 SER B O 1
ATOM 2357 N N . ILE B 1 102 ? 18.391 8.344 3.473 1 98.5 102 ILE B N 1
ATOM 2358 C CA . ILE B 1 102 ? 18.047 9.508 4.289 1 98.5 102 ILE B CA 1
ATOM 2359 C C . ILE B 1 102 ? 16.703 9.266 4.984 1 98.5 102 ILE B C 1
ATOM 2361 O O . ILE B 1 102 ? 15.906 8.438 4.535 1 98.5 102 ILE B O 1
ATOM 2365 N N . ARG B 1 103 ? 16.531 9.859 6.066 1 98.69 103 ARG B N 1
ATOM 2366 C CA . ARG B 1 103 ? 15.25 9.953 6.75 1 98.69 103 ARG B CA 1
ATOM 2367 C C . ARG B 1 103 ? 14.711 11.383 6.723 1 98.69 103 ARG B C 1
ATOM 2369 O O . ARG B 1 103 ? 15.438 12.328 7.039 1 98.69 103 ARG B O 1
ATOM 2376 N N . LEU B 1 104 ? 13.523 11.555 6.266 1 98.69 104 LEU B N 1
ATOM 2377 C CA . LEU B 1 104 ? 12.828 12.836 6.281 1 98.69 104 LEU B CA 1
ATOM 2378 C C . LEU B 1 104 ? 11.781 12.875 7.387 1 98.69 104 LEU B C 1
ATOM 2380 O O . LEU B 1 104 ? 10.953 11.969 7.496 1 98.69 104 LEU B O 1
ATOM 2384 N N . VAL B 1 105 ? 11.789 13.891 8.18 1 98.12 105 VAL B N 1
ATOM 2385 C CA . VAL B 1 105 ? 10.836 14.078 9.266 1 98.12 105 VAL B CA 1
ATOM 2386 C C . VAL B 1 105 ? 10.133 15.43 9.102 1 98.12 105 VAL B C 1
ATOM 2388 O O . VAL B 1 105 ? 10.781 16.453 8.891 1 98.12 105 VAL B O 1
ATOM 2391 N N . ALA B 1 106 ? 8.789 15.367 9.18 1 96.06 106 ALA B N 1
ATOM 2392 C CA . ALA B 1 106 ? 8.055 16.625 9.07 1 96.06 106 ALA B CA 1
ATOM 2393 C C . ALA B 1 106 ? 8.531 17.625 10.109 1 96.06 106 ALA B C 1
ATOM 2395 O O . ALA B 1 106 ? 8.719 17.281 11.281 1 96.06 106 ALA B O 1
ATOM 2396 N N . ASN B 1 107 ? 8.711 18.812 9.617 1 94.19 107 ASN B N 1
ATOM 2397 C CA . ASN B 1 107 ? 9.125 19.922 10.477 1 94.19 107 ASN B CA 1
ATOM 2398 C C . ASN B 1 107 ? 7.977 20.422 11.336 1 94.19 107 ASN B C 1
ATOM 2400 O O . ASN B 1 107 ? 6.992 20.953 10.82 1 94.19 107 ASN B O 1
ATOM 2404 N N . PRO B 1 108 ? 8.086 20.297 12.648 1 88.31 108 PRO B N 1
ATOM 2405 C CA . PRO B 1 108 ? 6.992 20.734 13.516 1 88.31 108 PRO B CA 1
ATOM 2406 C C . PRO B 1 108 ? 6.637 22.203 13.336 1 88.31 108 PRO B C 1
ATOM 2408 O O . PRO B 1 108 ? 5.492 22.594 13.578 1 88.31 108 PRO B O 1
ATOM 2411 N N . GLU B 1 109 ? 7.473 23 12.914 1 84.31 109 GLU B N 1
ATOM 2412 C CA . GLU B 1 109 ? 7.246 24.438 12.742 1 84.31 109 GLU B CA 1
ATOM 2413 C C . GLU B 1 109 ? 6.277 24.703 11.594 1 84.31 109 GLU B C 1
ATOM 2415 O O . GLU B 1 109 ? 5.633 25.75 11.547 1 84.31 109 GLU B O 1
ATOM 2420 N N . PHE B 1 110 ? 6.168 23.734 10.742 1 80.06 110 PHE B N 1
ATOM 2421 C CA . PHE B 1 110 ? 5.34 23.938 9.555 1 80.06 110 PHE B CA 1
ATOM 2422 C C . PHE B 1 110 ? 4.051 23.125 9.656 1 80.06 110 PHE B C 1
ATOM 2424 O O . PHE B 1 110 ? 3.162 23.266 8.805 1 80.06 110 PHE B O 1
ATOM 2431 N N . MET B 1 111 ? 3.965 22.328 10.555 1 72.31 111 MET B N 1
ATOM 2432 C CA . MET B 1 111 ? 2.787 21.469 10.672 1 72.31 111 MET B CA 1
ATOM 2433 C C . MET B 1 111 ? 1.691 22.156 11.477 1 72.31 111 MET B C 1
ATOM 2435 O O . MET B 1 111 ? 0.721 21.516 11.891 1 72.31 111 MET B O 1
ATOM 2439 N N . ASN B 1 112 ? 1.721 23.391 11.398 1 69.06 112 ASN B N 1
ATOM 2440 C CA . ASN B 1 112 ? 0.687 24.078 12.164 1 69.06 112 ASN B CA 1
ATOM 2441 C C . ASN B 1 112 ? -0.656 24.047 11.445 1 69.06 112 ASN B C 1
ATOM 2443 O O . ASN B 1 112 ? -0.753 24.484 10.289 1 69.06 112 ASN B O 1
ATOM 2447 N N . VAL B 1 113 ? -1.526 23.406 12.078 1 69.56 113 VAL B N 1
ATOM 2448 C CA . VAL B 1 113 ? -2.879 23.328 11.539 1 69.56 113 VAL B CA 1
ATOM 2449 C C . VAL B 1 113 ? -3.605 24.656 11.758 1 69.56 113 VAL B C 1
ATOM 2451 O O . VAL B 1 113 ? -3.496 25.266 12.828 1 69.56 113 VAL B O 1
ATOM 2454 N N . ASN B 1 114 ? -4.23 25.062 10.648 1 80.88 114 ASN B N 1
ATOM 2455 C CA . ASN B 1 114 ? -5.133 26.188 10.797 1 80.88 114 ASN B CA 1
ATOM 2456 C C . ASN B 1 114 ? -6.219 25.922 11.828 1 80.88 114 ASN B C 1
ATOM 2458 O O . ASN B 1 114 ? -6.969 24.938 11.703 1 80.88 114 ASN B O 1
ATOM 2462 N N . PRO B 1 115 ? -6.262 26.75 12.875 1 84.81 115 PRO B N 1
ATOM 2463 C CA . PRO B 1 115 ? -7.23 26.5 13.945 1 84.81 115 PRO B CA 1
ATOM 2464 C C . PRO B 1 115 ? -8.664 26.391 13.43 1 84.81 115 PRO B C 1
ATOM 2466 O O . PRO B 1 115 ? -9.453 25.609 13.953 1 84.81 115 PRO B O 1
ATOM 2469 N N . GLU B 1 116 ? -8.953 27.203 12.477 1 90.75 116 GLU B N 1
ATOM 2470 C CA . GLU B 1 116 ? -10.297 27.141 11.914 1 90.75 116 GLU B CA 1
ATOM 2471 C C . GLU B 1 116 ? -10.555 25.781 11.266 1 90.75 116 GLU B C 1
ATOM 2473 O O . GLU B 1 116 ? -11.641 25.219 11.406 1 90.75 116 GLU B O 1
ATOM 2478 N N . MET B 1 117 ? -9.586 25.281 10.625 1 87.19 117 MET B N 1
ATOM 2479 C CA . MET B 1 117 ? -9.719 23.969 10 1 87.19 117 MET B CA 1
ATOM 2480 C C . MET B 1 117 ? -9.875 22.875 11.055 1 87.19 117 MET B C 1
ATOM 2482 O O . MET B 1 117 ? -10.672 21.953 10.883 1 87.19 117 MET B O 1
ATOM 2486 N N . ALA B 1 118 ? -9.109 23.047 12.055 1 82.62 118 ALA B N 1
ATOM 2487 C CA . ALA B 1 118 ? -9.148 22.062 13.133 1 82.62 118 ALA B CA 1
ATOM 2488 C C . ALA B 1 118 ? -10.539 22 13.766 1 82.62 118 ALA B C 1
ATOM 2490 O O . ALA B 1 118 ? -11 20.938 14.164 1 82.62 118 ALA B O 1
ATOM 2491 N N . GLU B 1 119 ? -11.164 23.094 13.812 1 88 119 GLU B N 1
ATOM 2492 C CA . GLU B 1 119 ? -12.5 23.172 14.406 1 88 119 GLU B CA 1
ATOM 2493 C C . GLU B 1 119 ? -13.562 22.625 13.453 1 88 119 GLU B C 1
ATOM 2495 O O . GLU B 1 119 ? -14.516 21.984 13.891 1 88 119 GLU B O 1
ATOM 2500 N N . LEU B 1 120 ? -13.391 22.859 12.242 1 91.5 120 LEU B N 1
ATOM 2501 C CA . LEU B 1 120 ? -14.398 22.5 11.25 1 91.5 120 LEU B CA 1
ATOM 2502 C C . LEU B 1 120 ? -14.305 21.031 10.883 1 91.5 120 LEU B C 1
ATOM 2504 O O . LEU B 1 120 ? -15.312 20.406 10.523 1 91.5 120 LEU B O 1
ATOM 2508 N N . ARG B 1 121 ? -13.148 20.438 11.016 1 86.19 121 ARG B N 1
ATOM 2509 C CA . ARG B 1 121 ? -12.867 19.094 10.508 1 86.19 121 ARG B CA 1
ATOM 2510 C C . ARG B 1 121 ? -13.805 18.062 11.125 1 86.19 121 ARG B C 1
ATOM 2512 O O . ARG B 1 121 ? -14.484 17.328 10.414 1 86.19 121 ARG B O 1
ATOM 2519 N N . PRO B 1 122 ? -13.914 18.016 12.438 1 84.38 122 PRO B N 1
ATOM 2520 C CA . PRO B 1 122 ? -14.812 17.016 13.023 1 84.38 122 PRO B CA 1
ATOM 2521 C C . PRO B 1 122 ? -16.266 17.219 12.602 1 84.38 122 PRO B C 1
ATOM 2523 O O . PRO B 1 122 ? -17 16.234 12.445 1 84.38 122 PRO B O 1
ATOM 2526 N N . LYS B 1 123 ? -16.688 18.406 12.383 1 90.25 123 LYS B N 1
ATOM 2527 C CA . LYS B 1 123 ? -18.047 18.688 11.953 1 90.25 123 LYS B CA 1
ATOM 2528 C C . LYS B 1 123 ? -18.297 18.188 10.539 1 90.25 123 LYS B C 1
ATOM 2530 O O . LYS B 1 123 ? -19.328 17.578 10.258 1 90.25 123 LYS B O 1
ATOM 2535 N N . VAL B 1 124 ? -17.375 18.438 9.742 1 88.31 124 VAL B N 1
ATOM 2536 C CA . VAL B 1 124 ? -17.484 18.062 8.344 1 88.31 124 VAL B CA 1
ATOM 2537 C C . VAL B 1 124 ? -17.469 16.547 8.203 1 88.31 124 VAL B C 1
ATOM 2539 O O . VAL B 1 124 ? -18.297 15.961 7.512 1 88.31 124 VAL B O 1
ATOM 2542 N N . PHE B 1 125 ? -16.625 15.852 8.953 1 81.44 125 PHE B N 1
ATOM 2543 C CA . PHE B 1 125 ? -16.422 14.414 8.797 1 81.44 125 PHE B CA 1
ATOM 2544 C C . PHE B 1 125 ? -17.516 13.633 9.492 1 81.44 125 PHE B C 1
ATOM 2546 O O . PHE B 1 125 ? -17.828 12.5 9.109 1 81.44 125 PHE B O 1
ATOM 2553 N N . SER B 1 126 ? -18.172 14.281 10.43 1 83.5 126 SER B N 1
ATOM 2554 C CA . SER B 1 126 ? -19.281 13.625 11.117 1 83.5 126 SER B CA 1
ATOM 2555 C C . SER B 1 126 ? -20.594 13.828 10.367 1 83.5 126 SER B C 1
ATOM 2557 O O . SER B 1 126 ? -21.594 13.188 10.68 1 83.5 126 SER B O 1
ATOM 2559 N N . GLY B 1 127 ? -20.531 14.734 9.422 1 86.75 127 GLY B N 1
ATOM 2560 C CA . GLY B 1 127 ? -21.75 15.039 8.695 1 86.75 127 GLY B CA 1
ATOM 2561 C C . GLY B 1 127 ? -22.609 16.078 9.383 1 86.75 127 GLY B C 1
ATOM 2562 O O . GLY B 1 127 ? -23.734 16.359 8.945 1 86.75 127 GLY B O 1
ATOM 2563 N N . ALA B 1 128 ? -22.125 16.672 10.391 1 91.62 128 ALA B N 1
ATOM 2564 C CA . ALA B 1 128 ? -22.891 17.625 11.203 1 91.62 128 ALA B CA 1
ATOM 2565 C C . ALA B 1 128 ? -22.688 19.047 10.695 1 91.62 128 ALA B C 1
ATOM 2567 O O . ALA B 1 128 ? -23.359 19.984 11.172 1 91.62 128 ALA B O 1
ATOM 2568 N N . ALA B 1 129 ? -21.859 19.266 9.789 1 94.56 129 ALA B N 1
ATOM 2569 C CA . ALA B 1 129 ? -21.531 20.609 9.336 1 94.56 129 ALA B CA 1
ATOM 2570 C C . ALA B 1 129 ? -22.625 21.172 8.43 1 94.56 129 ALA B C 1
ATOM 2572 O O . ALA B 1 129 ? -23.281 20.422 7.711 1 94.56 129 ALA B O 1
ATOM 2573 N N . THR B 1 130 ? -22.797 22.484 8.562 1 95.88 130 THR B N 1
ATOM 2574 C CA . THR B 1 130 ? -23.641 23.172 7.594 1 95.88 13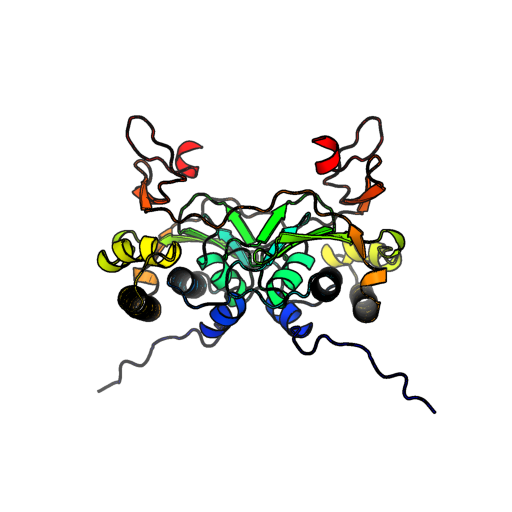0 THR B CA 1
ATOM 2575 C C . THR B 1 130 ? -22.938 23.266 6.238 1 95.88 130 THR B C 1
ATOM 2577 O O . THR B 1 130 ? -21.734 23.016 6.137 1 95.88 130 THR B O 1
ATOM 2580 N N . GLN B 1 131 ? -23.766 23.562 5.258 1 95.31 131 GLN B N 1
ATOM 2581 C CA . GLN B 1 131 ? -23.172 23.719 3.932 1 95.31 131 GLN B CA 1
ATOM 2582 C C . GLN B 1 131 ? -22.125 24.828 3.922 1 95.31 131 GLN B C 1
ATOM 2584 O O . GLN B 1 131 ? -21.094 24.703 3.273 1 95.31 131 GLN B O 1
ATOM 2589 N N . GLU B 1 132 ? -22.406 25.828 4.641 1 96.44 132 GLU B N 1
ATOM 2590 C CA . GLU B 1 132 ? -21.453 26.938 4.734 1 96.44 132 GLU B CA 1
ATOM 2591 C C . GLU B 1 132 ? -20.156 26.484 5.375 1 96.44 132 GLU B C 1
ATOM 2593 O O . GLU B 1 132 ? -19.062 26.859 4.926 1 96.44 132 GLU B O 1
ATOM 2598 N N . GLU B 1 133 ? -20.266 25.688 6.395 1 95.44 133 GLU B N 1
ATOM 2599 C CA . GLU B 1 133 ? -19.078 25.172 7.082 1 95.44 133 GLU B CA 1
ATOM 2600 C C . GLU B 1 133 ? -18.297 24.203 6.184 1 95.44 133 GLU B C 1
ATOM 2602 O O . GLU B 1 133 ? -17.062 24.219 6.191 1 95.44 133 GLU B O 1
ATOM 2607 N N . ILE B 1 134 ? -19 23.453 5.465 1 94.31 134 ILE B N 1
ATOM 2608 C CA . ILE B 1 134 ? -18.375 22.516 4.531 1 94.31 134 ILE B CA 1
ATOM 2609 C C . ILE B 1 134 ? -17.594 23.297 3.465 1 94.31 134 ILE B C 1
ATOM 2611 O O . ILE B 1 134 ? -16.438 22.984 3.178 1 94.31 134 ILE B O 1
ATOM 2615 N N . ASP B 1 135 ? -18.234 24.297 2.963 1 95.44 135 ASP B N 1
ATOM 2616 C CA . ASP B 1 135 ? -17.609 25.125 1.938 1 95.44 135 ASP B CA 1
ATOM 2617 C C . ASP B 1 135 ? -16.359 25.812 2.486 1 95.44 135 ASP B C 1
ATOM 2619 O O . ASP B 1 135 ? -15.336 25.906 1.801 1 95.44 135 ASP B O 1
ATOM 2623 N N . ARG B 1 136 ? -16.531 26.344 3.654 1 95.06 136 ARG B N 1
ATOM 2624 C CA . ARG B 1 136 ? -15.398 27 4.293 1 95.06 136 ARG B CA 1
ATOM 2625 C C . ARG B 1 136 ? -14.25 26.031 4.523 1 95.06 136 ARG B C 1
ATOM 2627 O O . ARG B 1 136 ? -13.086 26.359 4.277 1 95.06 136 ARG B O 1
ATOM 2634 N N . PHE B 1 137 ? -14.555 24.891 4.969 1 93.5 137 PHE B N 1
ATOM 2635 C CA . PHE B 1 137 ? -13.547 23.859 5.188 1 93.5 137 PHE B CA 1
ATOM 2636 C C . PHE B 1 137 ? -12.828 23.516 3.887 1 93.5 137 PHE B C 1
ATOM 2638 O O . PHE B 1 137 ? -11.602 23.406 3.867 1 93.5 137 PHE B O 1
ATOM 2645 N N . HIS B 1 138 ? -13.578 23.359 2.816 1 93.06 138 HIS B N 1
ATOM 2646 C CA . HIS B 1 138 ? -12.992 23.047 1.517 1 93.06 138 HIS B CA 1
ATOM 2647 C C . HIS B 1 138 ? -12.07 24.156 1.04 1 93.06 138 HIS B C 1
ATOM 2649 O O . HIS B 1 138 ? -11 23.891 0.49 1 93.06 138 HIS B O 1
ATOM 2655 N N . THR B 1 139 ? -12.523 25.359 1.277 1 95 139 THR B N 1
ATOM 2656 C CA . THR B 1 139 ? -11.719 26.516 0.893 1 95 139 THR B CA 1
ATOM 2657 C C . THR B 1 139 ? -10.398 26.531 1.662 1 95 139 THR B C 1
ATOM 2659 O O . THR B 1 139 ? -9.328 26.672 1.069 1 95 139 THR B O 1
ATOM 2662 N N . LEU B 1 140 ? -10.484 26.359 2.932 1 93.69 140 LEU B N 1
ATOM 2663 C CA . LEU B 1 140 ? -9.289 26.344 3.773 1 93.69 140 LEU B CA 1
ATOM 2664 C C . LEU B 1 140 ? -8.375 25.188 3.4 1 93.69 140 LEU B C 1
ATOM 2666 O O . LEU B 1 140 ? -7.148 25.344 3.375 1 93.69 140 LEU 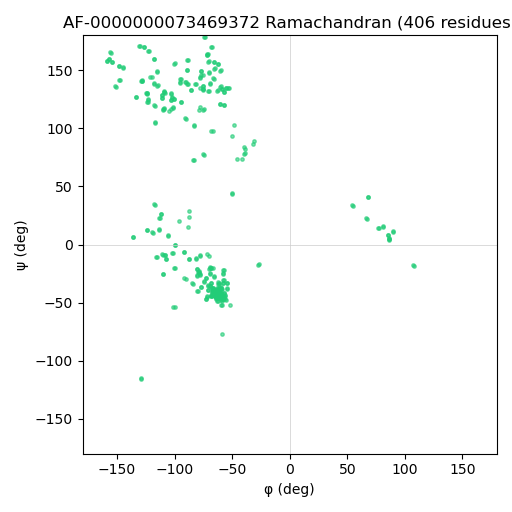B O 1
ATOM 2670 N N . SER B 1 141 ? -8.977 24.094 3.107 1 92.38 141 SER B N 1
ATOM 2671 C CA . SER B 1 141 ? -8.219 22.906 2.711 1 92.38 141 SER B CA 1
ATOM 2672 C C . SER B 1 141 ? -7.453 23.156 1.415 1 92.38 141 SER B C 1
ATOM 2674 O O . SER B 1 141 ? -6.273 22.812 1.314 1 92.38 141 SER B O 1
ATOM 2676 N N . HIS B 1 142 ? -8.094 23.75 0.48 1 94.56 142 HIS B N 1
ATOM 2677 C CA . HIS B 1 142 ? -7.457 24.031 -0.801 1 94.56 142 HIS B CA 1
ATOM 2678 C C . HIS B 1 142 ? -6.32 25.047 -0.641 1 94.56 142 HIS B C 1
ATOM 2680 O O . HIS B 1 142 ? -5.277 24.906 -1.279 1 94.56 142 HIS B O 1
ATOM 2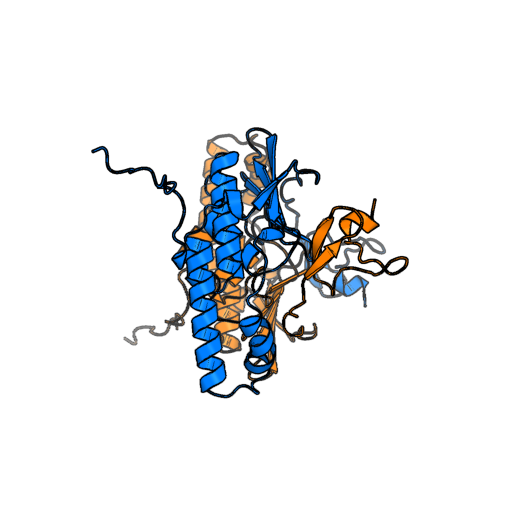686 N N . MET B 1 143 ? -6.547 25.984 0.175 1 94 143 MET B N 1
ATOM 2687 C CA . MET B 1 143 ? -5.5 26.969 0.442 1 94 143 MET B CA 1
ATOM 2688 C C . MET B 1 143 ? -4.281 26.312 1.077 1 94 143 MET B C 1
ATOM 2690 O O . MET B 1 143 ? -3.145 26.625 0.721 1 94 143 MET B O 1
ATOM 2694 N N . TRP B 1 144 ? -4.566 25.422 1.975 1 92.31 144 TRP B N 1
ATOM 2695 C CA . TRP B 1 144 ? -3.482 24.719 2.646 1 92.31 144 TRP B CA 1
ATOM 2696 C C . TRP B 1 144 ? -2.697 23.859 1.658 1 92.31 144 TRP B C 1
ATOM 2698 O O . TRP B 1 144 ? -1.464 23.859 1.674 1 92.31 144 TRP B O 1
ATOM 2708 N N . ILE B 1 145 ? -3.395 23.188 0.821 1 95.19 145 ILE B N 1
ATOM 2709 C CA . ILE B 1 145 ? -2.777 22.328 -0.192 1 95.19 145 ILE B CA 1
ATOM 2710 C C . ILE B 1 145 ? -1.896 23.188 -1.107 1 95.19 145 ILE B C 1
ATOM 2712 O O . ILE B 1 145 ? -0.754 22.812 -1.395 1 95.19 145 ILE B O 1
ATOM 2716 N N . ASP B 1 146 ? -2.402 24.312 -1.522 1 95.44 146 ASP B N 1
ATOM 2717 C CA . ASP B 1 146 ? -1.644 25.234 -2.373 1 95.44 146 ASP B CA 1
ATOM 2718 C C . ASP B 1 146 ? -0.387 25.719 -1.66 1 95.44 146 ASP B C 1
ATOM 2720 O O . ASP B 1 146 ? 0.679 25.828 -2.27 1 95.44 146 ASP B O 1
ATOM 2724 N N . GLU B 1 147 ? -0.523 26.047 -0.457 1 93.69 147 GLU B N 1
ATOM 2725 C CA . GLU B 1 147 ? 0.618 26.484 0.336 1 93.69 147 GLU B CA 1
ATOM 2726 C C . GLU B 1 147 ? 1.698 25.406 0.404 1 93.69 147 GLU B C 1
ATOM 2728 O O . GLU B 1 147 ? 2.881 25.703 0.209 1 93.69 147 GLU B O 1
ATOM 2733 N N . ILE B 1 148 ? 1.275 24.203 0.672 1 95.06 148 ILE B N 1
ATOM 2734 C CA . ILE B 1 148 ? 2.211 23.078 0.751 1 95.06 148 ILE B CA 1
ATOM 2735 C C . ILE B 1 148 ? 2.947 22.922 -0.578 1 95.06 148 ILE B C 1
ATOM 2737 O O . ILE B 1 148 ? 4.18 22.875 -0.609 1 95.06 148 ILE B O 1
ATOM 2741 N N . LEU B 1 149 ? 2.164 22.922 -1.665 1 96.38 149 LEU B N 1
ATOM 2742 C CA . LEU B 1 149 ? 2.727 22.641 -2.98 1 96.38 149 LEU B CA 1
ATOM 2743 C C . LEU B 1 149 ? 3.68 23.734 -3.42 1 96.38 149 LEU B C 1
ATOM 2745 O O . LEU B 1 149 ? 4.578 23.5 -4.234 1 96.38 149 LEU B O 1
ATOM 2749 N N . ASN B 1 150 ? 3.549 24.891 -2.826 1 95.25 150 ASN B N 1
ATOM 2750 C CA . ASN B 1 150 ? 4.383 26.016 -3.217 1 95.25 150 ASN B CA 1
ATOM 2751 C C . ASN B 1 150 ? 5.523 26.25 -2.227 1 95.25 150 ASN B C 1
ATOM 2753 O O . ASN B 1 150 ? 6.398 27.078 -2.459 1 95.25 150 ASN B O 1
ATOM 2757 N N . MET B 1 151 ? 5.539 25.594 -1.194 1 93.81 151 MET B N 1
ATOM 2758 C CA . MET B 1 151 ? 6.594 25.688 -0.189 1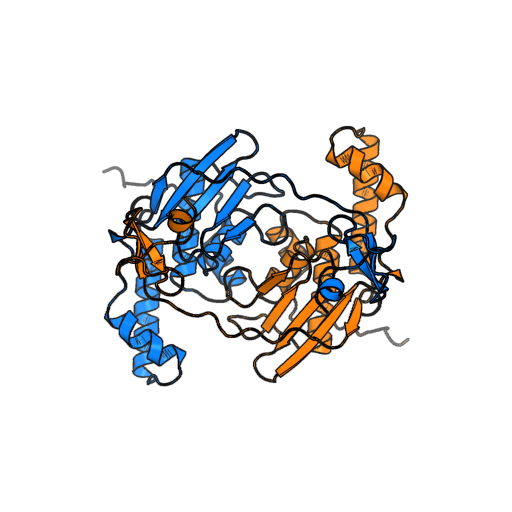 93.81 151 MET B CA 1
ATOM 2759 C C . MET B 1 151 ? 7.797 24.828 -0.584 1 93.81 151 MET B C 1
ATOM 2761 O O . MET B 1 151 ? 7.637 23.719 -1.101 1 93.81 151 MET B O 1
ATOM 2765 N N . PRO B 1 152 ? 9.047 25.391 -0.372 1 95.56 152 PRO B N 1
ATOM 2766 C CA . PRO B 1 152 ? 10.219 24.547 -0.585 1 95.56 152 PRO B CA 1
ATOM 2767 C C . PRO B 1 152 ? 10.211 23.297 0.308 1 95.56 152 PRO B C 1
ATOM 2769 O O . PRO B 1 152 ? 9.93 23.406 1.505 1 95.56 152 PRO B O 1
ATOM 2772 N N . ALA B 1 153 ? 10.492 22.156 -0.242 1 96.12 153 ALA B N 1
ATOM 2773 C CA . ALA B 1 153 ? 10.445 20.875 0.467 1 96.12 153 ALA B CA 1
ATOM 2774 C C . ALA B 1 153 ? 11.375 20.891 1.683 1 96.12 153 ALA B C 1
ATOM 2776 O O . ALA B 1 153 ? 11.062 20.297 2.713 1 96.12 153 ALA B O 1
ATOM 2777 N N . GLU B 1 154 ? 12.445 21.641 1.607 1 95.94 154 GLU B N 1
ATOM 2778 C CA . GLU B 1 154 ? 13.445 21.703 2.672 1 95.94 154 GLU B CA 1
ATOM 2779 C C . GLU B 1 154 ? 12.891 22.406 3.91 1 95.94 154 GLU B C 1
ATOM 2781 O O . GLU B 1 154 ? 13.406 22.219 5.016 1 95.94 154 GLU B O 1
ATOM 2786 N N . LYS B 1 155 ? 11.914 23.234 3.674 1 94.69 155 LYS B N 1
ATOM 2787 C CA . LYS B 1 155 ? 11.273 23.891 4.805 1 94.69 155 LYS B CA 1
ATOM 2788 C C . LYS B 1 155 ? 10.281 22.953 5.5 1 94.69 155 LYS B C 1
ATOM 2790 O O . LYS B 1 155 ? 10.062 23.062 6.707 1 94.69 155 LYS B O 1
ATOM 2795 N N . MET B 1 156 ? 9.828 22.016 4.832 1 95.25 156 MET B N 1
ATOM 2796 C CA . MET B 1 156 ? 8.758 21.156 5.328 1 95.25 156 MET B CA 1
ATOM 2797 C C . MET B 1 156 ? 9.32 19.938 6.051 1 95.25 156 MET B C 1
ATOM 2799 O O . MET B 1 156 ? 8.688 19.406 6.957 1 95.25 156 MET B O 1
ATOM 2803 N N . TYR B 1 157 ? 10.5 19.562 5.602 1 97.56 157 TYR B N 1
ATOM 2804 C CA . TYR B 1 157 ? 11.055 18.344 6.172 1 97.56 157 TYR B CA 1
ATOM 2805 C C . TYR B 1 157 ? 12.484 18.562 6.668 1 97.56 157 TYR B C 1
ATOM 2807 O O . TYR B 1 157 ? 13.266 19.266 6.027 1 97.56 157 TYR B O 1
ATOM 2815 N N . LEU B 1 158 ? 12.734 17.969 7.754 1 97.56 158 LEU B N 1
ATOM 2816 C CA . LEU B 1 158 ? 14.102 17.859 8.25 1 97.56 158 LEU B CA 1
ATOM 2817 C C . LEU B 1 158 ? 14.781 16.609 7.703 1 97.56 158 LEU B C 1
ATOM 2819 O O . LEU B 1 158 ? 14.172 15.539 7.664 1 97.56 158 LEU B O 1
ATOM 2823 N N . VAL B 1 159 ? 16.047 16.766 7.309 1 98.19 159 VAL B N 1
ATOM 2824 C CA . VAL B 1 159 ? 16.828 15.641 6.805 1 98.19 159 VAL B CA 1
ATOM 2825 C C . VAL B 1 159 ? 17.641 15.031 7.938 1 98.19 159 VAL B C 1
ATOM 2827 O O . VAL B 1 159 ? 18.406 15.734 8.609 1 98.19 159 VAL B O 1
ATOM 2830 N N . LYS B 1 160 ? 17.406 13.797 8.117 1 98 160 LYS B N 1
ATOM 2831 C CA . LYS B 1 160 ? 18.125 13.055 9.156 1 98 160 LYS B CA 1
ATOM 2832 C C . LYS B 1 160 ? 18.703 11.758 8.602 1 98 160 LYS B C 1
ATOM 2834 O O . LYS B 1 160 ? 18.453 11.398 7.445 1 98 160 LYS B O 1
ATOM 2839 N N . GLU B 1 161 ? 19.547 11.109 9.453 1 96.88 161 GLU B N 1
ATOM 2840 C CA . GLU B 1 161 ? 20.094 9.797 9.086 1 96.88 161 GLU B CA 1
ATOM 2841 C C . GLU B 1 161 ? 19.031 8.711 9.242 1 96.88 161 GLU B C 1
ATOM 2843 O O . GLU B 1 161 ? 18.297 8.688 10.227 1 96.88 161 GLU B O 1
ATOM 2848 N N . ALA B 1 162 ? 18.969 7.84 8.164 1 97.12 162 ALA B N 1
ATOM 2849 C CA . ALA B 1 162 ? 18.078 6.688 8.289 1 97.12 162 ALA B CA 1
ATOM 2850 C C . ALA B 1 162 ? 18.625 5.672 9.281 1 97.12 162 ALA B C 1
ATOM 2852 O O . ALA B 1 162 ? 19.812 5.316 9.227 1 97.12 162 ALA B O 1
ATOM 2853 N N . THR B 1 163 ? 17.75 5.219 10.195 1 92.31 163 THR B N 1
ATOM 2854 C CA . THR B 1 163 ? 18.25 4.352 11.258 1 92.31 163 THR B CA 1
ATOM 2855 C C . THR B 1 163 ? 17.75 2.922 11.07 1 92.31 163 THR B C 1
ATOM 2857 O O . THR B 1 163 ? 18.359 1.976 11.578 1 92.31 163 THR B O 1
ATOM 2860 N N . GLU B 1 164 ? 16.641 2.688 10.406 1 94.19 164 GLU B N 1
ATOM 2861 C CA . GLU B 1 164 ? 16.141 1.342 10.148 1 94.19 164 GLU B CA 1
ATOM 2862 C C . GLU B 1 164 ? 17.031 0.598 9.156 1 94.19 164 GLU B C 1
ATOM 2864 O O . GLU B 1 164 ? 17.516 1.186 8.188 1 94.19 164 GLU B O 1
ATOM 2869 N N . PRO B 1 165 ? 17.25 -0.628 9.422 1 93.94 165 PRO B N 1
ATOM 2870 C CA . PRO B 1 165 ? 18.031 -1.391 8.438 1 93.94 165 PRO B CA 1
ATOM 2871 C C . PRO B 1 165 ? 17.281 -1.565 7.117 1 93.94 165 PRO B C 1
ATOM 2873 O O . PRO B 1 165 ? 16.062 -1.704 7.105 1 93.94 165 PRO B O 1
ATOM 2876 N N . LEU B 1 166 ? 18.047 -1.512 6.031 1 94.31 166 LEU B N 1
ATOM 2877 C CA . LEU B 1 166 ? 17.469 -1.796 4.719 1 94.31 166 LEU B CA 1
ATOM 2878 C C . LEU B 1 166 ? 16.906 -3.213 4.668 1 94.31 166 LEU B C 1
ATOM 2880 O O . LEU B 1 166 ? 17.641 -4.184 4.891 1 94.31 166 LEU B O 1
ATOM 2884 N N . PRO B 1 167 ? 15.648 -3.332 4.402 1 93.12 167 PRO B N 1
ATOM 2885 C CA . PRO B 1 167 ? 15.078 -4.68 4.293 1 93.12 167 PRO B CA 1
ATOM 2886 C C . PRO B 1 167 ? 15.641 -5.465 3.113 1 93.12 167 PRO B C 1
ATOM 2888 O O . PRO B 1 167 ? 16.047 -4.871 2.111 1 93.12 167 PRO B O 1
ATOM 2891 N N . GLY B 1 168 ? 15.656 -6.789 3.275 1 90.31 168 GLY B N 1
ATOM 2892 C CA . GLY B 1 168 ? 16.047 -7.637 2.16 1 90.31 168 GLY B CA 1
ATOM 2893 C C . GLY B 1 168 ? 15.039 -7.633 1.025 1 90.31 168 GLY B C 1
ATOM 2894 O O . GLY B 1 168 ? 13.977 -7.016 1.135 1 90.31 168 GLY B O 1
ATOM 2895 N N . HIS B 1 169 ? 15.438 -8.242 -0.135 1 87.44 169 HIS B N 1
ATOM 2896 C CA . HIS B 1 169 ? 14.516 -8.391 -1.256 1 87.44 169 HIS B CA 1
ATOM 2897 C C . HIS B 1 169 ? 13.359 -9.328 -0.901 1 87.44 169 HIS B C 1
ATOM 2899 O O . HIS B 1 169 ? 13.492 -10.164 -0.007 1 87.44 169 HIS B O 1
ATOM 2905 N N . ALA B 1 170 ? 12.32 -9.133 -1.618 1 80.88 170 ALA B N 1
ATOM 2906 C CA . ALA B 1 170 ? 11.172 -10.023 -1.442 1 80.88 170 ALA B CA 1
ATOM 2907 C C . ALA B 1 170 ? 11.547 -11.469 -1.744 1 80.88 170 ALA B C 1
ATOM 2909 O O . ALA B 1 170 ? 12.266 -11.742 -2.711 1 80.88 170 ALA B O 1
ATOM 2910 N N . ARG B 1 171 ? 11.078 -12.312 -0.844 1 79.31 171 ARG B N 1
ATOM 2911 C CA . ARG B 1 171 ? 11.344 -13.734 -1.033 1 79.31 171 ARG B CA 1
ATOM 2912 C C . ARG B 1 171 ? 10.227 -14.391 -1.84 1 79.31 171 ARG B C 1
ATOM 2914 O O . ARG B 1 171 ? 9.055 -14.078 -1.66 1 79.31 171 ARG B O 1
ATOM 2921 N N . ILE B 1 172 ? 10.672 -15.227 -2.672 1 79.44 172 ILE B N 1
ATOM 2922 C CA . ILE B 1 172 ? 9.719 -16.016 -3.455 1 79.44 172 ILE B CA 1
ATOM 2923 C C . ILE B 1 172 ? 9.609 -17.422 -2.877 1 79.44 172 ILE B C 1
ATOM 2925 O O . ILE B 1 172 ? 10.625 -18.078 -2.633 1 79.44 172 ILE B O 1
ATOM 2929 N N . TYR B 1 173 ? 8.383 -17.797 -2.596 1 83.56 173 TYR B N 1
ATOM 2930 C CA . TYR B 1 173 ? 8.133 -19.109 -2.02 1 83.56 173 TYR B CA 1
ATOM 2931 C C . TYR B 1 173 ? 7.332 -19.984 -2.977 1 83.56 173 TYR B C 1
ATOM 2933 O O . TYR B 1 173 ? 6.535 -19.484 -3.77 1 83.56 173 TYR B O 1
ATOM 2941 N N . ASN B 1 174 ? 7.641 -21.266 -2.834 1 84.19 174 ASN B N 1
ATOM 2942 C CA . ASN B 1 174 ? 6.695 -22.203 -3.434 1 84.19 174 ASN B CA 1
ATOM 2943 C C . ASN B 1 174 ? 5.375 -22.234 -2.668 1 84.19 174 ASN B C 1
ATOM 2945 O O . ASN B 1 174 ? 5.312 -21.812 -1.512 1 84.19 174 ASN B O 1
ATOM 2949 N N . ASN B 1 175 ? 4.383 -22.672 -3.396 1 90.25 175 ASN B N 1
ATOM 2950 C CA . ASN B 1 175 ? 3.094 -22.812 -2.73 1 90.25 175 ASN B CA 1
ATOM 2951 C C . ASN B 1 175 ? 2.877 -24.234 -2.236 1 90.25 175 ASN B C 1
ATOM 2953 O O . ASN B 1 175 ? 3.301 -25.203 -2.885 1 90.25 175 ASN B O 1
ATOM 2957 N N . VAL B 1 176 ? 2.291 -24.359 -1.132 1 93.62 176 VAL B N 1
ATOM 2958 C CA . VAL B 1 176 ? 1.842 -25.625 -0.575 1 93.62 176 VAL B CA 1
ATOM 2959 C C . VAL B 1 176 ? 0.361 -25.547 -0.215 1 93.62 176 VAL B C 1
ATOM 2961 O O . VAL B 1 176 ? -0.242 -24.469 -0.297 1 93.62 176 VAL B O 1
ATOM 2964 N N . THR B 1 177 ? -0.192 -26.734 0.113 1 94.81 177 THR B N 1
ATOM 2965 C CA . THR B 1 177 ? -1.605 -26.781 0.469 1 94.81 177 THR B CA 1
ATOM 2966 C C . THR B 1 177 ? -1.781 -26.844 1.983 1 94.81 177 THR B C 1
ATOM 2968 O O . THR B 1 177 ? -1.159 -27.672 2.65 1 94.81 177 THR B O 1
ATOM 2971 N N . CYS B 1 178 ? -2.527 -25.938 2.541 1 97.12 178 CYS B N 1
ATOM 2972 C CA . CYS B 1 178 ? -2.861 -26 3.959 1 97.12 178 CYS B CA 1
ATOM 2973 C C . CYS B 1 178 ? -3.666 -27.25 4.277 1 97.12 178 CYS B C 1
ATOM 2975 O O . CYS B 1 178 ? -4.684 -27.516 3.639 1 97.12 178 CYS B O 1
ATOM 2977 N N . SER B 1 179 ? -3.324 -27.953 5.273 1 97.44 179 SER B N 1
ATOM 2978 C CA . SER B 1 179 ? -3.947 -29.234 5.594 1 97.44 179 SER B CA 1
ATOM 2979 C C . SER B 1 179 ? -5.305 -29.047 6.258 1 97.44 179 SER B C 1
ATOM 2981 O O . SER B 1 179 ? -6.086 -29.984 6.379 1 97.44 179 SER B O 1
ATOM 2983 N N . VAL B 1 180 ? -5.66 -27.844 6.637 1 97.19 180 VAL B N 1
ATOM 2984 C CA . VAL B 1 180 ? -6.902 -27.562 7.355 1 97.19 180 VAL B CA 1
ATOM 2985 C C . VAL B 1 180 ? -7.949 -27.031 6.383 1 97.19 180 VAL B C 1
ATOM 2987 O O . VAL B 1 180 ? -9.008 -27.625 6.199 1 97.19 180 VAL B O 1
ATOM 2990 N N . CYS B 1 181 ? -7.637 -26.016 5.652 1 96.12 181 CYS B N 1
ATOM 2991 C CA . CYS B 1 181 ? -8.648 -25.375 4.82 1 96.12 181 CYS B CA 1
ATOM 2992 C C . CYS B 1 181 ? -8.531 -25.828 3.371 1 96.12 181 CYS B C 1
ATOM 2994 O O . CYS B 1 181 ? -9.422 -25.562 2.561 1 96.12 181 CYS B O 1
ATOM 2996 N N . GLY B 1 182 ? -7.387 -26.344 2.967 1 95.12 182 GLY B N 1
ATOM 2997 C CA . GLY B 1 182 ? -7.195 -26.844 1.613 1 95.12 182 GLY B CA 1
ATOM 2998 C C . GLY B 1 182 ? -6.77 -25.75 0.635 1 95.12 182 GLY B C 1
ATOM 2999 O O . GLY B 1 182 ? -6.641 -26.016 -0.563 1 95.12 182 GLY B O 1
ATOM 3000 N N . GLU B 1 183 ? -6.531 -24.594 1.083 1 95.62 183 GLU B N 1
ATOM 3001 C CA . GLU B 1 183 ? -6.113 -23.5 0.217 1 95.62 183 GLU B CA 1
ATOM 3002 C C . GLU B 1 183 ? -4.594 -23.469 0.057 1 95.62 183 GLU B C 1
ATOM 3004 O O . GLU B 1 183 ? -3.867 -24 0.892 1 95.62 183 GLU B O 1
ATOM 3009 N N . GLN B 1 184 ? -4.172 -22.797 -1.053 1 94.56 184 GLN B N 1
ATOM 3010 C CA . GLN B 1 184 ? -2.736 -22.656 -1.272 1 94.56 184 GLN B CA 1
ATOM 3011 C C . GLN B 1 184 ? -2.158 -21.547 -0.385 1 94.56 184 GLN B C 1
ATOM 3013 O O . GLN B 1 184 ? -2.807 -20.531 -0.149 1 94.56 184 GLN B O 1
ATOM 3018 N N . VAL B 1 185 ? -0.931 -21.812 0.082 1 96.19 185 VAL B N 1
ATOM 3019 C CA . VAL B 1 185 ? -0.218 -20.875 0.94 1 96.19 185 VAL B CA 1
ATOM 3020 C C . VAL B 1 185 ? 1.282 -20.969 0.672 1 96.19 185 VAL B C 1
ATOM 3022 O O . VAL B 1 185 ? 1.804 -22.047 0.379 1 96.19 185 VAL B O 1
ATOM 3025 N N . ALA B 1 186 ? 1.918 -19.781 0.701 1 94.38 186 ALA B N 1
ATOM 3026 C CA . ALA B 1 186 ? 3.373 -19.781 0.566 1 94.38 186 ALA B CA 1
ATOM 3027 C C . ALA B 1 186 ? 4.023 -20.641 1.634 1 94.38 186 ALA B C 1
ATOM 3029 O O . ALA B 1 186 ? 3.756 -20.484 2.826 1 94.38 186 ALA B O 1
ATOM 3030 N N . GLU B 1 187 ? 4.906 -21.484 1.177 1 94.31 187 GLU B N 1
ATOM 3031 C CA . GLU B 1 187 ? 5.527 -22.484 2.051 1 94.31 187 GLU B CA 1
ATOM 3032 C C . GLU B 1 187 ? 6.273 -21.812 3.201 1 94.31 187 GLU B C 1
ATOM 3034 O O . GLU B 1 187 ? 6.184 -22.266 4.348 1 94.31 187 GLU B O 1
ATOM 3039 N N . GLY B 1 188 ? 6.934 -20.719 2.945 1 94.69 188 GLY B N 1
ATOM 3040 C CA . GLY B 1 188 ? 7.734 -20.016 3.939 1 94.69 188 GLY B CA 1
ATOM 3041 C C . GLY B 1 188 ? 6.902 -19.344 5.008 1 94.69 188 GLY B C 1
ATOM 3042 O O . GLY B 1 188 ? 7.43 -18.922 6.043 1 94.69 188 GLY B O 1
ATOM 3043 N N . LEU B 1 189 ? 5.613 -19.297 4.809 1 95.94 189 LEU B N 1
ATOM 3044 C CA . LEU B 1 189 ? 4.719 -18.625 5.746 1 95.94 189 LEU B CA 1
ATOM 3045 C C . LEU B 1 189 ? 3.711 -19.594 6.332 1 95.94 189 LEU B C 1
ATOM 3047 O O . LEU B 1 189 ? 2.73 -19.188 6.957 1 95.94 189 LEU B O 1
ATOM 3051 N N . ALA B 1 190 ? 3.951 -20.875 6.07 1 97.38 190 ALA B N 1
ATOM 3052 C CA . ALA B 1 190 ? 3.096 -21.938 6.594 1 97.38 190 ALA B CA 1
ATOM 3053 C C . ALA B 1 190 ? 3.871 -22.859 7.543 1 97.38 190 ALA B C 1
ATOM 3055 O O . ALA B 1 190 ? 4.66 -23.688 7.098 1 97.38 190 ALA B O 1
ATOM 3056 N N . PRO B 1 191 ? 3.605 -22.688 8.828 1 96.75 191 PRO B N 1
ATOM 3057 C CA . PRO B 1 191 ? 4.266 -23.609 9.758 1 96.75 191 PRO B CA 1
ATOM 3058 C C . PRO B 1 191 ? 3.861 -25.062 9.523 1 96.75 191 PRO B C 1
ATOM 3060 O O . PRO B 1 191 ? 2.801 -25.344 8.953 1 96.75 191 PRO B O 1
ATOM 3063 N N . VAL B 1 192 ? 4.758 -25.953 9.945 1 96.94 192 VAL B N 1
ATOM 3064 C CA . VAL B 1 192 ? 4.488 -27.391 9.859 1 96.94 192 VAL B CA 1
ATOM 3065 C C . VAL B 1 192 ? 4.066 -27.922 11.227 1 96.94 192 VAL B C 1
ATOM 3067 O O . VAL B 1 192 ? 4.816 -27.797 12.203 1 96.94 192 VAL B O 1
ATOM 3070 N N . ILE B 1 193 ? 2.877 -28.438 11.305 1 95.81 193 ILE B N 1
ATOM 3071 C CA . ILE B 1 193 ? 2.324 -29.047 12.5 1 95.81 193 ILE B CA 1
ATOM 3072 C C . ILE B 1 193 ? 2.023 -30.531 12.234 1 95.81 193 ILE B C 1
ATOM 3074 O O . ILE B 1 193 ? 1.221 -30.844 11.352 1 95.81 193 ILE B O 1
ATOM 3078 N N . ASP B 1 194 ? 2.719 -31.422 13.07 1 95.69 194 ASP B N 1
ATOM 3079 C CA . ASP B 1 194 ? 2.541 -32.875 12.883 1 95.69 194 ASP B CA 1
ATOM 3080 C C . ASP B 1 194 ? 2.826 -33.281 11.445 1 95.69 194 ASP B C 1
ATOM 3082 O O . ASP B 1 194 ? 2.033 -33.969 10.828 1 95.69 194 ASP B O 1
ATOM 3086 N N . GLY B 1 195 ? 3.74 -32.625 10.836 1 96.88 195 GLY B N 1
ATOM 3087 C CA . GLY B 1 195 ? 4.227 -32.969 9.516 1 96.88 195 GLY B CA 1
ATOM 3088 C C . GLY B 1 195 ? 3.408 -32.375 8.391 1 96.88 195 GLY B C 1
ATOM 3089 O O . GLY B 1 195 ? 3.66 -32.656 7.215 1 96.88 195 GLY B O 1
ATOM 3090 N N . LYS B 1 196 ? 2.469 -31.594 8.766 1 98 196 LYS B N 1
ATOM 3091 C CA . LYS B 1 196 ? 1.591 -31 7.758 1 98 196 LYS B CA 1
ATOM 3092 C C . LYS B 1 196 ? 1.655 -29.484 7.789 1 98 196 LYS B C 1
ATOM 3094 O O . LYS B 1 196 ? 1.733 -28.875 8.867 1 98 196 LYS B O 1
ATOM 3099 N N . HIS B 1 197 ? 1.569 -28.828 6.59 1 97.88 197 HIS B N 1
ATOM 3100 C CA . HIS B 1 197 ? 1.566 -27.375 6.512 1 97.88 197 HIS B CA 1
ATOM 3101 C C . HIS B 1 197 ? 0.215 -26.797 6.93 1 97.88 197 HIS B C 1
ATOM 3103 O O . HIS B 1 197 ? -0.831 -27.297 6.5 1 97.88 197 HIS B O 1
ATOM 3109 N N . VAL B 1 198 ? 0.269 -25.734 7.738 1 98.25 198 VAL B N 1
ATOM 3110 C CA . VAL B 1 198 ? -0.939 -25.062 8.203 1 98.25 198 VAL B CA 1
ATOM 3111 C C . VAL B 1 198 ? -0.786 -23.547 8.039 1 98.25 198 VAL B C 1
ATOM 3113 O O . VAL B 1 198 ? 0.216 -22.969 8.461 1 98.25 198 VAL B O 1
ATOM 3116 N N . CYS B 1 199 ? -1.748 -22.938 7.375 1 97.81 199 CYS B N 1
ATOM 3117 C CA . CYS B 1 199 ? -1.663 -21.5 7.172 1 97.81 199 CYS B CA 1
ATOM 3118 C C . CYS B 1 199 ? -1.914 -20.75 8.477 1 97.81 199 CYS B C 1
ATOM 3120 O O . CYS B 1 199 ? -2.492 -21.297 9.414 1 97.81 199 CYS B O 1
ATOM 3122 N N . ILE B 1 200 ? -1.529 -19.484 8.523 1 97 200 ILE B N 1
ATOM 3123 C CA . ILE B 1 200 ? -1.568 -18.672 9.719 1 97 200 ILE B CA 1
ATOM 3124 C C . ILE B 1 200 ? -3.014 -18.484 10.18 1 97 200 ILE B C 1
ATOM 3126 O O . ILE B 1 200 ? -3.326 -18.688 11.359 1 97 200 ILE B O 1
ATOM 3130 N N . PRO B 1 201 ? -3.951 -18.172 9.266 1 96.19 201 PRO B N 1
ATOM 3131 C CA . PRO B 1 201 ? -5.328 -18.016 9.734 1 96.19 201 PRO B CA 1
ATOM 3132 C C . PRO B 1 201 ? -5.875 -19.297 10.367 1 96.19 201 PRO B C 1
ATOM 3134 O O . PRO B 1 201 ? -6.617 -19.234 11.352 1 96.19 201 PRO B O 1
ATOM 3137 N N . CYS B 1 202 ? -5.527 -20.453 9.836 1 97 202 CYS B N 1
ATOM 3138 C CA . CYS B 1 202 ? -6.008 -21.719 10.375 1 97 202 CYS B CA 1
ATOM 3139 C C . CYS B 1 202 ? -5.332 -22.047 11.703 1 97 202 CYS B C 1
ATOM 3141 O O . CYS B 1 202 ? -5.93 -22.688 12.57 1 97 202 CYS B O 1
ATOM 3143 N N . LEU B 1 203 ? -4.09 -21.562 11.891 1 95.44 203 LEU B N 1
ATOM 3144 C CA . LEU B 1 203 ? -3.379 -21.75 13.148 1 95.44 203 LEU B CA 1
ATOM 3145 C C . LEU B 1 203 ? -4.039 -20.953 14.266 1 95.44 203 LEU B C 1
ATOM 3147 O O . LEU B 1 203 ? -3.98 -21.344 15.438 1 95.44 203 LEU B O 1
ATOM 3151 N N . ARG B 1 204 ? -4.598 -19.828 13.992 1 92.19 204 ARG B N 1
ATOM 3152 C CA . ARG B 1 204 ? -5.172 -18.922 14.984 1 92.19 204 ARG B CA 1
ATOM 3153 C C . ARG B 1 204 ? -6.574 -19.359 15.383 1 92.19 204 ARG B C 1
ATOM 3155 O O . ARG B 1 204 ? -7.172 -18.797 16.297 1 92.19 204 ARG B O 1
ATOM 3162 N N . LYS B 1 205 ? -7.215 -20.25 14.711 1 85 205 LYS B N 1
ATOM 3163 C CA . LYS B 1 205 ? -8.516 -20.812 15.078 1 85 205 LYS B CA 1
ATOM 3164 C C . LYS B 1 205 ? -8.383 -21.844 16.188 1 85 205 LYS B C 1
ATOM 3166 O O . LYS B 1 205 ? -7.379 -22.562 16.266 1 85 205 LYS B O 1
#

Solvent-accessible surface area (backbone atoms only — not comparable to full-atom values): 22248 Å² total; per-residue (Å²): 135,81,75,91,72,78,78,73,64,63,87,86,60,66,56,72,63,60,32,26,66,54,52,39,53,86,47,52,48,32,38,48,18,42,35,51,46,53,43,47,28,70,76,68,66,59,64,67,12,47,56,64,48,34,34,35,41,32,26,30,52,46,36,25,48,37,19,34,21,64,50,36,20,27,29,70,15,63,53,16,38,42,75,36,79,42,35,22,66,32,39,30,42,36,36,65,89,74,72,46,62,36,18,41,33,55,27,71,88,60,64,68,70,55,65,66,49,64,62,40,46,64,32,48,76,70,64,70,41,50,71,67,52,42,51,49,42,51,52,52,47,51,52,50,28,52,49,53,69,68,44,62,38,72,70,45,33,40,84,42,79,53,80,73,77,83,74,72,78,71,81,86,61,59,75,38,59,19,73,81,83,63,46,55,24,23,44,87,50,27,55,71,57,96,87,34,37,37,34,49,75,69,66,74,100,134,79,75,91,76,77,79,74,65,62,85,84,59,65,56,70,65,59,32,27,65,54,52,37,52,86,46,53,46,34,40,50,18,43,35,51,46,52,42,47,28,69,75,69,65,58,64,66,12,48,57,65,48,35,33,36,41,32,26,31,52,46,35,26,48,37,18,34,20,62,49,36,19,27,28,71,13,62,53,16,38,43,75,36,78,43,36,21,68,32,39,29,43,34,35,64,89,75,72,48,62,35,18,40,34,55,28,72,88,61,64,67,69,56,65,68,49,63,63,41,45,63,31,48,75,68,65,70,42,49,72,68,53,42,51,49,42,50,52,53,46,50,51,48,28,52,49,53,69,68,45,62,38,73,68,44,32,42,83,41,79,52,79,74,77,83,76,72,78,72,80,87,59,59,73,39,58,19,72,80,80,62,47,55,24,22,45,88,49,27,54,70,58,98,87,33,39,36,35,50,75,67,65,74,100

Sequence (410 aa):
MIIISDKAYNINMKDFNEAVAFHGHTCGGLAMGYKACELAIEKLGLSFSEDEEVVCITETDSCTVDAIQVVLGCTAGKGNLFINNWGKNAFSFYRRDNDTSIRLVANPEFMNVNPEMAELRPKVFSGAATQEEIDRFHTLSHMWIDEILNMPAEKMYLVKEATEPLPGHARIYNNVTCSVCGEQVAEGLAPVIDGKHVCIPCLRKMIIISDKAYNINMKDFNEAVAFHGHTCGGLAMGYKACELAIEKLGLSFSEDEEVVCITETDSCTVDAIQVVLGCTAGKGNLFINNWGKNAFSFYRRDNDTSIRLVANPEFMNVNPEMAELRPKVFSGAATQEEIDRFHTLSHMWIDEILNMPAEKMYLVKEATEPLPGHARIYNNVTCSVCGEQVAEGLAPVIDGKHVCIPCLRK

Secondary structure (DSSP, 8-state):
----------TTSPPHHHHHHHHSS--HHHHHHHHHHHHHHHHH-----SSSSEEEEES--STHHHHHHHHH---TTTT-EEE--SS--EEEEEETTT--EEEEEE-TTT-PPPHHHHHHHHHHHHT---HHHHHHHHHHHHHHHHHHHHS-HHHHEEEE---SPPPPPPPP--EEE-TTT--EEEGGGS-EETTEE--HHHHT-/----------TTSPPHHHHHHHHSS--HHHHHHHHHHHHHHHHH-----SSSSEEEEES--STHHHHHHHHH---TTTT-EEE--SS--EEEEEETTT--EEEEEE-TTT----HHHHHHHHHHHHT---HHHHHHHHHHHHHHHHHHHHS-HHHHEEEE---SPPPPPPPP--EEE-TTT--EEEGGG--EETTEE--HHHHT-

pLDDT: mean 91.17, std 14.46, range [21.69, 98.88]

Radius of gyration: 22.63 Å; Cα contacts (8 Å, |Δi|>4): 744; chains: 2; bounding box: 50×75×71 Å